Protein AF-0000000083908085 (afdb_homodimer)

Radius of gyration: 42.28 Å; Cα contacts (8 Å, |Δi|>4): 1165; chains: 2; bounding box: 99×183×103 Å

Organism: NCBI:txid48701

InterPro domains:
  IPR003599 Immunoglobulin domain subtype [SM00409] (30-133)
  IPR003599 Immunoglobulin domain subtype [SM00409] (143-233)
  IPR007110 Immunoglobulin-like domain [PS50835] (6-133)
  IPR007110 Immunoglobulin-like domain [PS50835] (139-231)
  IPR013106 Immunoglobulin V-set domain [PF07686] (31-129)
  IPR013783 Immunoglobulin-like fold [G3DSA:2.60.40.10] (22-141)
  IPR013783 Immunoglobulin-like fold [G3DSA:2.60.40.10] (142-238)
  IPR036179 Immunoglobulin-like domain superfamily [SSF48726] (34-134)
  IPR036179 Immunoglobulin-like domain superfamily [SSF48726] (146-230)
  IPR051713 T-cell Activation and Immune Regulation Protein [PTHR25466] (7-282)

Foldseek 3Di:
DPDPPPPPPPPPPPPPPVVPPPQQKEKDFDQEDEDEAPAKDKGKIFIDGNDDDPDKFWAKKWKDFPVDPPDIWMDGNDPPDDTDADPQWHWDDDPRMIIIIGHGDFPVNFHKMKMWIQIPRGIYMDIHTYHYWYFKDAKAKDKDADDDDPQFGIKIKIKIWTTPDDWDKWKAFPVRDTCRVQKDDKDWDADPRGIIMIMIMHTDGPPHDTQKMKMWIAHPVRHTRHMDMDGNPPPPPPSPPPVPPPVPPPDDDPDPPVPPPVVVVVVVVVVVVVVVVPPVPDDPPPPVPPPDPPDPPPPDDPDDDD/DDDPPPPPPPPPPPPCVVVPPDQQKEKDFDQEDEEEAPAKGKGKIFIDGNDDDPDKDWAKKWKDFPVDPPDIWMDGNDPPDDTDADPQWHWDDDPRMIIIIGHGDFPVNFHKMKMWIQIPRGIYMDIHTYHYWYFKDAKAKDKDADDPDPQFGIKIKIKIWTTPDDWDKWKAFPVRDTCRVQKDDWDWDADPRGIIMIMIMHTDGPPHDTQKMKMWIAHPVRHTRHMDMDGNPDPPPPSPPPPPPPPPPDDDPDDPPPDPPVVVVVVVVVVVVVVVPPPPDDPDDPCPDPPDPPDDPPPDDDDDVD

Sequence (612 aa):
MASRAPLFLLVICFCCCSGHAKSFIKVVCDTTITGQVAHQSMLTCKVETTQEIPDLNIAVVVWKKPGDDQFLSALDRRPDKKNKFPPGYKVTLNDRTVSLVITDPKVKDEGVYSCLVMTDSGNAETTTYFKVTAKYEAPSVDSIDEKVVPNAHKSLICKATGGYPLGKLRWFDDKNTEWTKSAEPTIVNQTEDGLLEISSKLPLMKLSTSDEYICVVYNASDGKEGSAKIRTDDPDYDPSIQNPSKTSLSAIIAPVLVIGSLIVGLLLALLICRRRSQRTHDMVPNTDQVIDPPPPYCEEFKDNMAMASRAPLFLLVICFCCCSGHAKSFIKVVCDTTITGQVAHQSMLTCKVETTQEIPDLNIAVVVWKKPGDDQFLSALDRRPDKKNKFPPGYKVTLNDRTVSLVITDPKVKDEGVYSCLVMTDSGNAETTTYFKVTAKYEAPSVDSIDEKVVPNAHKSLICKATGGYPLGKLRWFDDKNTEWTKSAEPTIVNQTEDGLLEISSKLPLMKLSTSDEYICVVYNASDGKEGSAKIRTDDPDYDPSIQNPSKTSLSAIIAPVLVIGSLIVGLLLALLICRRRSQRTHDMVPNTDQVIDPPPPYCEEFKDNMA

Solvent-accessible surface area (backbone atoms only — not comparable to full-atom values): 35393 Å² total; per-residue (Å²): 136,85,81,81,75,80,81,79,80,77,77,78,78,75,73,73,72,68,67,80,67,80,48,45,38,40,47,48,38,56,38,65,45,79,34,38,51,85,35,65,32,70,53,57,31,38,57,41,57,61,51,92,57,92,79,70,49,77,39,33,38,39,39,36,32,75,94,38,90,82,47,56,34,30,36,39,67,46,88,95,48,69,62,40,56,47,92,59,36,43,60,47,76,56,93,52,35,39,29,42,36,31,57,63,42,44,56,83,68,41,42,46,35,34,42,37,39,34,37,83,63,37,54,28,65,38,27,24,31,38,43,54,33,30,71,45,45,63,34,46,63,46,79,42,80,35,83,56,56,83,68,24,58,34,23,36,40,35,41,33,39,51,21,28,56,76,54,45,76,41,34,26,35,84,83,66,48,73,48,45,86,68,28,50,63,39,35,45,44,65,50,93,70,58,32,28,34,40,36,37,41,35,63,34,47,72,79,59,78,71,50,35,40,34,39,34,38,25,41,66,85,69,45,80,59,32,56,27,74,47,58,72,73,50,86,74,66,59,81,76,70,68,72,73,78,68,79,73,84,59,92,72,82,71,70,76,64,82,63,61,64,66,58,47,48,51,49,47,49,47,45,52,59,47,52,66,60,57,64,84,66,68,82,70,76,69,78,69,75,70,76,68,76,76,75,82,78,68,85,75,76,84,84,80,83,135,135,90,77,83,75,81,80,79,78,76,77,76,76,74,72,69,69,64,65,80,67,78,46,44,38,42,49,47,38,54,38,64,45,80,34,39,50,87,34,64,33,68,53,58,32,38,58,42,58,62,51,93,57,91,81,71,49,76,38,34,38,40,36,37,32,76,93,37,89,83,47,57,32,30,35,39,68,47,88,95,48,68,63,40,57,48,92,58,36,43,60,48,75,57,93,54,34,39,30,43,35,30,57,64,42,44,57,84,68,41,43,45,34,35,43,38,39,37,37,84,63,37,52,29,63,39,27,24,30,39,44,55,33,30,71,44,45,62,34,46,64,46,78,41,83,36,86,59,55,83,69,23,58,34,23,37,40,36,40,34,39,51,21,29,56,74,54,47,77,40,34,26,36,83,82,66,49,75,47,45,84,69,29,50,63,40,35,45,45,64,47,92,68,59,31,28,32,40,36,37,40,34,64,35,47,73,79,60,80,70,52,34,39,34,40,35,37,26,40,65,85,67,44,81,59,31,54,28,72,45,61,71,75,52,87,74,71,60,82,77,73,70,73,76,78,73,79,77,86,67,77,71,86,70,73,91,65,69,74,62,60,61,55,52,50,49,48,48,48,44,47,54,57,50,56,65,65,67,70,72,65,91,64,82,70,86,71,82,74,78,77,70,78,75,74,72,82,77,74,74,88,81,79,65,95,121

Secondary structure (DSSP, 8-state):
-----------------------SEEEEE-SEEEEETTS-EEEEEEEEESS--TT--EEEEEEEETTEEEEEEEEE-STT---B--TTEEEEEETTEEEEEESS--GGG-EEEEEEEEETTEEEEEEEEEEEEBPPPPPEEEEEE--SSTTEEEEEEEEEEEEBS--EEEEEETT--B-GGGSPPPEEEE-TTS-EEEEEEEEEETT---SEEEEEEE-TTS-EEEEEEEESS-TT--TT----------S----GGGGSHHHHHHHHHHHHHHHHHHSTT-------------------------/-----------------------SEEEEE-SEEEEETTS-EEEEEEEEESS--TT--EEEEEEEETTEEEEEEEEE-STT---B--TTEEEEEETTEEEEEESS--GGG-EEEEEEEEETTEEEEEEEEEEEEBPPPPPEEEEEE--SSTTEEEEEEEEEEEEBS--EEEEEETT--B-GGGSPPPEEEE-TTS-EEEEEEEEEETT---SEEEEEEE-TTS-EEEEEEEESS-TT--TT----------S----TTTTHHHHHHHHHHHHHHHHHHHSSS-------------------------

Structure (mmCIF, N/CA/C/O backbone):
data_AF-0000000083908085-model_v1
#
loop_
_entity.id
_entity.type
_entity.pdbx_description
1 polymer 'Ig-like domain-containing protein'
#
loop_
_atom_site.group_PDB
_atom_site.id
_atom_site.type_symbol
_atom_site.label_atom_id
_atom_site.label_alt_id
_atom_site.label_comp_id
_atom_site.label_asym_id
_atom_site.label_entity_id
_atom_site.label_seq_id
_atom_site.pdbx_PDB_ins_code
_atom_site.Cartn_x
_atom_site.Cartn_y
_atom_site.Cartn_z
_atom_site.occupancy
_atom_site.B_iso_or_equiv
_atom_site.auth_seq_id
_atom_site.auth_comp_id
_atom_site.auth_asym_id
_atom_site.auth_atom_id
_atom_site.pdbx_PDB_model_num
ATOM 1 N N . MET A 1 1 ? -34.594 8.93 64.125 1 28.19 1 MET A N 1
ATOM 2 C CA . MET A 1 1 ? -35 9.078 62.75 1 28.19 1 MET A CA 1
ATOM 3 C C . MET A 1 1 ? -34.281 10.227 62.094 1 28.19 1 MET A C 1
ATOM 5 O O . MET A 1 1 ? -34.719 11.375 62.125 1 28.19 1 MET A O 1
ATOM 9 N N . ALA A 1 2 ? -32.844 10.289 62.219 1 40.34 2 ALA A N 1
ATOM 10 C CA . ALA A 1 2 ? -31.906 11.289 61.719 1 40.34 2 ALA A CA 1
ATOM 11 C C . ALA A 1 2 ? -31.953 11.383 60.219 1 40.34 2 ALA A C 1
ATOM 13 O O . ALA A 1 2 ? -31.922 10.359 59.5 1 40.34 2 ALA A O 1
ATOM 14 N N . SER A 1 3 ? -32.594 12.508 59.656 1 34.41 3 SER A N 1
ATOM 15 C CA . SER A 1 3 ? -32.875 12.922 58.281 1 34.41 3 SER A CA 1
ATOM 16 C C . SER A 1 3 ? -31.594 13.141 57.5 1 34.41 3 SER A C 1
ATOM 18 O O . SER A 1 3 ? -30.75 13.953 57.906 1 34.41 3 SER A O 1
ATOM 20 N N . ARG A 1 4 ? -30.922 12.172 56.781 1 40.72 4 ARG A N 1
ATOM 21 C CA . ARG A 1 4 ? -29.797 12.203 55.844 1 40.72 4 ARG A CA 1
ATOM 22 C C . ARG A 1 4 ? -30.062 13.102 54.656 1 40.72 4 ARG A C 1
ATOM 24 O O . ARG A 1 4 ? -30.922 12.789 53.812 1 40.72 4 ARG A O 1
ATOM 31 N N . ALA A 1 5 ? -30.047 14.5 54.875 1 42.53 5 ALA A N 1
ATOM 32 C CA . ALA A 1 5 ? -30.219 15.422 53.75 1 42.53 5 ALA A CA 1
ATOM 33 C C . ALA A 1 5 ? -29.172 15.172 52.688 1 42.53 5 ALA A C 1
ATOM 35 O O . ALA A 1 5 ? -27.984 15.062 52.969 1 42.53 5 ALA A O 1
ATOM 36 N N . PRO A 1 6 ? -29.5 14.633 51.469 1 46.91 6 PRO A N 1
ATOM 37 C CA . PRO A 1 6 ? -28.547 14.469 50.375 1 46.91 6 PRO A CA 1
ATOM 38 C C . PRO A 1 6 ? -28.031 15.797 49.844 1 46.91 6 PRO A C 1
ATOM 40 O O . PRO A 1 6 ? -28.812 16.703 49.562 1 46.91 6 PRO A O 1
ATOM 43 N N . LEU A 1 7 ? -26.812 16.328 50.219 1 44.34 7 LEU A N 1
ATOM 44 C CA . LEU A 1 7 ? -26.094 17.438 49.625 1 44.34 7 LEU A CA 1
ATOM 45 C C . LEU A 1 7 ? -26.047 17.312 48.094 1 44.34 7 LEU A C 1
ATOM 47 O O . LEU A 1 7 ? -25.484 16.344 47.562 1 44.34 7 LEU A O 1
ATOM 51 N N . PHE A 1 8 ? -26.953 17.922 47.375 1 42.25 8 PHE A N 1
ATOM 52 C CA . PHE A 1 8 ? -26.938 18.078 45.938 1 42.25 8 PHE A CA 1
ATOM 53 C C . PHE A 1 8 ? -25.75 18.922 45.5 1 42.25 8 PHE A C 1
ATOM 55 O O . PHE A 1 8 ? -25.672 20.125 45.812 1 42.25 8 PHE A O 1
ATOM 62 N N . LEU A 1 9 ? -24.5 18.344 45.281 1 41.53 9 LEU A N 1
ATOM 63 C CA . LEU A 1 9 ? -23.359 18.953 44.625 1 41.53 9 LEU A CA 1
ATOM 64 C C . LEU A 1 9 ? -23.75 19.5 43.25 1 41.53 9 LEU A C 1
ATOM 66 O O . LEU A 1 9 ? -24.109 18.734 42.344 1 41.53 9 LEU A O 1
ATOM 70 N N . LEU A 1 10 ? -24.156 20.703 43.188 1 39.75 10 LEU A N 1
ATOM 71 C CA . LEU A 1 10 ? -24.328 21.438 41.938 1 39.75 10 LEU A CA 1
ATOM 72 C C . LEU A 1 10 ? -23 21.547 41.188 1 39.75 10 LEU A C 1
ATOM 74 O O . LEU A 1 10 ? -22.094 22.266 41.625 1 39.75 10 LEU A O 1
ATOM 78 N N . VAL A 1 11 ? -22.594 20.547 40.375 1 43.28 11 VAL A N 1
ATOM 79 C CA . VAL A 1 11 ? -21.516 20.625 39.375 1 43.28 11 VAL A CA 1
ATOM 80 C C . VAL A 1 11 ? -21.797 21.766 38.406 1 43.28 11 VAL A C 1
ATOM 82 O O . VAL A 1 11 ? -22.703 21.672 37.594 1 43.28 11 VAL A O 1
ATOM 85 N N . ILE A 1 12 ? -21.484 22.969 38.75 1 40.81 12 ILE A N 1
ATOM 86 C CA . ILE A 1 12 ? -21.422 24.094 37.812 1 40.81 12 ILE A CA 1
ATOM 87 C C . ILE A 1 12 ? -20.453 23.766 36.688 1 40.81 12 ILE A C 1
ATOM 89 O O . ILE A 1 12 ? -19.25 23.656 36.906 1 40.81 12 ILE A O 1
ATOM 93 N N . CYS A 1 13 ? -20.891 23.078 35.594 1 37.06 13 CYS A N 1
ATOM 94 C CA . CYS A 1 13 ? -20.234 22.938 34.312 1 37.06 13 CYS A CA 1
ATOM 95 C C . CYS A 1 13 ? -19.922 24.297 33.688 1 37.06 13 CYS A C 1
ATOM 97 O O . CYS A 1 13 ? -20.812 24.984 33.219 1 37.06 13 CYS A O 1
ATOM 99 N N . PHE A 1 14 ? -18.891 25 34.188 1 35.75 14 PHE A N 1
ATOM 100 C CA . PHE A 1 14 ? -18.297 26.125 33.469 1 35.75 14 PHE A CA 1
ATOM 101 C C . PHE A 1 14 ? -18.094 25.766 31.984 1 35.75 14 PHE A C 1
ATOM 103 O O . PHE A 1 14 ? -17.203 24.984 31.656 1 35.75 14 PHE A O 1
ATOM 110 N N . CYS A 1 15 ? -19.094 25.797 31.203 1 34.56 15 CYS A N 1
ATOM 111 C CA . CYS A 1 15 ? -18.953 25.844 29.75 1 34.56 15 CYS A CA 1
ATOM 112 C C . CYS A 1 15 ? -17.969 26.922 29.312 1 34.56 15 CYS A C 1
ATOM 114 O O . CYS A 1 15 ? -18.266 28.109 29.391 1 34.56 15 CYS A O 1
ATOM 116 N N . CYS A 1 16 ? -16.688 26.766 29.672 1 34.25 16 CYS A N 1
ATOM 117 C CA . CYS A 1 16 ? -15.672 27.562 28.984 1 34.25 16 CYS A CA 1
ATOM 118 C C . CYS A 1 16 ? -16 27.719 27.516 1 34.25 16 CYS A C 1
ATOM 120 O O . CYS A 1 16 ? -15.922 26.766 26.75 1 34.25 16 CYS A O 1
ATOM 122 N N . CYS A 1 17 ? -17 28.406 27.219 1 36.88 17 CYS A N 1
ATOM 123 C CA . CYS A 1 17 ? -17.125 28.906 25.844 1 36.88 17 CYS A CA 1
ATOM 124 C C . CYS A 1 17 ? -15.789 29.438 25.328 1 36.88 17 CYS A C 1
ATOM 126 O O . CYS A 1 17 ? -15.406 30.562 25.641 1 36.88 17 CYS A O 1
ATOM 128 N N . SER A 1 18 ? -14.711 28.625 25.438 1 37.38 18 SER A N 1
ATOM 129 C CA . SER A 1 18 ? -13.562 29.078 24.672 1 37.38 18 SER A CA 1
ATOM 130 C C . SER A 1 18 ? -13.977 29.578 23.281 1 37.38 18 SER A C 1
ATOM 132 O O . SER A 1 18 ? -14.508 28.812 22.484 1 37.38 18 SER A O 1
ATOM 134 N N . GLY A 1 19 ? -14.539 30.656 23.172 1 38.94 19 GLY A N 1
ATOM 135 C CA . GLY A 1 19 ? -14.578 31.312 21.875 1 38.94 19 GLY A CA 1
ATOM 136 C C . GLY A 1 19 ? -13.43 30.922 20.969 1 38.94 19 GLY A C 1
ATOM 137 O O . GLY A 1 19 ? -12.297 30.766 21.422 1 38.94 19 GLY A O 1
ATOM 138 N N . HIS A 1 20 ? -13.602 29.953 20.062 1 44.03 20 HIS A N 1
ATOM 139 C CA . HIS A 1 20 ? -12.625 29.688 19.016 1 44.03 20 HIS A CA 1
ATOM 140 C C . HIS A 1 20 ? -11.906 30.969 18.594 1 44.03 20 HIS A C 1
ATOM 142 O O . HIS A 1 20 ? -12.445 31.766 17.844 1 44.03 20 HIS A O 1
ATOM 148 N N . ALA A 1 21 ? -11.25 31.625 19.453 1 47.88 21 ALA A N 1
ATOM 149 C CA . ALA A 1 21 ? -10.391 32.719 19.031 1 47.88 21 ALA A CA 1
ATOM 150 C C . ALA A 1 21 ? -9.695 32.406 17.719 1 47.88 21 ALA A C 1
ATOM 152 O O . ALA A 1 21 ? -9.117 31.328 17.562 1 47.88 21 ALA A O 1
ATOM 153 N N . LYS A 1 22 ? -10.164 33.062 16.656 1 57.03 22 LYS A N 1
ATOM 154 C CA . LYS A 1 22 ? -9.602 33.031 15.305 1 57.03 22 LYS A CA 1
ATOM 155 C C . LYS A 1 22 ? -8.078 33 15.344 1 57.03 22 LYS A C 1
ATOM 157 O O . LYS A 1 22 ? -7.445 33.875 15.961 1 57.03 22 LYS A O 1
ATOM 162 N N . SER A 1 23 ? -7.453 31.875 15.227 1 65.62 23 SER A N 1
ATOM 163 C CA . SER A 1 23 ? -5.996 31.828 15.133 1 65.62 23 SER A CA 1
ATOM 164 C C . SER A 1 23 ? -5.5 32.594 13.914 1 65.62 23 SER A C 1
ATOM 166 O O . SER A 1 23 ? -6.094 32.531 12.836 1 65.62 23 SER A O 1
ATOM 168 N N . PHE A 1 24 ? -4.547 33.594 14.195 1 82.31 24 PHE A N 1
ATOM 169 C CA . PHE A 1 24 ? -3.922 34.438 13.164 1 82.31 24 PHE A CA 1
ATOM 170 C C . PHE A 1 24 ? -2.83 33.625 12.445 1 82.31 24 PHE A C 1
ATOM 172 O O . PHE A 1 24 ? -2.1 34.188 11.617 1 82.31 24 PHE A O 1
ATOM 179 N N . ILE A 1 25 ? -2.832 32.312 12.844 1 87.62 25 ILE A N 1
ATOM 180 C CA . ILE A 1 25 ? -1.738 31.516 12.289 1 87.62 25 ILE A CA 1
ATOM 181 C C . ILE A 1 25 ? -2.301 30.344 11.5 1 87.62 25 ILE A C 1
ATOM 183 O O . ILE A 1 25 ? -3.293 29.734 11.906 1 87.62 25 ILE A O 1
ATOM 187 N N . LYS A 1 26 ? -1.63 30.109 10.414 1 89.94 26 LYS A N 1
ATOM 188 C CA . LYS A 1 26 ? -1.902 28.938 9.594 1 89.94 26 LYS A CA 1
ATOM 189 C C . LYS A 1 26 ? -0.618 28.172 9.289 1 89.94 26 LYS A C 1
ATOM 191 O O . LYS A 1 26 ? 0.428 28.781 9.047 1 89.94 26 LYS A O 1
ATOM 196 N N . VAL A 1 27 ? -0.718 26.859 9.438 1 94.69 27 VAL A N 1
ATOM 197 C CA . VAL A 1 27 ? 0.397 26 9.039 1 94.69 27 VAL A CA 1
ATOM 198 C C . VAL A 1 27 ? 0.043 25.25 7.75 1 94.69 27 VAL A C 1
ATOM 200 O O . VAL A 1 27 ? -1.036 24.672 7.645 1 94.69 27 VAL A O 1
ATOM 203 N N . VAL A 1 28 ? 0.951 25.344 6.777 1 93.62 28 VAL A N 1
ATOM 204 C CA . VAL A 1 28 ? 0.681 24.75 5.469 1 93.62 28 VAL A CA 1
ATOM 205 C C . VAL A 1 28 ? 1.799 23.781 5.094 1 93.62 28 VAL A C 1
ATOM 207 O O . VAL A 1 28 ? 2.98 24.125 5.191 1 93.62 28 VAL A O 1
ATOM 210 N N . CYS A 1 29 ? 1.33 22.578 4.719 1 95.31 29 CYS A N 1
ATOM 211 C CA . CYS A 1 29 ? 2.225 21.547 4.207 1 95.31 29 CYS A CA 1
ATOM 212 C C . CYS A 1 29 ? 1.756 21.047 2.846 1 95.31 29 CYS A C 1
ATOM 214 O O . CYS A 1 29 ? 0.574 21.156 2.514 1 95.31 29 CYS A O 1
ATOM 216 N N . ASP A 1 30 ? 2.801 20.562 2.1 1 94.44 30 ASP A N 1
ATOM 217 C CA . ASP A 1 30 ? 2.359 19.797 0.931 1 94.44 30 ASP A CA 1
ATOM 218 C C . ASP A 1 30 ? 1.505 18.609 1.342 1 94.44 30 ASP A C 1
ATOM 220 O O . ASP A 1 30 ? 1.73 18.016 2.396 1 94.44 30 ASP A O 1
ATOM 224 N N . THR A 1 31 ? 0.51 18.344 0.468 1 94.81 31 THR A N 1
ATOM 225 C CA . THR A 1 31 ? -0.387 17.219 0.758 1 94.81 31 THR A CA 1
ATOM 226 C C . THR A 1 31 ? 0.397 15.93 0.924 1 94.81 31 THR A C 1
ATOM 228 O O . THR A 1 31 ? 0.1 15.125 1.812 1 94.81 31 THR A O 1
ATOM 231 N N . THR A 1 32 ? 1.3 15.727 0.019 1 96.38 32 THR A N 1
ATOM 232 C CA . THR A 1 32 ? 2.127 14.523 0.03 1 96.38 32 THR A CA 1
ATOM 233 C C . THR A 1 32 ? 3.607 14.891 -0.067 1 96.38 32 THR A C 1
ATOM 235 O O . THR A 1 32 ? 3.992 15.734 -0.875 1 96.38 32 THR A O 1
ATOM 238 N N . ILE A 1 33 ? 4.367 14.344 0.792 1 96.94 33 ILE A N 1
ATOM 239 C CA . ILE A 1 33 ? 5.82 14.438 0.746 1 96.94 33 ILE A CA 1
ATOM 240 C C . ILE A 1 33 ? 6.422 13.055 0.519 1 96.94 33 ILE A C 1
ATOM 242 O O . ILE A 1 33 ? 6.098 12.102 1.236 1 96.94 33 ILE A O 1
ATOM 246 N N . THR A 1 34 ? 7.309 12.898 -0.505 1 96.5 34 THR A N 1
ATOM 247 C CA . THR A 1 34 ? 7.879 11.602 -0.856 1 96.5 34 THR A CA 1
ATOM 248 C C . THR A 1 34 ? 9.32 11.492 -0.378 1 96.5 34 THR A C 1
ATOM 250 O O . THR A 1 34 ? 10.117 12.414 -0.58 1 96.5 34 THR A O 1
ATOM 253 N N . GLY A 1 35 ? 9.609 10.453 0.344 1 97.19 35 GLY A N 1
ATOM 254 C CA . GLY A 1 35 ? 10.961 10.117 0.748 1 97.19 35 GLY A CA 1
ATOM 255 C C . GLY A 1 35 ? 11.43 8.781 0.215 1 97.19 35 GLY A C 1
ATOM 256 O O . GLY A 1 35 ? 10.609 7.922 -0.128 1 97.19 35 GLY A O 1
ATOM 257 N N . GLN A 1 36 ? 12.758 8.664 0.123 1 96.38 36 GLN A N 1
ATOM 258 C CA . GLN A 1 36 ? 13.352 7.418 -0.353 1 96.38 36 GLN A CA 1
ATOM 259 C C . GLN A 1 36 ? 14.164 6.746 0.745 1 96.38 36 GLN A C 1
ATOM 261 O O . GLN A 1 36 ? 14.906 7.41 1.473 1 96.38 36 GLN A O 1
ATOM 266 N N . VAL A 1 37 ? 13.969 5.418 0.832 1 96.38 37 VAL A N 1
ATOM 267 C CA . VAL A 1 37 ? 14.773 4.648 1.779 1 96.38 37 VAL A CA 1
ATOM 268 C C . VAL A 1 37 ? 16.25 4.898 1.525 1 96.38 37 VAL A C 1
ATOM 270 O O . VAL A 1 37 ? 16.672 5.059 0.378 1 96.38 37 VAL A O 1
ATOM 273 N N . ALA A 1 38 ? 17.062 4.969 2.582 1 91.56 38 ALA A N 1
ATOM 274 C CA . ALA A 1 38 ? 18.5 5.156 2.594 1 91.56 38 ALA A CA 1
ATOM 275 C C . ALA A 1 38 ? 18.875 6.625 2.406 1 91.56 38 ALA A C 1
ATOM 277 O O . ALA A 1 38 ? 20.047 7 2.529 1 91.56 38 ALA A O 1
ATOM 278 N N . HIS A 1 39 ? 17.859 7.539 2.137 1 94.94 39 HIS A N 1
ATOM 279 C CA . HIS A 1 39 ? 18.094 8.977 2.023 1 94.94 39 HIS A CA 1
ATOM 280 C C . HIS A 1 39 ? 17.297 9.75 3.064 1 94.94 39 HIS A C 1
ATOM 282 O O . HIS A 1 39 ? 16.094 9.547 3.199 1 94.94 39 HIS A O 1
ATOM 288 N N . GLN A 1 40 ? 18.031 10.57 3.744 1 97.06 40 GLN A N 1
ATOM 289 C CA . GLN A 1 40 ? 17.359 11.422 4.719 1 97.06 40 GLN A CA 1
ATOM 290 C C . GLN A 1 40 ? 16.203 12.18 4.074 1 97.06 40 GLN A C 1
ATOM 292 O O . GLN A 1 40 ? 16.312 12.648 2.939 1 97.06 40 GLN A O 1
ATOM 297 N N . SER A 1 41 ? 15.109 12.266 4.824 1 97.75 41 SER A N 1
ATOM 298 C CA . SER A 1 41 ? 13.938 12.977 4.336 1 97.75 41 SER A CA 1
ATOM 299 C C . SER A 1 41 ? 13.508 14.062 5.316 1 97.75 41 SER A C 1
ATOM 301 O O . SER A 1 41 ? 13.812 13.992 6.508 1 97.75 41 SER A O 1
ATOM 303 N N . MET A 1 42 ? 12.812 15.078 4.746 1 98 42 MET A N 1
ATOM 304 C CA . MET A 1 42 ? 12.328 16.188 5.562 1 98 42 MET A CA 1
ATOM 305 C C . MET A 1 42 ? 10.875 16.516 5.227 1 98 42 MET A C 1
ATOM 307 O O . MET A 1 42 ? 10.539 16.766 4.07 1 98 42 MET A O 1
ATOM 311 N N . LEU A 1 43 ? 10.047 16.406 6.211 1 98.31 43 LEU A N 1
ATOM 312 C CA . LEU A 1 43 ? 8.688 16.906 6.09 1 98.31 43 LEU A CA 1
ATOM 313 C C . LEU A 1 43 ? 8.609 18.375 6.496 1 98.31 43 LEU A C 1
ATOM 315 O O . LEU A 1 43 ? 8.727 18.703 7.68 1 98.31 43 LEU A O 1
ATOM 319 N N . THR A 1 44 ? 8.305 19.234 5.543 1 97.81 44 THR A N 1
ATOM 320 C CA . THR A 1 44 ? 8.422 20.656 5.777 1 97.81 44 THR A CA 1
ATOM 321 C C . THR A 1 44 ? 7.059 21.344 5.66 1 97.81 44 THR A C 1
ATOM 323 O O . THR A 1 44 ? 6.293 21.062 4.738 1 97.81 44 THR A O 1
ATOM 326 N N . CYS A 1 45 ? 6.789 22.141 6.59 1 97.75 45 CYS A N 1
ATOM 327 C CA . CYS A 1 45 ? 5.605 22.984 6.613 1 97.75 45 CYS A CA 1
ATOM 328 C C . CYS A 1 45 ? 5.988 24.453 6.809 1 97.75 45 CYS A C 1
ATOM 330 O O . CYS A 1 45 ? 7.023 24.75 7.406 1 97.75 45 CYS A O 1
ATOM 332 N N . LYS A 1 46 ? 5.152 25.312 6.34 1 96.31 46 LYS A N 1
ATOM 333 C CA . LYS A 1 46 ? 5.348 26.75 6.5 1 96.31 46 LYS A CA 1
ATOM 334 C C . LYS A 1 46 ? 4.289 27.359 7.422 1 96.31 46 LYS A C 1
ATOM 336 O O . LYS A 1 46 ? 3.107 27.016 7.316 1 96.31 46 LYS A O 1
ATOM 341 N N . VAL A 1 47 ? 4.773 28.141 8.266 1 95.06 47 VAL A N 1
ATOM 342 C CA . VAL A 1 47 ? 3.869 28.891 9.141 1 95.06 47 VAL A CA 1
ATOM 343 C C . VAL A 1 47 ? 3.494 30.219 8.5 1 95.06 47 VAL A C 1
ATOM 345 O O . VAL A 1 47 ? 4.363 31.062 8.25 1 95.06 47 VAL A O 1
ATOM 348 N N . GLU A 1 48 ? 2.223 30.328 8.281 1 90.56 48 GLU A N 1
ATOM 349 C CA . GLU A 1 48 ? 1.702 31.547 7.672 1 90.56 48 GLU A CA 1
ATOM 350 C C . GLU A 1 48 ? 0.826 32.312 8.648 1 90.56 48 GLU A C 1
ATOM 352 O O . GLU A 1 48 ? 0.259 31.75 9.578 1 90.56 48 GLU A O 1
ATOM 357 N N . THR A 1 49 ? 0.827 33.594 8.422 1 88 49 THR A N 1
ATOM 358 C CA . THR A 1 49 ? 0.022 34.469 9.273 1 88 49 THR A CA 1
ATOM 359 C C . THR A 1 49 ? -1.02 35.219 8.453 1 88 49 THR A C 1
ATOM 361 O O . THR A 1 49 ? -0.773 35.562 7.301 1 88 49 THR A O 1
ATOM 364 N N . THR A 1 50 ? -2.158 35.344 8.977 1 78.38 50 THR A N 1
ATOM 365 C CA . THR A 1 50 ? -3.215 36.094 8.305 1 78.38 50 THR A CA 1
ATOM 366 C C . THR A 1 50 ? -2.932 37.594 8.352 1 78.38 50 THR A C 1
ATOM 368 O O . THR A 1 50 ? -3.396 38.344 7.496 1 78.38 50 THR A O 1
ATOM 371 N N . GLN A 1 51 ? -2.328 38.031 9.352 1 78.69 51 GLN A N 1
ATOM 372 C CA . GLN A 1 51 ? -1.888 39.438 9.5 1 78.69 51 GLN A CA 1
ATOM 373 C C . GLN A 1 51 ? -0.375 39.5 9.68 1 78.69 51 GLN A C 1
ATOM 375 O O . GLN A 1 51 ? 0.267 38.531 10.031 1 78.69 51 GLN A O 1
ATOM 380 N N . GLU A 1 52 ? 0.037 40.531 9.258 1 77.69 52 GLU A N 1
ATOM 381 C CA . GLU A 1 52 ? 1.479 40.719 9.406 1 77.69 52 GLU A CA 1
ATOM 382 C C . GLU A 1 52 ? 1.891 40.688 10.875 1 77.69 52 GLU A C 1
ATOM 384 O O . GLU A 1 52 ? 1.432 41.5 11.672 1 77.69 52 GLU A O 1
ATOM 389 N N . ILE A 1 53 ? 2.543 39.719 11.148 1 80.81 53 ILE A N 1
ATOM 390 C CA . ILE A 1 53 ? 3.145 39.562 12.469 1 80.81 53 ILE A CA 1
ATOM 391 C C . ILE A 1 53 ? 4.66 39.438 12.336 1 80.81 53 ILE A C 1
ATOM 393 O O . ILE A 1 53 ? 5.18 38.344 12.125 1 80.81 53 ILE A O 1
ATOM 397 N N . PRO A 1 54 ? 5.34 40.531 12.328 1 78.44 54 PRO A N 1
ATOM 398 C CA . PRO A 1 54 ? 6.777 40.5 12.055 1 78.44 54 PRO A CA 1
ATOM 399 C C . PRO A 1 54 ? 7.559 39.656 13.047 1 78.44 54 PRO A C 1
ATOM 401 O O . PRO A 1 54 ? 8.523 39 12.672 1 78.44 54 PRO A O 1
ATOM 404 N N . ASP A 1 55 ? 7.117 39.719 14.305 1 85 55 ASP A N 1
ATOM 405 C CA . ASP A 1 55 ? 7.906 39.031 15.32 1 85 55 ASP A CA 1
ATOM 406 C C . ASP A 1 55 ? 7.168 37.812 15.859 1 85 55 ASP A C 1
ATOM 408 O O . ASP A 1 55 ? 7 37.656 17.062 1 85 55 ASP A O 1
ATOM 412 N N . LEU A 1 56 ? 6.867 37.031 14.914 1 90 56 LEU A N 1
ATOM 413 C CA . LEU A 1 56 ? 6.176 35.812 15.344 1 90 56 LEU A CA 1
ATOM 414 C C . LEU A 1 56 ? 7.133 34.875 16.062 1 90 56 LEU A C 1
ATOM 416 O O . LEU A 1 56 ? 8.227 34.594 15.57 1 90 56 LEU A O 1
ATOM 420 N N . ASN A 1 57 ? 6.707 34.469 17.281 1 92.94 57 ASN A N 1
ATOM 421 C CA . ASN A 1 57 ? 7.512 33.531 18.047 1 92.94 57 ASN A CA 1
ATOM 422 C C . ASN A 1 57 ? 6.891 32.125 18.031 1 92.94 57 ASN A C 1
ATOM 424 O O . ASN A 1 57 ? 5.805 31.922 18.578 1 92.94 57 ASN A O 1
ATOM 428 N N . ILE A 1 58 ? 7.547 31.25 17.406 1 96.06 58 ILE A N 1
ATOM 429 C CA . ILE A 1 58 ? 7.133 29.844 17.422 1 96.06 58 ILE A CA 1
ATOM 430 C C . ILE A 1 58 ? 7.746 29.141 18.641 1 96.06 58 ILE A C 1
ATOM 432 O O . ILE A 1 58 ? 8.953 28.891 18.672 1 96.06 58 ILE A O 1
ATOM 436 N N . ALA A 1 59 ? 6.914 28.812 19.547 1 96.81 59 ALA A N 1
ATOM 437 C CA . ALA A 1 59 ? 7.395 28.312 20.844 1 96.81 59 ALA A CA 1
ATOM 438 C C . ALA A 1 59 ? 7.52 26.781 20.828 1 96.81 59 ALA A C 1
ATOM 440 O O . ALA A 1 59 ? 8.477 26.234 21.375 1 96.81 59 ALA A O 1
ATOM 441 N N . VAL A 1 60 ? 6.527 26.109 20.25 1 98 60 VAL A N 1
ATOM 442 C CA . VAL A 1 60 ? 6.5 24.656 20.281 1 98 60 VAL A CA 1
ATOM 443 C C . VAL A 1 60 ? 6.074 24.109 18.922 1 98 60 VAL A C 1
ATOM 445 O O . VAL A 1 60 ? 5.16 24.641 18.297 1 98 60 VAL A O 1
ATOM 448 N N . VAL A 1 61 ? 6.773 23.141 18.469 1 98.62 61 VAL A N 1
ATOM 449 C CA . VAL A 1 61 ? 6.398 22.375 17.281 1 98.62 61 VAL A CA 1
ATOM 450 C C . VAL A 1 61 ? 6.297 20.891 17.641 1 98.62 61 VAL A C 1
ATOM 452 O O . VAL A 1 61 ? 7.23 20.312 18.203 1 98.62 61 VAL A O 1
ATOM 455 N N . VAL A 1 62 ? 5.188 20.266 17.359 1 98.25 62 VAL A N 1
ATOM 456 C CA . VAL A 1 62 ? 4.973 18.859 17.688 1 98.25 62 VAL A CA 1
ATOM 457 C C . VAL A 1 62 ? 4.559 18.094 16.438 1 98.25 62 VAL A C 1
ATOM 459 O O . VAL A 1 62 ? 3.623 18.5 15.742 1 98.25 62 VAL A O 1
ATOM 462 N N . TRP A 1 63 ? 5.301 17.094 16.156 1 98.5 63 TRP A N 1
ATOM 463 C CA . TRP A 1 63 ? 4.918 16.141 15.109 1 98.5 63 TRP A CA 1
ATOM 464 C C . TRP A 1 63 ? 4.422 14.844 15.719 1 98.5 63 TRP A C 1
ATOM 466 O O . TRP A 1 63 ? 5.059 14.281 16.625 1 98.5 63 TRP A O 1
ATOM 476 N N . LYS A 1 64 ? 3.225 14.43 15.211 1 97.38 64 LYS A N 1
ATOM 477 C CA . LYS A 1 64 ? 2.639 13.164 15.625 1 97.38 64 LYS A CA 1
ATOM 478 C C . LYS A 1 64 ? 2.256 12.312 14.414 1 97.38 64 LYS A C 1
ATOM 480 O O . LYS A 1 64 ? 2.145 12.828 13.305 1 97.38 64 LYS A O 1
ATOM 485 N N . LYS A 1 65 ? 2.191 11.055 14.609 1 94.75 65 LYS A N 1
ATOM 486 C CA . LYS A 1 65 ? 1.724 10.102 13.602 1 94.75 65 LYS A CA 1
ATOM 487 C C . LYS A 1 65 ? 0.434 9.414 14.055 1 94.75 65 LYS A C 1
ATOM 489 O O . LYS A 1 65 ? 0.468 8.469 14.836 1 94.75 65 LYS A O 1
ATOM 494 N N . PRO A 1 66 ? -0.713 9.945 13.422 1 87.25 66 PRO A N 1
ATOM 495 C CA . PRO A 1 66 ? -1.979 9.305 13.797 1 87.25 66 PRO A CA 1
ATOM 496 C C . PRO A 1 66 ? -1.957 7.793 13.609 1 87.25 66 PRO A C 1
ATOM 498 O O . PRO A 1 66 ? -1.458 7.301 12.602 1 87.25 66 PRO A O 1
ATOM 501 N N . GLY A 1 67 ? -2.348 6.961 14.555 1 78.62 67 GLY A N 1
ATOM 502 C CA . GLY A 1 67 ? -2.307 5.508 14.531 1 78.62 67 GLY A CA 1
ATOM 503 C C . GLY A 1 67 ? -1.157 4.926 15.328 1 78.62 67 GLY A C 1
ATOM 504 O O . GLY A 1 67 ? -1.148 3.734 15.641 1 78.62 67 GLY A O 1
ATOM 505 N N . ASP A 1 68 ? -0.164 5.801 15.438 1 85.19 68 ASP A N 1
ATOM 506 C CA . ASP A 1 68 ? 0.968 5.426 16.281 1 85.19 68 ASP A CA 1
ATOM 507 C C . ASP A 1 68 ? 1.082 6.348 17.484 1 85.19 68 ASP A C 1
ATOM 509 O O . ASP A 1 68 ? 1.801 7.348 17.438 1 85.19 68 ASP A O 1
ATOM 513 N N . ASP A 1 69 ? 0.535 5.988 18.594 1 84.75 69 ASP A N 1
ATOM 514 C CA . ASP A 1 69 ? 0.448 6.84 19.766 1 84.75 69 ASP A CA 1
ATOM 515 C C . ASP A 1 69 ? 1.816 7.016 20.422 1 84.75 69 ASP A C 1
ATOM 517 O O . ASP A 1 69 ? 2.012 7.926 21.234 1 84.75 69 ASP A O 1
ATOM 521 N N . GLN A 1 70 ? 2.682 6.184 20 1 88.62 70 GLN A N 1
ATOM 522 C CA . GLN A 1 70 ? 3.99 6.242 20.641 1 88.62 70 GLN A CA 1
ATOM 523 C C . GLN A 1 70 ? 4.914 7.219 19.922 1 88.62 70 GLN A C 1
ATOM 525 O O . GLN A 1 70 ? 5.957 7.605 20.438 1 88.62 70 GLN A O 1
ATOM 530 N N . PHE A 1 71 ? 4.445 7.641 18.828 1 94.44 71 PHE A N 1
ATOM 531 C CA . PHE A 1 71 ? 5.328 8.531 18.078 1 94.44 71 PHE A CA 1
ATOM 532 C C . PHE A 1 71 ? 5.023 9.992 18.406 1 94.44 71 PHE A C 1
ATOM 534 O O . PHE A 1 71 ? 3.898 10.453 18.203 1 94.44 71 PHE A O 1
ATOM 541 N N . LEU A 1 72 ? 6.094 10.703 18.828 1 95.94 72 LEU A N 1
ATOM 542 C CA . LEU A 1 72 ? 6.047 12.141 19.094 1 95.94 72 LEU A CA 1
ATOM 543 C C . LEU A 1 72 ? 7.434 12.758 18.984 1 95.94 72 LEU A C 1
ATOM 545 O O . LEU A 1 72 ? 8.375 12.305 19.656 1 95.94 72 LEU A O 1
ATOM 549 N N . SER A 1 73 ? 7.559 13.664 18.141 1 98.38 73 SER A N 1
ATOM 550 C CA . SER A 1 73 ? 8.766 14.477 18.047 1 98.38 73 SER A CA 1
ATOM 551 C C . SER A 1 73 ? 8.453 15.961 18.234 1 98.38 73 SER A C 1
ATOM 553 O O . SER A 1 73 ? 7.645 16.531 17.484 1 98.38 73 SER A O 1
ATOM 555 N N . ALA A 1 74 ? 9.133 16.594 19.172 1 98.44 74 ALA A N 1
ATOM 556 C CA . ALA A 1 74 ? 8.703 17.938 19.562 1 98.44 74 ALA A CA 1
ATOM 557 C C . ALA A 1 74 ? 9.906 18.844 19.797 1 98.44 74 ALA A C 1
ATOM 559 O O . ALA A 1 74 ? 10.875 18.438 20.453 1 98.44 74 ALA A O 1
ATOM 560 N N . LEU A 1 75 ? 9.836 19.953 19.203 1 98.5 75 LEU A N 1
ATOM 561 C CA . LEU A 1 75 ? 10.711 21.062 19.516 1 98.5 75 LEU A CA 1
ATOM 562 C C . LEU A 1 75 ? 10.047 22.031 20.5 1 98.5 75 LEU A C 1
ATOM 564 O O . LEU A 1 75 ? 8.961 22.547 20.219 1 98.5 75 LEU A O 1
ATOM 568 N N . ASP A 1 76 ? 10.641 22.188 21.594 1 97.75 76 ASP A N 1
ATOM 569 C CA . ASP A 1 76 ? 10.125 23.062 22.641 1 97.75 76 ASP A CA 1
ATOM 570 C C . ASP A 1 76 ? 11.133 24.156 22.984 1 97.75 76 ASP A C 1
ATOM 572 O O . ASP A 1 76 ? 12.156 23.906 23.609 1 97.75 76 ASP A O 1
ATOM 576 N N . ARG A 1 77 ? 10.75 25.344 22.641 1 96.25 77 ARG A N 1
ATOM 577 C CA . ARG A 1 77 ? 11.664 26.469 22.812 1 96.25 77 ARG A CA 1
ATOM 578 C C . ARG A 1 77 ? 11.328 27.266 24.062 1 96.25 77 ARG A C 1
ATOM 580 O O . ARG A 1 77 ? 11.914 28.312 24.312 1 96.25 77 ARG A O 1
ATOM 587 N N . ARG A 1 78 ? 10.539 26.828 24.828 1 95.12 78 ARG A N 1
ATOM 588 C CA . ARG A 1 78 ? 10.211 27.484 26.078 1 95.12 78 ARG A CA 1
ATOM 589 C C . ARG A 1 78 ? 11.336 27.297 27.109 1 95.12 78 ARG A C 1
ATOM 591 O O . ARG A 1 78 ? 12.062 26.312 27.062 1 95.12 78 ARG A O 1
ATOM 598 N N . PRO A 1 79 ? 11.25 28.266 27.984 1 93.12 79 PRO A N 1
ATOM 599 C CA . PRO A 1 79 ? 12.305 28.172 28.984 1 93.12 79 PRO A CA 1
ATOM 600 C C . PRO A 1 79 ? 12.203 26.891 29.812 1 93.12 79 PRO A C 1
ATOM 602 O O . PRO A 1 79 ? 11.102 26.469 30.172 1 93.12 79 PRO A O 1
ATOM 605 N N . ASP A 1 80 ? 13.297 26.172 30.031 1 93 80 ASP A N 1
ATOM 606 C CA . ASP A 1 80 ? 13.469 25.016 30.891 1 93 80 ASP A CA 1
ATOM 607 C C . ASP A 1 80 ? 12.828 23.781 30.297 1 93 80 ASP A C 1
ATOM 609 O O . ASP A 1 80 ? 12.531 22.812 31.016 1 93 80 ASP A O 1
ATOM 613 N N . LYS A 1 81 ? 12.359 23.922 29.109 1 94.12 81 LYS A N 1
ATOM 614 C CA . LYS A 1 81 ? 11.82 22.734 28.453 1 94.12 81 LYS A CA 1
ATOM 615 C C . LYS A 1 81 ? 12.859 22.094 27.531 1 94.12 81 LYS A C 1
ATOM 617 O O . LYS A 1 81 ? 13.805 22.766 27.094 1 94.12 81 LYS A O 1
ATOM 622 N N . LYS A 1 82 ? 12.734 20.875 27.391 1 95.88 82 LYS A N 1
ATOM 623 C CA . LYS A 1 82 ? 13.656 20.125 26.531 1 95.88 82 LYS A CA 1
ATOM 624 C C . LYS A 1 82 ? 12.938 19.547 25.328 1 95.88 82 LYS A C 1
ATOM 626 O O . LYS A 1 82 ? 11.758 19.203 25.406 1 95.88 82 LYS A O 1
ATOM 631 N N . ASN A 1 83 ? 13.648 19.516 24.25 1 97.12 83 ASN A N 1
ATOM 632 C CA . ASN A 1 83 ? 13.133 18.859 23.047 1 97.12 83 ASN A CA 1
ATOM 633 C C . ASN A 1 83 ? 12.906 17.375 23.281 1 97.12 83 ASN A C 1
ATOM 635 O O . ASN A 1 83 ? 13.562 16.766 24.125 1 97.12 83 ASN A O 1
ATOM 639 N N . LYS A 1 84 ? 11.961 16.812 22.656 1 97.12 84 LYS A N 1
ATOM 640 C CA . LYS A 1 84 ? 11.711 15.375 22.625 1 97.12 84 LYS A CA 1
ATOM 641 C C . LYS A 1 84 ? 11.828 14.828 21.203 1 97.12 84 LYS A C 1
ATOM 643 O O . LYS A 1 84 ? 10.898 14.961 20.406 1 97.12 84 LYS A O 1
ATOM 648 N N . PHE A 1 85 ? 12.969 14.203 20.953 1 97.19 85 PHE A N 1
ATOM 649 C CA . PHE A 1 85 ? 13.234 13.617 19.641 1 97.19 85 PHE A CA 1
ATOM 650 C C . PHE A 1 85 ? 13.438 12.109 19.75 1 97.19 85 PHE A C 1
ATOM 652 O O . PHE A 1 85 ? 14.445 11.656 20.297 1 97.19 85 PHE A O 1
ATOM 659 N N . PRO A 1 86 ? 12.523 11.359 19.281 1 96.25 86 PRO A N 1
ATOM 660 C CA . PRO A 1 86 ? 12.852 9.93 19.172 1 96.25 86 PRO A CA 1
ATOM 661 C C . PRO A 1 86 ? 14.031 9.664 18.25 1 96.25 86 PRO A C 1
ATOM 663 O O . PRO A 1 86 ? 14.336 10.477 17.375 1 96.25 86 PRO A O 1
ATOM 666 N N . PRO A 1 87 ? 14.727 8.531 18.531 1 95.75 87 PRO A N 1
ATOM 667 C CA . PRO A 1 87 ? 15.867 8.211 17.672 1 95.75 87 PRO A CA 1
ATOM 668 C C . PRO A 1 87 ? 15.5 8.234 16.188 1 95.75 87 PRO A C 1
ATOM 670 O O . PRO A 1 87 ? 14.516 7.621 15.773 1 95.75 87 PRO A O 1
ATOM 673 N N . GLY A 1 88 ? 16.266 9.023 15.469 1 96.5 88 GLY A N 1
ATOM 674 C CA . GLY A 1 88 ? 16.094 9.062 14.023 1 96.5 88 GLY A CA 1
ATOM 675 C C . GLY A 1 88 ? 15.133 10.148 13.57 1 96.5 88 GLY A C 1
ATOM 676 O O . GLY A 1 88 ? 14.922 10.328 12.367 1 96.5 88 GLY A O 1
ATOM 677 N N . TYR A 1 89 ? 14.57 10.898 14.555 1 98 89 TYR A N 1
ATOM 678 C CA . TYR A 1 89 ? 13.602 11.938 14.234 1 98 89 TYR A CA 1
ATOM 679 C C . TYR A 1 89 ? 13.945 13.234 14.953 1 98 89 TYR A C 1
ATOM 681 O O . TYR A 1 89 ? 14.078 13.266 16.172 1 98 89 TYR A O 1
ATOM 689 N N . LYS A 1 90 ? 14.062 14.266 14.195 1 98.12 90 LYS A N 1
ATOM 690 C CA . LYS A 1 90 ? 14.406 15.57 14.758 1 98.12 90 LYS A CA 1
ATOM 691 C C . LYS A 1 90 ? 13.516 16.672 14.172 1 98.12 90 LYS A C 1
ATOM 693 O O . LYS A 1 90 ? 13.219 16.656 12.977 1 98.12 90 LYS A O 1
ATOM 698 N N . VAL A 1 91 ? 13.164 17.547 14.953 1 98.69 91 VAL A N 1
ATOM 699 C CA . VAL A 1 91 ? 12.391 18.703 14.508 1 98.69 91 VAL A CA 1
ATOM 700 C C . VAL A 1 91 ? 13.312 19.906 14.367 1 98.69 91 VAL A C 1
ATOM 702 O O . VAL A 1 91 ? 14.117 20.188 15.258 1 98.69 91 VAL A O 1
ATOM 705 N N . THR A 1 92 ? 13.188 20.578 13.266 1 98 92 THR A N 1
ATOM 706 C CA . THR A 1 92 ? 13.961 21.781 13.039 1 98 92 THR A CA 1
ATOM 707 C C . THR A 1 92 ? 13.055 22.969 12.719 1 98 92 THR A C 1
ATOM 709 O O . THR A 1 92 ? 11.93 22.781 12.242 1 98 92 THR A O 1
ATOM 712 N N . LEU A 1 93 ? 13.562 24.047 13.039 1 97.69 93 LEU A N 1
ATOM 713 C CA . LEU A 1 93 ? 12.883 25.312 12.789 1 97.69 93 LEU A CA 1
ATOM 714 C C . LEU A 1 93 ? 13.836 26.328 12.172 1 97.69 93 LEU A C 1
ATOM 716 O O . LEU A 1 93 ? 14.898 26.609 12.727 1 97.69 93 LEU A O 1
ATOM 720 N N . ASN A 1 94 ? 13.461 26.766 11.031 1 95.38 94 ASN A N 1
ATOM 721 C CA . ASN A 1 94 ? 14.164 27.844 10.352 1 95.38 94 ASN A CA 1
ATOM 722 C C . ASN A 1 94 ? 13.203 28.953 9.938 1 95.38 94 ASN A C 1
ATOM 724 O O . ASN A 1 94 ? 12.516 28.859 8.922 1 95.38 94 ASN A O 1
ATOM 728 N N . ASP A 1 95 ? 13.281 30.016 10.766 1 91.44 95 ASP A N 1
ATOM 729 C CA . ASP A 1 95 ? 12.352 31.125 10.578 1 91.44 95 ASP A CA 1
ATOM 730 C C . ASP A 1 95 ? 10.906 30.641 10.656 1 91.44 95 ASP A C 1
ATOM 732 O O . ASP A 1 95 ? 10.43 30.25 11.727 1 91.44 95 ASP A O 1
ATOM 736 N N . ARG A 1 96 ? 10.203 30.641 9.617 1 93.62 96 ARG A N 1
ATOM 737 C CA . ARG A 1 96 ? 8.789 30.266 9.656 1 93.62 96 ARG A CA 1
ATOM 738 C C . ARG A 1 96 ? 8.555 28.922 8.961 1 93.62 96 ARG A C 1
ATOM 740 O O . ARG A 1 96 ? 7.434 28.609 8.562 1 93.62 96 ARG A O 1
ATOM 747 N N . THR A 1 97 ? 9.688 28.188 8.906 1 96.81 97 THR A N 1
ATOM 748 C CA . THR A 1 97 ? 9.641 26.859 8.305 1 96.81 97 THR A CA 1
ATOM 749 C C . THR A 1 97 ? 9.938 25.781 9.344 1 96.81 97 THR A C 1
ATOM 751 O O . THR A 1 97 ? 10.984 25.812 9.992 1 96.81 97 THR A O 1
ATOM 754 N N . VAL A 1 98 ? 9.047 24.906 9.516 1 97.88 98 VAL A N 1
ATOM 755 C CA . VAL A 1 98 ? 9.219 23.812 10.469 1 97.88 98 VAL A CA 1
ATOM 756 C C . VAL A 1 98 ? 9.352 22.5 9.719 1 97.88 98 VAL A C 1
ATOM 758 O O . VAL A 1 98 ? 8.648 22.266 8.727 1 97.88 98 VAL A O 1
ATOM 761 N N . SER A 1 99 ? 10.289 21.641 10.219 1 98.44 99 SER A N 1
ATOM 762 C CA . SER A 1 99 ? 10.531 20.406 9.5 1 98.44 99 SER A CA 1
ATOM 763 C C . SER A 1 99 ? 10.742 19.234 10.469 1 98.44 99 SER A C 1
ATOM 765 O O . SER A 1 99 ? 11.344 19.406 11.531 1 98.44 99 SER A O 1
ATOM 767 N N . LEU A 1 100 ? 10.195 18.141 10.148 1 98.69 100 LEU A N 1
ATOM 768 C CA . LEU A 1 100 ? 10.578 16.859 10.742 1 98.69 100 LEU A CA 1
ATOM 769 C C . LEU A 1 100 ? 11.641 16.156 9.898 1 98.69 100 LEU A C 1
ATOM 771 O O . LEU A 1 100 ? 11.383 15.797 8.75 1 98.69 100 LEU A O 1
ATOM 775 N N . VAL A 1 101 ? 12.766 16.047 10.469 1 98.62 101 VAL A N 1
ATOM 776 C CA . VAL A 1 101 ? 13.859 15.359 9.789 1 98.62 101 VAL A CA 1
ATOM 777 C C . VAL A 1 101 ? 13.836 13.867 10.141 1 98.62 101 VAL A C 1
ATOM 779 O O . VAL A 1 101 ? 13.914 13.5 11.32 1 98.62 101 VAL A O 1
ATOM 782 N N . ILE A 1 102 ? 13.727 13.078 9.117 1 98.12 102 ILE A N 1
ATOM 783 C CA . ILE A 1 102 ? 13.828 11.625 9.25 1 98.12 102 ILE A CA 1
ATOM 784 C C . ILE A 1 102 ? 15.156 11.148 8.672 1 98.12 102 ILE A C 1
ATOM 786 O O . ILE A 1 102 ? 15.352 11.156 7.453 1 98.12 102 ILE A O 1
ATOM 790 N N . THR A 1 103 ? 16.031 10.68 9.523 1 97.38 103 THR A N 1
ATOM 791 C CA . THR A 1 103 ? 17.406 10.398 9.148 1 97.38 103 THR A CA 1
ATOM 792 C C . THR A 1 103 ? 17.484 9.148 8.273 1 97.38 103 THR A C 1
ATOM 794 O O . THR A 1 103 ? 18.25 9.102 7.316 1 97.38 103 THR A O 1
ATOM 797 N N . ASP A 1 104 ? 16.766 8.125 8.586 1 95.62 104 ASP A N 1
ATOM 798 C CA . ASP A 1 104 ? 16.797 6.852 7.875 1 95.62 104 ASP A CA 1
ATOM 799 C C . ASP A 1 104 ? 15.375 6.316 7.66 1 95.62 104 ASP A C 1
ATOM 801 O O . ASP A 1 104 ? 14.961 5.359 8.32 1 95.62 104 ASP A O 1
ATOM 805 N N . PRO A 1 105 ? 14.734 7.023 6.668 1 96.62 105 PRO A N 1
ATOM 806 C CA . PRO A 1 105 ? 13.352 6.613 6.414 1 96.62 105 PRO A CA 1
ATOM 807 C C . PRO A 1 105 ? 13.227 5.125 6.094 1 96.62 105 PRO A C 1
ATOM 809 O O . PRO A 1 105 ? 14.062 4.574 5.375 1 96.62 105 PRO A O 1
ATOM 812 N N . LYS A 1 106 ? 12.227 4.488 6.734 1 95.81 106 LYS A N 1
ATOM 813 C CA . LYS A 1 106 ? 11.852 3.096 6.512 1 95.81 106 LYS A CA 1
ATOM 814 C C . LYS A 1 106 ? 10.414 2.992 6 1 95.81 106 LYS A C 1
ATOM 816 O O . LYS A 1 106 ? 9.648 3.955 6.09 1 95.81 106 LYS A O 1
ATOM 821 N N . VAL A 1 107 ? 10.062 1.798 5.477 1 95.12 107 VAL A N 1
ATOM 822 C CA . VAL A 1 107 ? 8.719 1.562 4.977 1 95.12 107 VAL A CA 1
ATOM 823 C C . VAL A 1 107 ? 7.699 1.83 6.086 1 95.12 107 VAL A C 1
ATOM 825 O O . VAL A 1 107 ? 6.629 2.385 5.832 1 95.12 107 VAL A O 1
ATOM 828 N N . LYS A 1 108 ? 7.988 1.529 7.379 1 91.56 108 LYS A N 1
ATOM 829 C CA . LYS A 1 108 ? 7.086 1.701 8.516 1 91.56 108 LYS A CA 1
ATOM 830 C C . LYS A 1 108 ? 6.832 3.18 8.797 1 91.56 108 LYS A C 1
ATOM 832 O O . LYS A 1 108 ? 5.895 3.525 9.516 1 91.56 108 LYS A O 1
ATOM 837 N N . ASP A 1 109 ? 7.707 4.066 8.281 1 95.19 109 ASP A N 1
ATOM 838 C CA . ASP A 1 109 ? 7.559 5.5 8.516 1 95.19 109 ASP A CA 1
ATOM 839 C C . ASP A 1 109 ? 6.473 6.098 7.629 1 95.19 109 ASP A C 1
ATOM 841 O O . ASP A 1 109 ? 6.027 7.223 7.855 1 95.19 109 ASP A O 1
ATOM 845 N N . GLU A 1 110 ? 6.043 5.344 6.594 1 95.5 110 GLU A N 1
ATOM 846 C CA . GLU A 1 110 ? 5 5.832 5.695 1 95.5 110 GLU A CA 1
ATOM 847 C C . GLU A 1 110 ? 3.691 6.066 6.441 1 95.5 110 GLU A C 1
ATOM 849 O O . GLU A 1 110 ? 3.32 5.285 7.32 1 95.5 110 GLU A O 1
ATOM 854 N N . GLY A 1 111 ? 2.984 7.211 6.094 1 95 111 GLY A N 1
ATOM 855 C CA . GLY A 1 111 ? 1.686 7.461 6.695 1 95 111 GLY A CA 1
ATOM 856 C C . GLY A 1 111 ? 1.386 8.938 6.883 1 95 111 GLY A C 1
ATOM 857 O O . GLY A 1 111 ? 2.074 9.789 6.32 1 95 111 GLY A O 1
ATOM 858 N N . VAL A 1 112 ? 0.313 9.195 7.609 1 96.88 112 VAL A N 1
ATOM 859 C CA . VAL A 1 112 ? -0.128 10.562 7.895 1 96.88 112 VAL A CA 1
ATOM 860 C C . VAL A 1 112 ? 0.63 11.102 9.102 1 96.88 112 VAL A C 1
ATOM 862 O O . VAL A 1 112 ? 0.817 10.398 10.094 1 96.88 112 VAL A O 1
ATOM 865 N N . TYR A 1 113 ? 1.067 12.312 8.953 1 97.69 113 TYR A N 1
ATOM 866 C CA . TYR A 1 113 ? 1.697 13.023 10.055 1 97.69 113 TYR A CA 1
ATOM 867 C C . TYR A 1 113 ? 0.968 14.328 10.344 1 97.69 113 TYR A C 1
ATOM 869 O O . TYR A 1 113 ? 0.556 15.039 9.422 1 97.69 113 TYR A O 1
ATOM 877 N N . SER A 1 114 ? 0.842 14.656 11.578 1 97.19 114 SER A N 1
ATOM 878 C CA . SER A 1 114 ? 0.276 15.938 11.992 1 97.19 114 SER A CA 1
ATOM 879 C C . SER A 1 114 ? 1.354 16.875 12.531 1 97.19 114 SER A C 1
ATOM 881 O O . SER A 1 114 ? 2.264 16.438 13.234 1 97.19 114 SER A O 1
ATOM 883 N N . CYS A 1 115 ? 1.247 18.047 12.156 1 97.94 115 CYS A N 1
ATOM 884 C CA . CYS A 1 115 ? 2.143 19.109 12.617 1 97.94 115 CYS A CA 1
ATOM 885 C C . CYS A 1 115 ? 1.383 20.172 13.406 1 97.94 115 CYS A C 1
ATOM 887 O O . CYS A 1 115 ? 0.526 20.859 12.859 1 97.94 115 CYS A O 1
ATOM 889 N N . LEU A 1 116 ? 1.696 20.266 14.641 1 97.69 116 LEU A N 1
ATOM 890 C CA . LEU A 1 116 ? 1.123 21.266 15.531 1 97.69 116 LEU A CA 1
ATOM 891 C C . LEU A 1 116 ? 2.148 22.344 15.867 1 97.69 116 LEU A C 1
ATOM 893 O O . LEU A 1 116 ? 3.264 22.031 16.297 1 97.69 116 LEU A O 1
ATOM 897 N N . VAL A 1 117 ? 1.725 23.531 15.641 1 97.56 117 VAL A N 1
ATOM 898 C CA . VAL A 1 117 ? 2.574 24.688 15.945 1 97.56 117 VAL A CA 1
ATOM 899 C C . VAL A 1 117 ? 1.885 25.578 16.969 1 97.56 117 VAL A C 1
ATOM 901 O O . VAL A 1 117 ? 0.723 25.953 16.797 1 97.56 117 VAL A O 1
ATOM 904 N N . MET A 1 118 ? 2.607 25.844 17.984 1 97 118 MET A N 1
ATOM 905 C CA . MET A 1 118 ? 2.139 26.781 19 1 97 118 MET A CA 1
ATOM 906 C C . MET A 1 118 ? 2.961 28.062 19 1 97 118 MET A C 1
ATOM 908 O O . MET A 1 118 ? 4.188 28.016 19.109 1 97 118 MET A O 1
ATOM 912 N N . THR A 1 119 ? 2.273 29.125 18.844 1 94.62 119 THR A N 1
ATOM 913 C CA . THR A 1 119 ? 2.928 30.422 18.812 1 94.62 119 THR A CA 1
ATOM 914 C C . THR A 1 119 ? 2.322 31.359 19.859 1 94.62 119 THR A C 1
ATOM 916 O O . THR A 1 119 ? 1.385 30.984 20.562 1 94.62 119 THR A O 1
ATOM 919 N N . ASP A 1 120 ? 2.961 32.594 19.906 1 91.44 120 ASP A N 1
ATOM 920 C CA . ASP A 1 120 ? 2.43 33.625 20.797 1 91.44 120 ASP A CA 1
ATOM 921 C C . ASP A 1 120 ? 1.17 34.281 20.203 1 91.44 120 ASP A C 1
ATOM 923 O O . ASP A 1 120 ? 0.482 35.031 20.891 1 91.44 120 ASP A O 1
ATOM 927 N N . SER A 1 121 ? 0.818 33.906 19.031 1 89.56 121 SER A N 1
ATOM 928 C CA . SER A 1 121 ? -0.339 34.5 18.375 1 89.56 121 SER A CA 1
ATOM 929 C C . SER A 1 121 ? -1.399 33.438 18.062 1 89.56 121 SER A C 1
ATOM 931 O O . SER A 1 121 ? -2.281 33.656 17.234 1 89.56 121 SER A O 1
ATOM 933 N N . GLY A 1 122 ? -1.187 32.281 18.688 1 91.25 122 GLY A N 1
ATOM 934 C CA . GLY A 1 122 ? -2.16 31.219 18.484 1 91.25 122 GLY A CA 1
ATOM 935 C C . GLY A 1 122 ? -1.533 29.906 18.047 1 91.25 122 GLY A C 1
ATOM 936 O O . GLY A 1 122 ? -0.311 29.797 17.922 1 91.25 122 GLY A O 1
ATOM 937 N N . ASN A 1 123 ? -2.375 28.906 17.953 1 94.75 123 ASN A N 1
ATOM 938 C CA . ASN A 1 123 ? -1.953 27.578 17.547 1 94.75 123 ASN A CA 1
ATOM 939 C C . ASN A 1 123 ? -2.551 27.188 16.188 1 94.75 123 ASN A C 1
ATOM 941 O O . ASN A 1 123 ? -3.6 27.703 15.805 1 94.75 123 ASN A O 1
ATOM 945 N N . ALA A 1 124 ? -1.83 26.422 15.469 1 94.81 124 ALA A N 1
ATOM 946 C CA . ALA A 1 124 ? -2.324 25.891 14.203 1 94.81 124 ALA A CA 1
ATOM 947 C C . ALA A 1 124 ? -1.846 24.453 14 1 94.81 124 ALA A C 1
ATOM 949 O O . ALA A 1 124 ? -0.793 24.062 14.516 1 94.81 124 ALA A O 1
ATOM 950 N N . GLU A 1 125 ? -2.645 23.625 13.336 1 95.25 125 GLU A N 1
ATOM 951 C CA . GLU A 1 125 ? -2.311 22.219 13.055 1 95.25 125 GLU A CA 1
ATOM 952 C C . GLU A 1 125 ? -2.676 21.844 11.625 1 95.25 125 GLU A C 1
ATOM 954 O O . GLU A 1 125 ? -3.646 22.359 11.07 1 95.25 125 GLU A O 1
ATOM 959 N N . THR A 1 126 ? -1.869 21.109 11.039 1 95.75 126 THR A N 1
ATOM 960 C CA . THR A 1 126 ? -2.141 20.562 9.719 1 95.75 126 THR A CA 1
ATOM 961 C C . THR A 1 126 ? -1.592 19.141 9.594 1 95.75 126 THR A C 1
ATOM 963 O O . THR A 1 126 ? -1.011 18.609 10.547 1 95.75 126 THR A O 1
ATOM 966 N N . THR A 1 127 ? -1.927 18.453 8.523 1 96.62 127 THR A N 1
ATOM 967 C CA . THR A 1 127 ? -1.438 17.094 8.305 1 96.62 127 THR A CA 1
ATOM 968 C C . THR A 1 127 ? -0.811 16.953 6.922 1 96.62 127 THR A C 1
ATOM 970 O O . THR A 1 127 ? -1.044 17.797 6.047 1 96.62 127 THR A O 1
ATOM 973 N N . THR A 1 128 ? 0.04 16.062 6.801 1 96.38 128 THR A N 1
ATOM 974 C CA . THR A 1 128 ? 0.634 15.688 5.523 1 96.38 128 THR A CA 1
ATOM 975 C C . THR A 1 128 ? 0.803 14.172 5.418 1 96.38 128 THR A C 1
ATOM 977 O O . THR A 1 128 ? 0.807 13.477 6.434 1 96.38 128 THR A O 1
ATOM 980 N N . TYR A 1 129 ? 0.812 13.68 4.203 1 97.12 129 TYR A N 1
ATOM 981 C CA . TYR A 1 129 ? 1.066 12.266 3.947 1 97.12 129 TYR A CA 1
ATOM 982 C C . TYR A 1 129 ? 2.51 12.039 3.516 1 97.12 129 TYR A C 1
ATOM 984 O O . TYR A 1 129 ? 2.963 12.609 2.52 1 97.12 129 TYR A O 1
ATOM 992 N N . PHE A 1 130 ? 3.293 11.242 4.379 1 97.88 130 PHE A N 1
ATOM 993 C CA . PHE A 1 130 ? 4.66 10.867 4.043 1 97.88 130 PHE A CA 1
ATOM 994 C C . PHE A 1 130 ? 4.691 9.562 3.264 1 97.88 130 PHE A C 1
ATOM 996 O O . PHE A 1 130 ? 4.422 8.492 3.822 1 97.88 130 PHE A O 1
ATOM 1003 N N . LYS A 1 131 ? 4.973 9.664 1.917 1 97.44 131 LYS A N 1
ATOM 1004 C CA . LYS A 1 131 ? 5.098 8.5 1.04 1 97.44 131 LYS A CA 1
ATOM 1005 C C . LYS A 1 131 ? 6.543 8.008 0.982 1 97.44 131 LYS A C 1
ATOM 1007 O O . LYS A 1 131 ? 7.465 8.797 0.752 1 97.44 131 LYS A O 1
ATOM 1012 N N . VAL A 1 132 ? 6.723 6.723 1.197 1 97.56 132 VAL A N 1
ATOM 1013 C CA . VAL A 1 132 ? 8.062 6.152 1.177 1 97.56 132 VAL A CA 1
ATOM 1014 C C . VAL A 1 132 ? 8.25 5.312 -0.084 1 97.56 132 VAL A C 1
ATOM 1016 O O . VAL A 1 132 ? 7.344 4.574 -0.484 1 97.56 132 VAL A O 1
ATOM 1019 N N . THR A 1 133 ? 9.406 5.488 -0.72 1 97.94 133 THR A N 1
ATOM 1020 C CA . THR A 1 133 ? 9.789 4.656 -1.856 1 97.94 133 THR A CA 1
ATOM 1021 C C . THR A 1 133 ? 11.188 4.078 -1.655 1 97.94 133 THR A C 1
ATOM 1023 O O . THR A 1 133 ? 11.961 4.582 -0.838 1 97.94 133 THR A O 1
ATOM 1026 N N . ALA A 1 134 ? 11.469 2.955 -2.264 1 98.19 134 ALA A N 1
ATOM 1027 C CA . ALA A 1 134 ? 12.797 2.342 -2.322 1 98.19 134 ALA A CA 1
ATOM 1028 C C . ALA A 1 134 ? 13.078 1.791 -3.717 1 98.19 134 ALA A C 1
ATOM 1030 O O . ALA A 1 134 ? 12.242 1.099 -4.301 1 98.19 134 ALA A O 1
ATOM 1031 N N . LYS A 1 135 ? 14.242 2.143 -4.156 1 97.25 135 LYS A N 1
ATOM 1032 C CA . LYS A 1 135 ? 14.648 1.704 -5.488 1 97.25 135 LYS A CA 1
ATOM 1033 C C . LYS A 1 135 ? 15.094 0.243 -5.473 1 97.25 135 LYS A C 1
ATOM 1035 O O . LYS A 1 135 ? 15.805 -0.187 -4.562 1 97.25 135 LYS A O 1
ATOM 1040 N N . TYR A 1 136 ? 14.633 -0.546 -6.469 1 98.31 136 TYR A N 1
ATOM 1041 C CA . TYR A 1 136 ? 15.148 -1.904 -6.625 1 98.31 136 TYR A CA 1
ATOM 1042 C C . TYR A 1 136 ? 16.609 -1.893 -7.02 1 98.31 136 TYR A C 1
ATOM 1044 O O . TYR A 1 136 ? 17.047 -1.047 -7.805 1 98.31 136 TYR A O 1
ATOM 1052 N N . GLU A 1 137 ? 17.297 -2.834 -6.465 1 97.19 137 GLU A N 1
ATOM 1053 C CA . GLU A 1 137 ? 18.625 -3.111 -7.008 1 97.19 137 GLU A CA 1
ATOM 1054 C C . GLU A 1 137 ? 18.531 -3.742 -8.398 1 97.19 137 GLU A C 1
ATOM 1056 O O . GLU A 1 137 ? 17.5 -4.301 -8.758 1 97.19 137 GLU A O 1
ATOM 1061 N N . ALA A 1 138 ? 19.625 -3.594 -9.109 1 96.69 138 ALA A N 1
ATOM 1062 C CA . ALA A 1 138 ? 19.672 -4.277 -10.406 1 96.69 138 ALA A CA 1
ATOM 1063 C C . ALA A 1 138 ? 19.391 -5.77 -10.242 1 96.69 138 ALA A C 1
ATOM 1065 O O . ALA A 1 138 ? 19.953 -6.418 -9.352 1 96.69 138 ALA A O 1
ATOM 1066 N N . PRO A 1 139 ? 18.531 -6.215 -11.109 1 98.31 139 PRO A N 1
ATOM 1067 C CA . PRO A 1 139 ? 18.188 -7.629 -10.953 1 98.31 139 PRO A CA 1
ATOM 1068 C C . PRO A 1 139 ? 19.328 -8.562 -11.352 1 98.31 139 PRO A C 1
ATOM 1070 O O . PRO A 1 139 ? 20.297 -8.133 -11.977 1 98.31 139 PRO A O 1
ATOM 1073 N N . SER A 1 140 ? 19.188 -9.758 -10.883 1 97.75 140 SER A N 1
ATOM 1074 C CA . SER A 1 140 ? 20.047 -10.859 -11.32 1 97.75 140 SER A CA 1
ATOM 1075 C C . SER A 1 140 ? 19.25 -11.891 -12.109 1 97.75 140 SER A C 1
ATOM 1077 O O . SER A 1 140 ? 18.062 -12.086 -11.867 1 97.75 140 SER A O 1
ATOM 1079 N N . VAL A 1 141 ? 19.922 -12.5 -13.07 1 96.88 141 VAL A N 1
ATOM 1080 C CA . VAL A 1 141 ? 19.297 -13.555 -13.859 1 96.88 141 VAL A CA 1
ATOM 1081 C C . VAL A 1 141 ? 20.188 -14.797 -13.875 1 96.88 141 VAL A C 1
ATOM 1083 O O . VAL A 1 141 ? 21.391 -14.703 -14.102 1 96.88 141 VAL A O 1
ATOM 1086 N N . ASP A 1 142 ? 19.547 -15.875 -13.609 1 94.69 142 ASP A N 1
ATOM 1087 C CA . ASP A 1 142 ? 20.219 -17.172 -13.641 1 94.69 142 ASP A CA 1
ATOM 1088 C C . ASP A 1 142 ? 19.422 -18.172 -14.469 1 94.69 142 ASP A C 1
ATOM 1090 O O . ASP A 1 142 ? 18.234 -17.969 -14.742 1 94.69 142 ASP A O 1
ATOM 1094 N N . SER A 1 143 ? 20.125 -19.203 -14.891 1 91.81 143 SER A N 1
ATOM 1095 C CA . SER A 1 143 ? 19.484 -20.297 -15.617 1 91.81 143 SER A CA 1
ATOM 1096 C C . SER A 1 143 ? 19.516 -21.578 -14.805 1 91.81 143 SER A C 1
ATOM 1098 O O . SER A 1 143 ? 20.516 -21.891 -14.156 1 91.81 143 SER A O 1
ATOM 1100 N N . ILE A 1 144 ? 18.344 -22.188 -14.805 1 87 144 ILE A N 1
ATOM 1101 C CA . ILE A 1 144 ? 18.266 -23.484 -14.133 1 87 144 ILE A CA 1
ATOM 1102 C C . ILE A 1 144 ? 17.672 -24.516 -15.086 1 87 144 ILE A C 1
ATOM 1104 O O . ILE A 1 144 ? 17.016 -24.172 -16.062 1 87 144 ILE A O 1
ATOM 1108 N N . ASP A 1 145 ? 18.031 -25.781 -14.773 1 83.38 145 ASP A N 1
ATOM 1109 C CA . ASP A 1 145 ? 17.391 -26.844 -15.547 1 83.38 145 ASP A CA 1
ATOM 1110 C C . ASP A 1 145 ? 15.906 -26.953 -15.195 1 83.38 145 ASP A C 1
ATOM 1112 O O . ASP A 1 145 ? 15.523 -26.828 -14.031 1 83.38 145 ASP A O 1
ATOM 1116 N N . GLU A 1 146 ? 15.156 -26.938 -16.281 1 76.25 146 GLU A N 1
ATOM 1117 C CA . GLU A 1 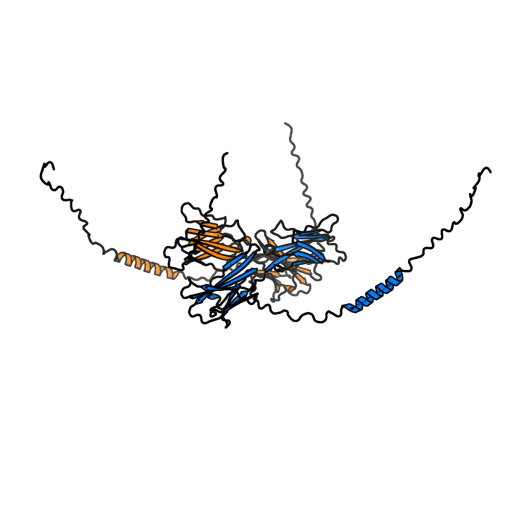146 ? 13.711 -27.016 -16.094 1 76.25 146 GLU A CA 1
ATOM 1118 C C . GLU A 1 146 ? 13.242 -28.469 -16.047 1 76.25 146 GLU A C 1
ATOM 1120 O O . GLU A 1 146 ? 13.477 -29.234 -16.984 1 76.25 146 GLU A O 1
ATOM 1125 N N . LYS A 1 147 ? 12.641 -28.906 -14.977 1 68 147 LYS A N 1
ATOM 1126 C CA . LYS A 1 147 ? 12.219 -30.297 -14.836 1 68 147 LYS A CA 1
ATOM 1127 C C . LYS A 1 147 ? 10.695 -30.406 -14.773 1 68 147 LYS A C 1
ATOM 1129 O O . LYS A 1 147 ? 10.148 -31.5 -14.883 1 68 147 LYS A O 1
ATOM 1134 N N . VAL A 1 148 ? 10 -29.359 -14.688 1 68.88 148 VAL A N 1
ATOM 1135 C CA . VAL A 1 148 ? 8.578 -29.422 -14.383 1 68.88 148 VAL A CA 1
ATOM 1136 C C . VAL A 1 148 ? 7.762 -29.062 -15.625 1 68.88 148 VAL A C 1
ATOM 1138 O O . VAL A 1 148 ? 6.812 -29.766 -15.977 1 68.88 148 VAL A O 1
ATOM 1141 N N . VAL A 1 149 ? 8.078 -28.016 -16.281 1 69.44 149 VAL A N 1
ATOM 1142 C CA . VAL A 1 149 ? 7.32 -27.531 -17.438 1 69.44 149 VAL A CA 1
ATOM 1143 C C . VAL A 1 149 ? 7.582 -28.422 -18.641 1 69.44 149 VAL A C 1
ATOM 1145 O O . VAL A 1 149 ? 8.727 -28.562 -19.078 1 69.44 149 VAL A O 1
ATOM 1148 N N . PRO A 1 150 ? 6.477 -28.969 -19.094 1 74.19 150 PRO A N 1
ATOM 1149 C CA . PRO A 1 150 ? 6.668 -29.844 -20.25 1 74.19 150 PRO A CA 1
ATOM 1150 C C . PRO A 1 150 ? 7.289 -29.109 -21.438 1 74.19 150 PRO A C 1
ATOM 1152 O O . PRO A 1 150 ? 6.961 -27.938 -21.688 1 74.19 150 PRO A O 1
ATOM 1155 N N . ASN A 1 151 ? 8.172 -29.688 -22.016 1 75.19 151 ASN A N 1
ATOM 1156 C CA . ASN A 1 151 ? 8.812 -29.234 -23.234 1 75.19 151 ASN A CA 1
ATOM 1157 C C . ASN A 1 151 ? 9.766 -28.078 -22.984 1 75.19 151 ASN A C 1
ATOM 1159 O O . ASN A 1 151 ? 10.242 -27.438 -23.938 1 75.19 151 ASN A O 1
ATOM 1163 N N . ALA A 1 152 ? 9.773 -27.781 -21.766 1 76.19 152 ALA A N 1
ATOM 1164 C CA . ALA A 1 152 ? 10.773 -26.781 -21.438 1 76.19 152 ALA A CA 1
ATOM 1165 C C . ALA A 1 152 ? 12.094 -27.438 -21.031 1 76.19 152 ALA A C 1
ATOM 1167 O O . ALA A 1 152 ? 12.102 -28.453 -20.344 1 76.19 152 ALA A O 1
ATOM 1168 N N . HIS A 1 153 ? 13.258 -26.906 -21.562 1 79.19 153 HIS A N 1
ATOM 1169 C CA . HIS A 1 153 ? 14.547 -27.5 -21.25 1 79.19 153 HIS A CA 1
ATOM 1170 C C . HIS A 1 153 ? 15.289 -26.688 -20.188 1 79.19 153 HIS A C 1
ATOM 1172 O O . HIS A 1 153 ? 16.047 -27.234 -19.391 1 79.19 153 HIS A O 1
ATOM 1178 N N . LYS A 1 154 ? 15.023 -25.359 -20.281 1 88 154 LYS A N 1
ATOM 1179 C CA . LYS A 1 154 ? 15.648 -24.453 -19.312 1 88 154 LYS A CA 1
ATOM 1180 C C . LYS A 1 154 ? 14.664 -23.406 -18.812 1 88 154 LYS A C 1
ATOM 1182 O O . LYS A 1 154 ? 13.68 -23.109 -19.484 1 88 154 LYS A O 1
ATOM 1187 N N . SER A 1 155 ? 14.953 -23 -17.578 1 92.44 155 SER A N 1
ATOM 1188 C CA . SER A 1 155 ? 14.195 -21.875 -17.047 1 92.44 155 SER A CA 1
ATOM 1189 C C . SER A 1 155 ? 15.125 -20.75 -16.594 1 92.44 155 SER A C 1
ATOM 1191 O O . SER A 1 155 ? 16.203 -21.016 -16.047 1 92.44 155 SER A O 1
ATOM 1193 N N . LEU A 1 156 ? 14.711 -19.578 -16.938 1 94.81 156 LEU A N 1
ATOM 1194 C CA . LEU A 1 156 ? 15.43 -18.406 -16.453 1 94.81 156 LEU A CA 1
ATOM 1195 C C . LEU A 1 156 ? 14.773 -17.844 -15.203 1 94.81 156 LEU A C 1
ATOM 1197 O O . LEU A 1 156 ? 13.547 -17.734 -15.133 1 94.81 156 LEU A O 1
ATOM 1201 N N . ILE A 1 157 ? 15.641 -17.547 -14.172 1 96.69 157 ILE A N 1
ATOM 1202 C CA . ILE A 1 157 ? 15.141 -16.969 -12.938 1 96.69 157 ILE A CA 1
ATOM 1203 C C . ILE A 1 157 ? 15.711 -15.562 -12.75 1 96.69 157 ILE A C 1
ATOM 1205 O O . ILE A 1 157 ? 16.922 -15.383 -12.719 1 96.69 157 ILE A O 1
ATOM 1209 N N . CYS A 1 158 ? 14.789 -14.625 -12.742 1 98.31 158 CYS A N 1
ATOM 1210 C CA . CYS A 1 158 ? 15.148 -13.227 -12.508 1 98.31 158 CYS A CA 1
ATOM 1211 C C . CYS A 1 158 ? 14.742 -12.781 -11.109 1 98.31 158 CYS A C 1
ATOM 1213 O O . CYS A 1 158 ? 13.602 -13 -10.688 1 98.31 158 CYS A O 1
ATOM 1215 N N . LYS A 1 159 ? 15.711 -12.172 -10.367 1 98.44 159 LYS A N 1
ATOM 1216 C CA . LYS A 1 159 ? 15.453 -11.734 -8.992 1 98.44 159 LYS A CA 1
ATOM 1217 C C . LYS A 1 159 ? 15.859 -10.273 -8.805 1 98.44 159 LYS A C 1
ATOM 1219 O O . LYS A 1 159 ? 16.953 -9.867 -9.195 1 98.44 159 LYS A O 1
ATOM 1224 N N . ALA A 1 160 ? 14.914 -9.492 -8.281 1 98.44 160 ALA A N 1
ATOM 1225 C CA . ALA A 1 160 ? 15.18 -8.109 -7.895 1 98.44 160 ALA A CA 1
ATOM 1226 C C . ALA A 1 160 ? 14.852 -7.875 -6.426 1 98.44 160 ALA A C 1
ATOM 1228 O O . ALA A 1 160 ? 13.836 -8.359 -5.926 1 98.44 160 ALA A O 1
ATOM 1229 N N . THR A 1 161 ? 15.727 -7.137 -5.68 1 97.94 161 THR A N 1
ATOM 1230 C CA . THR A 1 161 ? 15.547 -6.945 -4.246 1 97.94 161 THR A CA 1
ATOM 1231 C C . THR A 1 161 ? 15.594 -5.461 -3.891 1 97.94 161 THR A C 1
ATOM 1233 O O . THR A 1 161 ? 16.047 -4.641 -4.688 1 97.94 161 THR A O 1
ATOM 1236 N N . GLY A 1 162 ? 14.953 -5.148 -2.779 1 97.5 162 GLY A N 1
ATOM 1237 C CA . GLY A 1 162 ? 15.156 -3.848 -2.158 1 97.5 162 GLY A CA 1
ATOM 1238 C C . GLY A 1 162 ? 14.141 -2.814 -2.6 1 97.5 162 GLY A C 1
ATOM 1239 O O . GLY A 1 162 ? 14.305 -1.621 -2.336 1 97.5 162 GLY A O 1
ATOM 1240 N N . GLY A 1 163 ? 13.125 -3.193 -3.262 1 97.75 163 GLY A N 1
ATOM 1241 C CA . GLY A 1 163 ? 12.195 -2.213 -3.805 1 97.75 163 GLY A CA 1
ATOM 1242 C C . GLY A 1 163 ? 10.984 -1.985 -2.924 1 97.75 163 GLY A C 1
ATOM 1243 O O . GLY A 1 163 ? 10.68 -2.807 -2.057 1 97.75 163 GLY A O 1
ATOM 1244 N N . TYR A 1 164 ? 10.289 -0.916 -3.133 1 98.25 164 TYR A N 1
ATOM 1245 C CA . TYR A 1 164 ? 9.016 -0.537 -2.52 1 98.25 164 TYR A CA 1
ATOM 1246 C C . TYR A 1 164 ? 8.477 0.745 -3.139 1 98.25 164 TYR A C 1
ATOM 1248 O O . TYR A 1 164 ? 9.211 1.721 -3.307 1 98.25 164 TYR A O 1
ATOM 1256 N N . PRO A 1 165 ? 7.195 0.914 -3.307 1 97 165 PRO A N 1
ATOM 1257 C CA . PRO A 1 165 ? 6.18 -0.141 -3.268 1 97 165 PRO A CA 1
ATOM 1258 C C . PRO A 1 165 ? 6.414 -1.228 -4.312 1 97 165 PRO A C 1
ATOM 1260 O O . PRO A 1 165 ? 7.453 -1.234 -4.977 1 97 165 PRO A O 1
ATOM 1263 N N . LEU A 1 166 ? 5.523 -2.24 -4.363 1 97.5 166 LEU A N 1
ATOM 1264 C CA . LEU A 1 166 ? 5.684 -3.418 -5.211 1 97.5 166 LEU A CA 1
ATOM 1265 C C . LEU A 1 166 ? 5.832 -3.018 -6.676 1 97.5 166 LEU A C 1
ATOM 1267 O O . LEU A 1 166 ? 5.008 -2.271 -7.207 1 97.5 166 LEU A O 1
ATOM 1271 N N . GLY A 1 167 ? 6.891 -3.451 -7.258 1 97.56 167 GLY A N 1
ATOM 1272 C CA . GLY A 1 167 ? 7.137 -3.256 -8.68 1 97.56 167 GLY A CA 1
ATOM 1273 C C . GLY A 1 167 ? 6.812 -4.48 -9.516 1 97.56 167 GLY A C 1
ATOM 1274 O O . GLY A 1 167 ? 5.977 -5.297 -9.125 1 97.56 167 GLY A O 1
ATOM 1275 N N . LYS A 1 168 ? 7.504 -4.465 -10.719 1 97.69 168 LYS A N 1
ATOM 1276 C CA . LYS A 1 168 ? 7.238 -5.539 -11.672 1 97.69 168 LYS A CA 1
ATOM 1277 C C . LYS A 1 168 ? 8.523 -5.988 -12.367 1 97.69 168 LYS A C 1
ATOM 1279 O O . LYS A 1 168 ? 9.453 -5.199 -12.539 1 97.69 168 LYS A O 1
ATOM 1284 N N . LEU A 1 169 ? 8.461 -7.238 -12.711 1 98.44 169 LEU A N 1
ATOM 1285 C CA . LEU A 1 169 ? 9.5 -7.785 -13.578 1 98.44 169 LEU A CA 1
ATOM 1286 C C . LEU A 1 169 ? 8.945 -8.078 -14.969 1 98.44 169 LEU A C 1
ATOM 1288 O O . LEU A 1 169 ? 7.828 -8.578 -15.102 1 98.44 169 LEU A O 1
ATOM 1292 N N . ARG A 1 170 ? 9.734 -7.699 -15.93 1 98.44 170 ARG A N 1
ATOM 1293 C CA . ARG A 1 170 ? 9.359 -7.992 -17.312 1 98.44 170 ARG A CA 1
ATOM 1294 C C . ARG A 1 170 ? 10.508 -8.656 -18.062 1 98.44 170 ARG A C 1
ATOM 1296 O O . ARG A 1 170 ? 11.68 -8.391 -17.766 1 98.44 170 ARG A O 1
ATOM 1303 N N . TRP A 1 171 ? 10.156 -9.516 -19.016 1 97.75 171 TRP A N 1
ATOM 1304 C CA . TRP A 1 171 ? 11.125 -10.258 -19.812 1 97.75 171 TRP A CA 1
ATOM 1305 C C . TRP A 1 171 ? 11.094 -9.805 -21.266 1 97.75 171 TRP A C 1
ATOM 1307 O O . TRP A 1 171 ? 10.016 -9.672 -21.859 1 97.75 171 TRP A O 1
ATOM 1317 N N . PHE A 1 172 ? 12.258 -9.594 -21.766 1 97.25 172 PHE A N 1
ATOM 1318 C CA . PHE A 1 172 ? 12.406 -9.242 -23.172 1 97.25 172 PHE A CA 1
ATOM 1319 C C . PHE A 1 172 ? 13.5 -10.078 -23.812 1 97.25 172 PHE A C 1
ATOM 1321 O O . PHE A 1 172 ? 14.383 -10.594 -23.141 1 97.25 172 PHE A O 1
ATOM 1328 N N . ASP A 1 173 ? 13.344 -10.25 -25.125 1 94.06 173 ASP A N 1
ATOM 1329 C CA . ASP A 1 173 ? 14.453 -10.852 -25.859 1 94.06 173 ASP A CA 1
ATOM 1330 C C . ASP A 1 173 ? 15.281 -9.781 -26.578 1 94.06 173 ASP A C 1
ATOM 1332 O O . ASP A 1 173 ? 15.086 -8.586 -26.344 1 94.06 173 ASP A O 1
ATOM 1336 N N . ASP A 1 174 ? 16.266 -10.156 -27.344 1 89.69 174 ASP A N 1
ATOM 1337 C CA . ASP A 1 174 ? 17.203 -9.258 -28.016 1 89.69 174 ASP A CA 1
ATOM 1338 C C . ASP A 1 174 ? 16.469 -8.406 -29.062 1 89.69 174 ASP A C 1
ATOM 1340 O O . ASP A 1 174 ? 16.984 -7.375 -29.5 1 89.69 174 ASP A O 1
ATOM 1344 N N . LYS A 1 175 ? 15.32 -8.844 -29.484 1 91.62 175 LYS A N 1
ATOM 1345 C CA . LYS A 1 175 ? 14.531 -8.094 -30.469 1 91.62 175 LYS A CA 1
ATOM 1346 C C . LYS A 1 175 ? 13.469 -7.242 -29.781 1 91.62 175 LYS A C 1
ATOM 1348 O O . LYS A 1 175 ? 12.555 -6.738 -30.438 1 91.62 175 LYS A O 1
ATOM 1353 N N . ASN A 1 176 ? 13.461 -7.207 -28.484 1 92.25 176 ASN A N 1
ATOM 1354 C CA . ASN A 1 176 ? 12.57 -6.402 -27.656 1 92.25 176 ASN A CA 1
ATOM 1355 C C . ASN A 1 176 ? 11.156 -6.992 -27.625 1 92.25 176 ASN A C 1
ATOM 1357 O O . ASN A 1 176 ? 10.188 -6.277 -27.359 1 92.25 176 ASN A O 1
ATOM 1361 N N . THR A 1 177 ? 11.141 -8.227 -28.078 1 94.12 177 THR A N 1
ATOM 1362 C CA . THR A 1 177 ? 9.867 -8.922 -27.906 1 94.12 177 THR A CA 1
ATOM 1363 C C . THR A 1 177 ? 9.609 -9.227 -26.438 1 94.12 177 THR A C 1
ATOM 1365 O O . THR A 1 177 ? 10.492 -9.734 -25.75 1 94.12 177 THR A O 1
ATOM 1368 N N . GLU A 1 178 ? 8.406 -8.898 -25.922 1 95.94 178 GLU A N 1
ATOM 1369 C CA . GLU A 1 178 ? 8.086 -9.117 -24.516 1 95.94 178 GLU A CA 1
ATOM 1370 C C . GLU A 1 178 ? 7.586 -10.539 -24.281 1 95.94 178 GLU A C 1
ATOM 1372 O O . GLU A 1 178 ? 6.715 -11.031 -25 1 95.94 178 GLU A O 1
ATOM 1377 N N . TRP A 1 179 ? 8.148 -11.25 -23.297 1 94.88 179 TRP A N 1
ATOM 1378 C CA . TRP A 1 179 ? 7.805 -12.633 -22.969 1 94.88 179 TRP A CA 1
ATOM 1379 C C . TRP A 1 179 ? 7.242 -12.742 -21.547 1 94.88 179 TRP A C 1
ATOM 1381 O O . TRP A 1 179 ? 7.105 -13.844 -21.016 1 94.88 179 TRP A O 1
ATOM 1391 N N . THR A 1 180 ? 6.859 -11.648 -20.922 1 96.62 180 THR A N 1
ATOM 1392 C CA . THR A 1 180 ? 6.426 -11.594 -19.531 1 96.62 180 THR A CA 1
ATOM 1393 C C . THR A 1 180 ? 5.223 -12.508 -19.297 1 96.62 180 THR A C 1
ATOM 1395 O O . THR A 1 180 ? 5.121 -13.148 -18.25 1 96.62 180 THR A O 1
ATOM 1398 N N . LYS A 1 181 ? 4.352 -12.57 -20.219 1 94.75 181 LYS A N 1
ATOM 1399 C CA . LYS A 1 181 ? 3.139 -13.367 -20.078 1 94.75 181 LYS A CA 1
ATOM 1400 C C . LYS A 1 181 ? 3.465 -14.859 -20.047 1 94.75 181 LYS A C 1
ATOM 1402 O O . LYS A 1 181 ? 2.658 -15.664 -19.594 1 94.75 181 LYS A O 1
ATOM 1407 N N . SER A 1 182 ? 4.555 -15.281 -20.625 1 92.31 182 SER A N 1
ATOM 1408 C CA . SER A 1 182 ? 4.969 -16.672 -20.656 1 92.31 182 SER A CA 1
ATOM 1409 C C . SER A 1 182 ? 5.668 -17.078 -19.359 1 92.31 182 SER A C 1
ATOM 1411 O O . SER A 1 182 ? 5.965 -18.266 -19.156 1 92.31 182 SER A O 1
ATOM 1413 N N . ALA A 1 183 ? 5.949 -16.094 -18.5 1 94.44 183 ALA A N 1
ATOM 1414 C CA . ALA A 1 183 ? 6.59 -16.375 -17.219 1 94.44 183 ALA A CA 1
ATOM 1415 C C . ALA A 1 183 ? 5.57 -16.844 -16.188 1 94.44 183 ALA A C 1
ATOM 1417 O O . ALA A 1 183 ? 4.371 -16.594 -16.328 1 94.44 183 ALA A O 1
ATOM 1418 N N . GLU A 1 184 ? 6.027 -17.531 -15.211 1 91 184 GLU A N 1
ATOM 1419 C CA . GLU A 1 184 ? 5.191 -17.875 -14.062 1 91 184 GLU A CA 1
ATOM 1420 C C . GLU A 1 184 ? 4.855 -16.641 -13.234 1 91 184 GLU A C 1
ATOM 1422 O O . GLU A 1 184 ? 5.555 -15.625 -13.312 1 91 184 GLU A O 1
ATOM 1427 N N . PRO A 1 185 ? 3.83 -16.719 -12.461 1 92.69 185 PRO A N 1
ATOM 1428 C CA . PRO A 1 185 ? 3.514 -15.586 -11.594 1 92.69 185 PRO A CA 1
ATOM 1429 C C . PRO A 1 185 ? 4.684 -15.18 -10.703 1 92.69 185 PRO A C 1
ATOM 1431 O O . PRO A 1 185 ? 5.375 -16.047 -10.156 1 92.69 185 PRO A O 1
ATOM 1434 N N . THR A 1 186 ? 4.828 -13.93 -10.641 1 95.38 186 THR A N 1
ATOM 1435 C CA . THR A 1 186 ? 5.926 -13.383 -9.844 1 95.38 186 THR A CA 1
ATOM 1436 C C . THR A 1 186 ? 5.734 -13.703 -8.367 1 95.38 186 THR A C 1
ATOM 1438 O O . THR A 1 186 ? 4.621 -13.594 -7.844 1 95.38 186 THR A O 1
ATOM 1441 N N . ILE A 1 187 ? 6.824 -14.102 -7.785 1 95 187 ILE A N 1
ATOM 1442 C CA . ILE A 1 187 ? 6.848 -14.352 -6.348 1 95 187 ILE A CA 1
ATOM 1443 C C . ILE A 1 187 ? 7.336 -13.102 -5.617 1 95 187 ILE A C 1
ATOM 1445 O O . ILE A 1 187 ? 8.312 -12.477 -6.027 1 95 187 ILE A O 1
ATOM 1449 N N . VAL A 1 188 ? 6.59 -12.75 -4.551 1 96.19 188 VAL A N 1
ATOM 1450 C CA . VAL A 1 188 ? 6.922 -1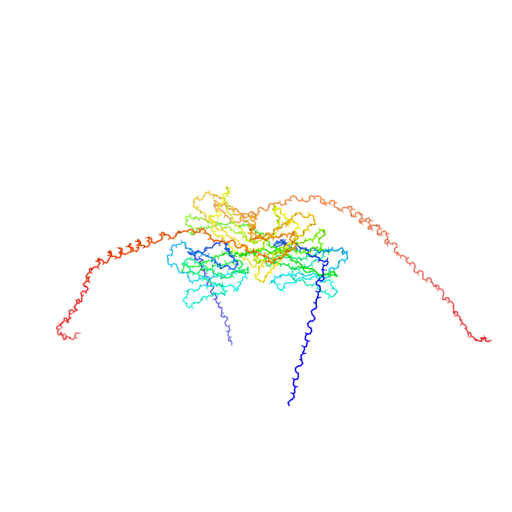1.555 -3.785 1 96.19 188 VAL A CA 1
ATOM 1451 C C . VAL A 1 188 ? 7.281 -11.938 -2.352 1 96.19 188 VAL A C 1
ATOM 1453 O O . VAL A 1 188 ? 6.539 -12.664 -1.691 1 96.19 188 VAL A O 1
ATOM 1456 N N . ASN A 1 189 ? 8.422 -11.516 -1.908 1 95.19 189 ASN A N 1
ATOM 1457 C CA . ASN A 1 189 ? 8.836 -11.664 -0.518 1 95.19 189 ASN A CA 1
ATOM 1458 C C . ASN A 1 189 ? 9.109 -10.312 0.134 1 95.19 189 ASN A C 1
ATOM 1460 O O . ASN A 1 189 ? 9.359 -9.328 -0.558 1 95.19 189 ASN A O 1
ATOM 1464 N N . GLN A 1 190 ? 8.969 -10.312 1.389 1 94.25 190 GLN A N 1
ATOM 1465 C CA . GLN A 1 190 ? 9.203 -9.078 2.131 1 94.25 190 GLN A CA 1
ATOM 1466 C C . GLN A 1 190 ? 10.273 -9.273 3.201 1 94.25 190 GLN A C 1
ATOM 1468 O O . GLN A 1 190 ? 10.211 -10.234 3.977 1 94.25 190 GLN A O 1
ATOM 1473 N N . THR A 1 191 ? 11.219 -8.391 3.209 1 91.75 191 THR A N 1
ATOM 1474 C CA . THR A 1 191 ? 12.273 -8.43 4.219 1 91.75 191 THR A CA 1
ATOM 1475 C C . THR A 1 191 ? 11.805 -7.773 5.512 1 91.75 191 THR A C 1
ATOM 1477 O O . THR A 1 191 ? 10.734 -7.164 5.559 1 91.75 191 THR A O 1
ATOM 1480 N N . GLU A 1 192 ? 12.578 -7.887 6.535 1 87.06 192 GLU A N 1
ATOM 1481 C CA . GLU A 1 192 ? 12.234 -7.375 7.859 1 87.06 192 GLU A CA 1
ATOM 1482 C C . GLU A 1 192 ? 12.047 -5.859 7.832 1 87.06 192 GLU A C 1
ATOM 1484 O O . GLU A 1 192 ? 11.227 -5.32 8.578 1 87.06 192 GLU A O 1
ATOM 1489 N N . ASP A 1 193 ? 12.789 -5.215 7.004 1 89 193 ASP A N 1
ATOM 1490 C CA . ASP A 1 193 ? 12.719 -3.76 6.934 1 89 193 ASP A CA 1
ATOM 1491 C C . ASP A 1 193 ? 11.547 -3.311 6.062 1 89 193 ASP A C 1
ATOM 1493 O O . ASP A 1 193 ? 11.352 -2.113 5.844 1 89 193 ASP A O 1
ATOM 1497 N N . GLY A 1 194 ? 10.828 -4.246 5.555 1 92.06 194 GLY A N 1
ATOM 1498 C CA . GLY A 1 194 ? 9.633 -3.926 4.793 1 92.06 194 GLY A CA 1
ATOM 1499 C C . GLY A 1 194 ? 9.875 -3.854 3.297 1 92.06 194 GLY A C 1
ATOM 1500 O O . GLY A 1 194 ? 8.945 -3.652 2.518 1 92.06 194 GLY A O 1
ATOM 1501 N N . LEU A 1 195 ? 11.07 -4.035 2.92 1 96.56 195 LEU A N 1
ATOM 1502 C CA . LEU A 1 195 ? 11.406 -3.99 1.501 1 96.56 195 LEU A CA 1
ATOM 1503 C C . LEU A 1 195 ? 11.023 -5.293 0.808 1 96.56 195 LEU A C 1
ATOM 1505 O O . LEU A 1 195 ? 10.805 -6.312 1.467 1 96.56 195 LEU A O 1
ATOM 1509 N N . LEU A 1 196 ? 10.969 -5.152 -0.479 1 97.69 196 LEU A N 1
ATOM 1510 C CA . LEU A 1 196 ? 10.398 -6.273 -1.219 1 97.69 196 LEU A CA 1
ATOM 1511 C C . LEU A 1 196 ? 11.445 -6.91 -2.127 1 97.69 196 LEU A C 1
ATOM 1513 O O . LEU A 1 196 ? 12.336 -6.227 -2.629 1 97.69 196 LEU A O 1
ATOM 1517 N N . GLU A 1 197 ? 11.352 -8.172 -2.232 1 97.44 197 GLU A N 1
ATOM 1518 C CA . GLU A 1 197 ? 12.07 -9 -3.197 1 97.44 197 GLU A CA 1
ATOM 1519 C C . GLU A 1 197 ? 11.109 -9.695 -4.156 1 97.44 197 GLU A C 1
ATOM 1521 O O . GLU A 1 197 ? 10.148 -10.336 -3.725 1 97.44 197 GLU A O 1
ATOM 1526 N N . ILE A 1 198 ? 11.383 -9.492 -5.418 1 98.06 198 ILE A N 1
ATOM 1527 C CA . ILE A 1 198 ? 10.5 -10.117 -6.402 1 98.06 198 ILE A CA 1
ATOM 1528 C C . ILE A 1 198 ? 11.312 -11.047 -7.301 1 98.06 198 ILE A C 1
ATOM 1530 O O . ILE A 1 198 ? 12.477 -10.773 -7.602 1 98.06 198 ILE A O 1
ATOM 1534 N N . SER A 1 199 ? 10.688 -12.148 -7.695 1 97.88 199 SER A N 1
ATOM 1535 C CA . SER A 1 199 ? 11.328 -13.141 -8.547 1 97.88 199 SER A CA 1
ATOM 1536 C C . SER A 1 199 ? 10.367 -13.664 -9.609 1 97.88 199 SER A C 1
ATOM 1538 O O . SER A 1 199 ? 9.188 -13.875 -9.344 1 97.88 199 SER A O 1
ATOM 1540 N N . SER A 1 200 ? 10.867 -13.789 -10.773 1 97 200 SER A N 1
ATOM 1541 C CA . SER A 1 200 ? 10.109 -14.281 -11.922 1 97 200 SER A CA 1
ATOM 1542 C C . SER A 1 200 ? 10.852 -15.398 -12.641 1 97 200 SER A C 1
ATOM 1544 O O . SER A 1 200 ? 12.07 -15.32 -12.82 1 97 200 SER A O 1
ATOM 1546 N N . LYS A 1 201 ? 10.109 -16.453 -12.977 1 95.25 201 LYS A N 1
ATOM 1547 C CA . LYS A 1 201 ? 10.664 -17.609 -13.688 1 95.25 201 LYS A CA 1
ATOM 1548 C C . LYS A 1 201 ? 10.109 -17.703 -15.102 1 95.25 201 LYS A C 1
ATOM 1550 O O . LYS A 1 201 ? 8.891 -17.766 -15.297 1 95.25 201 LYS A O 1
ATOM 1555 N N . LEU A 1 202 ? 10.961 -17.719 -16.062 1 94.75 202 LEU A N 1
ATOM 1556 C CA . LEU A 1 202 ? 10.586 -17.859 -17.453 1 94.75 202 LEU A CA 1
ATOM 1557 C C . LEU A 1 202 ? 11.062 -19.188 -18.031 1 94.75 202 LEU A C 1
ATOM 1559 O O . LEU A 1 202 ? 12.25 -19.359 -18.297 1 94.75 202 LEU A O 1
ATOM 1563 N N . PRO A 1 203 ? 10.133 -20.125 -18.203 1 92.56 203 PRO A N 1
ATOM 1564 C CA . PRO A 1 203 ? 10.516 -21.359 -18.875 1 92.56 203 PRO A CA 1
ATOM 1565 C C . PRO A 1 203 ? 10.828 -21.156 -20.359 1 92.56 203 PRO A C 1
ATOM 1567 O O . PRO A 1 203 ? 10.094 -20.453 -21.062 1 92.56 203 PRO A O 1
ATOM 1570 N N . LEU A 1 204 ? 11.891 -21.703 -20.75 1 90.12 204 LEU A N 1
ATOM 1571 C CA . LEU A 1 204 ? 12.273 -21.641 -22.156 1 90.12 204 LEU A CA 1
ATOM 1572 C C . LEU A 1 204 ? 11.875 -22.922 -22.875 1 90.12 204 LEU A C 1
ATOM 1574 O O . LEU A 1 204 ? 12.336 -24.016 -22.516 1 90.12 204 LEU A O 1
ATOM 1578 N N . MET A 1 205 ? 11.086 -22.672 -23.828 1 85.06 205 MET A N 1
ATOM 1579 C CA . MET A 1 205 ? 10.672 -23.828 -24.609 1 85.06 205 MET A CA 1
ATOM 1580 C C . MET A 1 205 ? 11.797 -24.266 -25.547 1 85.06 205 MET A C 1
ATOM 1582 O O . MET A 1 205 ? 12.641 -23.453 -25.938 1 85.06 205 MET A O 1
ATOM 1586 N N . LYS A 1 206 ? 11.766 -25.547 -25.938 1 77.56 206 LYS A N 1
ATOM 1587 C CA . LYS A 1 206 ? 12.805 -26.125 -26.797 1 77.56 206 LYS A CA 1
ATOM 1588 C C . LYS A 1 206 ? 12.906 -25.391 -28.125 1 77.56 206 LYS A C 1
ATOM 1590 O O . LYS A 1 206 ? 13.992 -25.281 -28.688 1 77.56 206 LYS A O 1
ATOM 1595 N N . LEU A 1 207 ? 11.891 -24.828 -28.516 1 70.56 207 LEU A N 1
ATOM 1596 C CA . LEU A 1 207 ? 11.93 -24.188 -29.812 1 70.56 207 LEU A CA 1
ATOM 1597 C C . LEU A 1 207 ? 12.203 -22.703 -29.688 1 70.56 207 LEU A C 1
ATOM 1599 O O . LEU A 1 207 ? 12.086 -21.953 -30.656 1 70.56 207 LEU A O 1
ATOM 1603 N N . SER A 1 208 ? 12.539 -22.344 -28.562 1 69.69 208 SER A N 1
ATOM 1604 C CA . SER A 1 208 ? 12.82 -20.922 -28.359 1 69.69 208 SER A CA 1
ATOM 1605 C C . SER A 1 208 ? 14.031 -20.484 -29.188 1 69.69 208 SER A C 1
ATOM 1607 O O . SER A 1 208 ? 15.031 -21.203 -29.25 1 69.69 208 SER A O 1
ATOM 1609 N N . THR A 1 209 ? 13.906 -19.516 -29.906 1 67.5 209 THR A N 1
ATOM 1610 C CA . THR A 1 209 ? 14.898 -19.094 -30.891 1 67.5 209 THR A CA 1
ATOM 1611 C C . THR A 1 209 ? 15.766 -17.969 -30.344 1 67.5 209 THR A C 1
ATOM 1613 O O . THR A 1 209 ? 16.781 -17.625 -30.953 1 67.5 209 THR A O 1
ATOM 1616 N N . SER A 1 210 ? 15.344 -17.422 -29.312 1 80.38 210 SER A N 1
ATOM 1617 C CA . SER A 1 210 ? 16.141 -16.281 -28.859 1 80.38 210 SER A CA 1
ATOM 1618 C C . SER A 1 210 ? 17.328 -16.734 -28.031 1 80.38 210 SER A C 1
ATOM 1620 O O . SER A 1 210 ? 17.203 -17.625 -27.188 1 80.38 210 SER A O 1
ATOM 1622 N N . ASP A 1 211 ? 18.562 -16.172 -28.297 1 84.5 211 ASP A N 1
ATOM 1623 C CA . ASP A 1 211 ? 19.766 -16.562 -27.578 1 84.5 211 ASP A CA 1
ATOM 1624 C C . ASP A 1 211 ? 20.031 -15.617 -26.406 1 84.5 211 ASP A C 1
ATOM 1626 O O . ASP A 1 211 ? 20.969 -15.828 -25.625 1 84.5 211 ASP A O 1
ATOM 1630 N N . GLU A 1 212 ? 19.234 -14.602 -26.391 1 92.31 212 GLU A N 1
ATOM 1631 C CA . GLU A 1 212 ? 19.453 -13.633 -25.312 1 92.31 212 GLU A CA 1
ATOM 1632 C C . GLU A 1 212 ? 18.125 -13.164 -24.734 1 92.31 212 GLU A C 1
ATOM 1634 O O . GLU A 1 212 ? 17.172 -12.906 -25.469 1 92.31 212 GLU A O 1
ATOM 1639 N N . TYR A 1 213 ? 18.156 -13.117 -23.422 1 95.19 213 TYR A N 1
ATOM 1640 C CA . TYR A 1 213 ? 16.984 -12.609 -22.719 1 95.19 213 TYR A CA 1
ATOM 1641 C C . TYR A 1 213 ? 17.375 -11.531 -21.719 1 95.19 213 TYR A C 1
ATOM 1643 O O . TYR A 1 213 ? 18.469 -11.562 -21.141 1 95.19 213 TYR A O 1
ATOM 1651 N N . ILE A 1 214 ? 16.484 -10.523 -21.625 1 97.31 214 ILE A N 1
ATOM 1652 C CA . ILE A 1 214 ? 16.703 -9.391 -20.734 1 97.31 214 ILE A CA 1
ATOM 1653 C C . ILE A 1 214 ? 15.555 -9.312 -19.719 1 97.31 214 ILE A C 1
ATOM 1655 O O . ILE A 1 214 ? 14.383 -9.336 -20.094 1 97.31 214 ILE A O 1
ATOM 1659 N N . CYS A 1 215 ? 15.906 -9.328 -18.484 1 98.31 215 CYS A N 1
ATOM 1660 C CA . CYS A 1 215 ? 14.953 -9.086 -17.406 1 98.31 215 CYS A CA 1
ATOM 1661 C C . CYS A 1 215 ? 15.039 -7.652 -16.906 1 98.31 215 CYS A C 1
ATOM 1663 O O . CYS A 1 215 ? 16.125 -7.172 -16.578 1 98.31 215 CYS A O 1
ATOM 1665 N N . VAL A 1 216 ? 13.922 -6.957 -16.891 1 98.56 216 VAL A N 1
ATOM 1666 C CA . VAL A 1 216 ? 13.875 -5.555 -16.5 1 98.56 216 VAL A CA 1
ATOM 1667 C C . VAL A 1 216 ? 12.992 -5.391 -15.266 1 98.56 216 VAL A C 1
ATOM 1669 O O . VAL A 1 216 ? 11.898 -5.949 -15.203 1 98.56 216 VAL A O 1
ATOM 1672 N N . VAL A 1 217 ? 13.477 -4.625 -14.266 1 98.75 217 VAL A N 1
ATOM 1673 C CA . VAL A 1 217 ? 12.68 -4.332 -13.078 1 98.75 217 VAL A CA 1
ATOM 1674 C C . VAL A 1 217 ? 12.133 -2.91 -13.156 1 98.75 217 VAL A C 1
ATOM 1676 O O . VAL A 1 217 ? 12.867 -1.972 -13.477 1 98.75 217 VAL A O 1
ATOM 1679 N N . TYR A 1 218 ? 10.773 -2.832 -13.016 1 98.44 218 TYR A N 1
ATOM 1680 C CA . TYR A 1 218 ? 10.055 -1.561 -12.984 1 98.44 218 TYR A CA 1
ATOM 1681 C C . TYR A 1 218 ? 9.531 -1.266 -11.586 1 98.44 218 TYR A C 1
ATOM 1683 O O . TYR A 1 218 ? 9.156 -2.184 -10.852 1 98.44 218 TYR A O 1
ATOM 1691 N N . ASN A 1 219 ? 9.539 -0.025 -11.219 1 97.38 219 ASN A N 1
ATOM 1692 C CA . ASN A 1 219 ? 8.906 0.358 -9.961 1 97.38 219 ASN A CA 1
ATOM 1693 C C . ASN A 1 219 ? 7.387 0.406 -10.094 1 97.38 219 ASN A C 1
ATOM 1695 O O . ASN A 1 219 ? 6.84 0.051 -11.133 1 97.38 219 ASN A O 1
ATOM 1699 N N . ALA A 1 220 ? 6.695 0.79 -9 1 94.81 220 ALA A N 1
ATOM 1700 C CA . ALA A 1 220 ? 5.234 0.789 -8.938 1 94.81 220 ALA A CA 1
ATOM 1701 C C . ALA A 1 220 ? 4.645 1.781 -9.938 1 94.81 220 ALA A C 1
ATOM 1703 O O . ALA A 1 220 ? 3.492 1.638 -10.359 1 94.81 220 ALA A O 1
ATOM 1704 N N . SER A 1 221 ? 5.398 2.799 -10.273 1 93.56 221 SER A N 1
ATOM 1705 C CA . SER A 1 221 ? 4.93 3.809 -11.219 1 93.56 221 SER A CA 1
ATOM 1706 C C . SER A 1 221 ? 5.359 3.479 -12.641 1 93.56 221 SER A C 1
ATOM 1708 O O . SER A 1 221 ? 5.371 4.352 -13.516 1 93.56 221 SER A O 1
ATOM 1710 N N . ASP A 1 222 ? 5.918 2.26 -12.883 1 95.69 222 ASP A N 1
ATOM 1711 C CA . ASP A 1 222 ? 6.297 1.734 -14.195 1 95.69 222 ASP A CA 1
ATOM 1712 C C . ASP A 1 222 ? 7.566 2.408 -14.711 1 95.69 222 ASP A C 1
ATOM 1714 O O . ASP A 1 222 ? 7.793 2.473 -15.914 1 95.69 222 ASP A O 1
ATOM 1718 N N . GLY A 1 223 ? 8.266 2.996 -13.734 1 97 223 GLY A N 1
ATOM 1719 C CA . GLY A 1 223 ? 9.594 3.475 -14.094 1 97 223 GLY A CA 1
ATOM 1720 C C . GLY A 1 223 ? 10.648 2.383 -14.086 1 97 223 GLY A C 1
ATOM 1721 O O . GLY A 1 223 ? 10.758 1.63 -13.117 1 97 223 GLY A O 1
ATOM 1722 N N . LYS A 1 224 ? 11.445 2.297 -15.156 1 97.94 224 LYS A N 1
ATOM 1723 C CA . LYS A 1 224 ? 12.516 1.308 -15.234 1 97.94 224 LYS A CA 1
ATOM 1724 C C . LYS A 1 224 ? 13.609 1.596 -14.211 1 97.94 224 LYS A C 1
ATOM 1726 O O . LYS A 1 224 ? 14.102 2.723 -14.125 1 97.94 224 LYS A O 1
ATOM 1731 N N . GLU A 1 225 ? 13.969 0.539 -13.492 1 97.75 225 GLU A N 1
ATOM 1732 C CA . GLU A 1 225 ? 14.961 0.76 -12.445 1 97.75 225 GLU A CA 1
ATOM 1733 C C . GLU A 1 225 ? 16.25 -0.018 -12.727 1 97.75 225 GLU A C 1
ATOM 1735 O O . GLU A 1 225 ? 17.297 0.286 -12.172 1 97.75 225 GLU A O 1
ATOM 1740 N N . GLY A 1 226 ? 16.188 -1.019 -13.461 1 97.94 226 GLY A N 1
ATOM 1741 C CA . GLY A 1 226 ? 17.359 -1.823 -13.781 1 97.94 226 GLY A CA 1
ATOM 1742 C C . GLY A 1 226 ? 17.047 -2.992 -14.695 1 97.94 226 GLY A C 1
ATOM 1743 O O . GLY A 1 226 ? 15.875 -3.26 -14.992 1 97.94 226 GLY A O 1
ATOM 1744 N N . SER A 1 227 ? 18.125 -3.623 -15.164 1 97.88 227 SER A N 1
ATOM 1745 C CA . SER A 1 227 ? 17.969 -4.777 -16.047 1 97.88 227 SER A CA 1
ATOM 1746 C C . SER A 1 227 ? 19.172 -5.711 -15.953 1 97.88 227 SER A C 1
ATOM 1748 O O . SER A 1 227 ? 20.219 -5.332 -15.422 1 97.88 227 SER A O 1
ATOM 1750 N N . ALA A 1 228 ? 18.922 -6.883 -16.297 1 97.56 228 ALA A N 1
ATOM 1751 C CA . ALA A 1 228 ? 19.969 -7.898 -16.406 1 97.56 228 ALA A CA 1
ATOM 1752 C C . ALA A 1 228 ? 19.797 -8.75 -17.656 1 97.56 228 ALA A C 1
ATOM 1754 O O . ALA A 1 228 ? 18.656 -9.062 -18.047 1 97.56 228 ALA A O 1
ATOM 1755 N N . LYS A 1 229 ? 20.875 -9.062 -18.234 1 95.94 229 LYS A N 1
ATOM 1756 C CA . LYS A 1 229 ? 20.859 -9.859 -19.469 1 95.94 229 LYS A CA 1
ATOM 1757 C C . LYS A 1 229 ? 21.484 -11.234 -19.234 1 95.94 229 LYS A C 1
ATOM 1759 O O . LYS A 1 229 ? 22.406 -11.375 -18.422 1 95.94 229 LYS A O 1
ATOM 1764 N N . ILE A 1 230 ? 20.938 -12.234 -19.984 1 94.06 230 ILE A N 1
ATOM 1765 C CA . ILE A 1 230 ? 21.516 -13.57 -19.938 1 94.06 230 ILE A CA 1
ATOM 1766 C C . ILE A 1 230 ? 21.531 -14.164 -21.344 1 94.06 230 ILE A C 1
ATOM 1768 O O . ILE A 1 230 ? 20.578 -13.977 -22.125 1 94.06 230 ILE A O 1
ATOM 1772 N N . ARG A 1 231 ? 22.594 -14.797 -21.672 1 90.38 231 ARG A N 1
ATOM 1773 C CA . ARG A 1 231 ? 22.688 -15.508 -22.938 1 90.38 231 ARG A CA 1
ATOM 1774 C C . ARG A 1 231 ? 22.484 -17 -22.75 1 90.38 231 ARG A C 1
ATOM 1776 O O . ARG A 1 231 ? 23.016 -17.594 -21.812 1 90.38 231 ARG A O 1
ATOM 1783 N N . THR A 1 232 ? 21.641 -17.562 -23.484 1 81.94 232 THR A N 1
ATOM 1784 C CA . THR A 1 232 ? 21.281 -18.969 -23.297 1 81.94 232 THR A CA 1
ATOM 1785 C C . THR A 1 232 ? 22.234 -19.875 -24.062 1 81.94 232 THR A C 1
ATOM 1787 O O . THR A 1 232 ? 22.297 -21.078 -23.797 1 81.94 232 THR A O 1
ATOM 1790 N N . ASP A 1 233 ? 22.875 -19.516 -25.156 1 69.88 233 ASP A N 1
ATOM 1791 C CA . ASP A 1 233 ? 23.797 -20.344 -25.922 1 69.88 233 ASP A CA 1
ATOM 1792 C C . ASP A 1 233 ? 25.141 -20.469 -25.203 1 69.88 233 ASP A C 1
ATOM 1794 O O . ASP A 1 233 ? 26 -21.234 -25.641 1 69.88 233 ASP A O 1
ATOM 1798 N N . ASP A 1 234 ? 25.406 -19.625 -24.219 1 55.91 234 ASP A N 1
ATOM 1799 C CA . ASP A 1 234 ? 26.75 -19.656 -23.656 1 55.91 234 ASP A CA 1
ATOM 1800 C C . ASP A 1 234 ? 26.984 -20.906 -22.828 1 55.91 234 ASP A C 1
ATOM 1802 O O . ASP A 1 234 ? 26.297 -21.125 -21.812 1 55.91 234 ASP A O 1
ATOM 1806 N N . PRO A 1 235 ? 27.625 -21.922 -23.406 1 53.56 235 PRO A N 1
ATOM 1807 C CA . PRO A 1 235 ? 27.984 -23.094 -22.594 1 53.56 235 PRO A CA 1
ATOM 1808 C C . PRO A 1 235 ? 28.484 -22.719 -21.203 1 53.56 235 PRO A C 1
ATOM 1810 O O . PRO A 1 235 ? 28.25 -23.453 -20.25 1 53.56 235 PRO A O 1
ATOM 1813 N N . ASP A 1 236 ? 29.578 -21.828 -21.172 1 46.69 236 ASP A N 1
ATOM 1814 C CA . ASP A 1 236 ? 30.328 -21.438 -19.984 1 46.69 236 ASP A CA 1
ATOM 1815 C C . ASP A 1 236 ? 29.594 -20.359 -19.188 1 46.69 236 ASP A C 1
ATOM 1817 O O . ASP A 1 236 ? 30.219 -19.578 -18.469 1 46.69 236 ASP A O 1
ATOM 1821 N N . TYR A 1 237 ? 28.406 -20.219 -19.438 1 46.53 237 TYR A N 1
ATOM 1822 C CA . TYR A 1 237 ? 27.812 -19.109 -18.703 1 46.53 237 TYR A CA 1
ATOM 1823 C C . TYR A 1 237 ? 28.125 -19.219 -17.219 1 46.53 237 TYR A C 1
ATOM 1825 O O . TYR A 1 237 ? 27.688 -20.172 -16.547 1 46.53 237 TYR A O 1
ATOM 1833 N N . ASP A 1 238 ? 29.391 -18.906 -16.891 1 39.22 238 ASP A N 1
ATOM 1834 C CA . ASP A 1 238 ? 29.719 -18.594 -15.5 1 39.22 238 ASP A CA 1
ATOM 1835 C C . ASP A 1 238 ? 28.891 -17.422 -15 1 39.22 238 ASP A C 1
ATOM 1837 O O . ASP A 1 238 ? 29 -16.312 -15.516 1 39.22 238 ASP A O 1
ATOM 1841 N N . PRO A 1 239 ? 27.797 -17.625 -14.391 1 39.53 239 PRO A N 1
ATOM 1842 C CA . PRO A 1 239 ? 26.922 -16.594 -13.828 1 39.53 239 PRO A CA 1
ATOM 1843 C C . PRO A 1 239 ? 27.703 -15.438 -13.195 1 39.53 239 PRO A C 1
ATOM 1845 O O . PRO A 1 239 ? 27.109 -14.461 -12.734 1 39.53 239 PRO A O 1
ATOM 1848 N N . SER A 1 240 ? 29 -15.633 -12.898 1 36.88 240 SER A N 1
ATOM 1849 C CA . SER A 1 240 ? 29.703 -14.68 -12.039 1 36.88 240 SER A CA 1
ATOM 1850 C C . SER A 1 240 ? 29.938 -13.359 -12.758 1 36.88 240 SER A C 1
ATOM 1852 O O . SER A 1 240 ? 30.469 -12.406 -12.172 1 36.88 240 SER A O 1
ATOM 1854 N N . ILE A 1 241 ? 29.938 -13.352 -14.078 1 36.12 241 ILE A N 1
ATOM 1855 C CA . ILE A 1 241 ? 30.5 -12.133 -14.656 1 36.12 241 ILE A CA 1
ATOM 1856 C C . ILE A 1 241 ? 29.438 -11.023 -14.641 1 36.12 241 ILE A C 1
ATOM 1858 O O . ILE A 1 241 ? 28.625 -10.93 -15.555 1 36.12 241 ILE A O 1
ATOM 1862 N N . GLN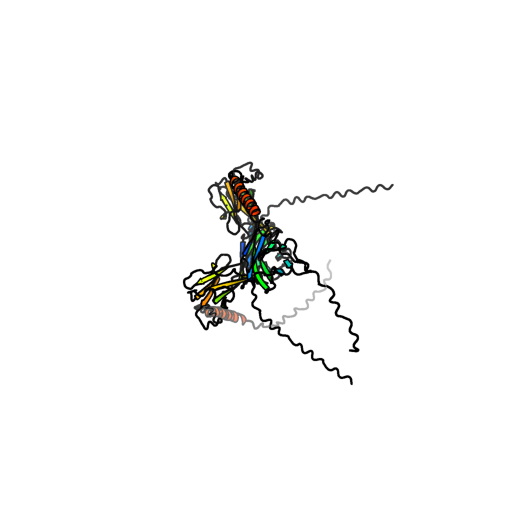 A 1 242 ? 28.719 -10.859 -13.68 1 36.88 242 GLN A N 1
ATOM 1863 C CA . GLN A 1 242 ? 27.906 -9.641 -13.578 1 36.88 242 GLN A CA 1
ATOM 1864 C C . GLN A 1 242 ? 28.766 -8.398 -13.828 1 36.88 242 GLN A C 1
ATOM 1866 O O . GLN A 1 242 ? 29.641 -8.078 -13.023 1 36.88 242 GLN A O 1
ATOM 1871 N N . ASN A 1 243 ? 29.219 -8.148 -15.133 1 32.34 243 ASN A N 1
ATOM 1872 C CA . ASN A 1 243 ? 29.891 -6.859 -15.328 1 32.34 243 ASN A CA 1
ATOM 1873 C C . ASN A 1 243 ? 29.016 -5.703 -14.852 1 32.34 243 ASN A C 1
ATOM 1875 O O . ASN A 1 243 ? 27.953 -5.445 -15.422 1 32.34 243 ASN A O 1
ATOM 1879 N N . PRO A 1 244 ? 29.031 -5.363 -13.672 1 33.62 244 PRO A N 1
ATOM 1880 C CA . PRO A 1 244 ? 28.438 -4.07 -13.336 1 33.62 244 PRO A CA 1
ATOM 1881 C C . PRO A 1 244 ? 28.938 -2.938 -14.227 1 33.62 244 PRO A C 1
ATOM 1883 O O . PRO A 1 244 ? 30.141 -2.639 -14.227 1 33.62 244 PRO A O 1
ATOM 1886 N N . SER A 1 245 ? 28.719 -2.928 -15.523 1 30.44 245 SER A N 1
ATOM 1887 C CA . SER A 1 245 ? 29.109 -1.718 -16.234 1 30.44 245 SER A CA 1
ATOM 1888 C C . SER A 1 245 ? 28.781 -0.468 -15.43 1 30.44 245 SER A C 1
ATOM 1890 O O . SER A 1 245 ? 27.625 -0.079 -15.312 1 30.44 245 SER A O 1
ATOM 1892 N N . LYS A 1 246 ? 29.391 -0.231 -14.344 1 31.86 246 LYS A N 1
ATOM 1893 C CA . LYS A 1 246 ? 29.453 1.103 -13.75 1 31.86 246 LYS A CA 1
ATOM 1894 C C . LYS A 1 246 ? 29.828 2.15 -14.797 1 31.86 246 LYS A C 1
ATOM 1896 O O . LYS A 1 246 ? 30.906 2.068 -15.398 1 31.86 246 LYS A O 1
ATOM 1901 N N . THR A 1 247 ? 29.031 2.65 -15.727 1 29.77 247 THR A N 1
ATOM 1902 C CA . THR A 1 247 ? 29.344 3.902 -16.406 1 29.77 247 THR A CA 1
ATOM 1903 C C . THR A 1 247 ? 30.281 4.766 -15.555 1 29.77 247 THR A C 1
ATOM 1905 O O . THR A 1 247 ? 29.953 5.09 -14.406 1 29.77 247 THR A O 1
ATOM 1908 N N . SER A 1 248 ? 31.531 4.824 -15.977 1 27.33 248 SER A N 1
ATOM 1909 C CA . SER A 1 248 ? 32.656 5.617 -15.477 1 27.33 248 SER A CA 1
ATOM 1910 C C . SER A 1 248 ? 32.281 7.086 -15.336 1 27.33 248 SER A C 1
ATOM 1912 O O . SER A 1 248 ? 31.859 7.719 -16.312 1 27.33 248 SER A O 1
ATOM 1914 N N . LEU A 1 249 ? 31.781 7.504 -14.281 1 27.39 249 LEU A N 1
ATOM 1915 C CA . LEU A 1 249 ? 31.812 8.914 -13.914 1 27.39 249 LEU A CA 1
ATOM 1916 C C . LEU A 1 249 ? 33.188 9.508 -14.141 1 27.39 249 LEU A C 1
ATOM 1918 O O . LEU A 1 249 ? 34.094 9.344 -13.305 1 27.39 249 LEU A O 1
ATOM 1922 N N . SER A 1 250 ? 33.812 9.164 -15.336 1 24.62 250 SER A N 1
ATOM 1923 C CA . SER A 1 250 ? 35.156 9.727 -15.477 1 24.62 250 SER A CA 1
ATOM 1924 C C . SER A 1 250 ? 35.188 11.172 -15.008 1 24.62 250 SER A C 1
ATOM 1926 O O . SER A 1 250 ? 36.094 11.555 -14.242 1 24.62 250 SER A O 1
ATOM 1928 N N . ALA A 1 251 ? 35.062 12.086 -16.188 1 27.59 251 ALA A N 1
ATOM 1929 C CA . ALA A 1 251 ? 35.906 13.273 -16.406 1 27.59 251 ALA A CA 1
ATOM 1930 C C . ALA A 1 251 ? 35.656 14.312 -15.312 1 27.59 251 ALA A C 1
ATOM 1932 O O . ALA A 1 251 ? 34.562 14.906 -15.25 1 27.59 251 ALA A O 1
ATOM 1933 N N . ILE A 1 252 ? 36.375 14.195 -14.281 1 24.23 252 ILE A N 1
ATOM 1934 C CA . ILE A 1 252 ? 36.5 14.992 -13.062 1 24.23 252 ILE A CA 1
ATOM 1935 C C . ILE A 1 252 ? 36.5 16.484 -13.422 1 24.23 252 ILE A C 1
ATOM 1937 O O . ILE A 1 252 ? 36.812 16.844 -14.562 1 24.23 252 ILE A O 1
ATOM 1941 N N . ILE A 1 253 ? 36.594 17.297 -12.414 1 27.39 253 ILE A N 1
ATOM 1942 C CA . ILE A 1 253 ? 36.688 18.562 -11.695 1 27.39 253 ILE A CA 1
ATOM 1943 C C . ILE A 1 253 ? 37.938 19.328 -12.148 1 27.39 253 ILE A C 1
ATOM 1945 O O . ILE A 1 253 ? 39.062 18.875 -11.93 1 27.39 253 ILE A O 1
ATOM 1949 N N . ALA A 1 254 ? 37.969 19.828 -13.516 1 27.52 254 ALA A N 1
ATOM 1950 C CA . ALA A 1 254 ? 39.125 20.672 -13.828 1 27.52 254 ALA A CA 1
ATOM 1951 C C . ALA A 1 254 ? 39.594 21.422 -12.586 1 27.52 254 ALA A C 1
ATOM 1953 O O . ALA A 1 254 ? 38.938 21.422 -11.555 1 27.52 254 ALA A O 1
ATOM 1954 N N . PRO A 1 255 ? 39.969 22.891 -12.797 1 31.86 255 PRO A N 1
ATOM 1955 C CA . PRO A 1 255 ? 40.969 23.75 -12.164 1 31.86 255 PRO A CA 1
ATOM 1956 C C . PRO A 1 255 ? 40.594 24.109 -10.727 1 31.86 255 PRO A C 1
ATOM 1958 O O . PRO A 1 255 ? 41.219 25 -10.125 1 31.86 255 PRO A O 1
ATOM 1961 N N . VAL A 1 256 ? 40.062 23.391 -9.992 1 31.62 256 VAL A N 1
ATOM 1962 C CA . VAL A 1 256 ? 39.719 24.141 -8.797 1 31.62 256 VAL A CA 1
ATOM 1963 C C . VAL A 1 256 ? 40.969 24.781 -8.211 1 31.62 256 VAL A C 1
ATOM 1965 O O . VAL A 1 256 ? 40.938 25.312 -7.098 1 31.62 256 VAL A O 1
ATOM 1968 N N . LEU A 1 257 ? 42.156 24.5 -8.953 1 30.41 257 LEU A N 1
ATOM 1969 C CA . LEU A 1 257 ? 43.312 24.719 -8.094 1 30.41 257 LEU A CA 1
ATOM 1970 C C . LEU A 1 257 ? 43.406 26.172 -7.656 1 30.41 257 LEU A C 1
ATOM 1972 O O . LEU A 1 257 ? 44.219 26.531 -6.785 1 30.41 257 LEU A O 1
ATOM 1976 N N . VAL A 1 258 ? 43 27.047 -8.562 1 34.41 258 VAL A N 1
ATOM 1977 C CA . VAL A 1 258 ? 43.656 28.328 -8.414 1 34.41 258 VAL A CA 1
ATOM 1978 C C . VAL A 1 258 ? 43.281 28.953 -7.074 1 34.41 258 VAL A C 1
ATOM 1980 O O . VAL A 1 258 ? 43.125 30.172 -6.969 1 34.41 258 VAL A O 1
ATOM 1983 N N . ILE A 1 259 ? 42.812 28.156 -6.281 1 31.47 259 ILE A N 1
ATOM 1984 C CA . ILE A 1 259 ? 42.25 28.812 -5.109 1 31.47 259 ILE A CA 1
ATOM 1985 C C . ILE A 1 259 ? 43.344 29.547 -4.344 1 31.47 259 ILE A C 1
ATOM 1987 O O . ILE A 1 259 ? 43.062 30.469 -3.576 1 31.47 259 ILE A O 1
ATOM 1991 N N . GLY A 1 260 ? 44.5 28.969 -4.27 1 30.94 260 GLY A N 1
ATOM 1992 C CA . GLY A 1 260 ? 45.281 28.781 -3.051 1 30.94 260 GLY A CA 1
ATOM 1993 C C . GLY A 1 260 ? 46.031 30.031 -2.641 1 30.94 260 GLY A C 1
ATOM 1994 O O . GLY A 1 260 ? 46.25 30.266 -1.45 1 30.94 260 GLY A O 1
ATOM 1995 N N . SER A 1 261 ? 46.781 30.562 -3.6 1 35.69 261 SER A N 1
ATOM 1996 C CA . SER A 1 261 ? 47.969 31.359 -3.33 1 35.69 261 SER A CA 1
ATOM 1997 C C . SER A 1 261 ? 47.625 32.688 -2.662 1 35.69 261 SER A C 1
ATOM 1999 O O . SER A 1 261 ? 48.344 33.156 -1.777 1 35.69 261 SER A O 1
ATOM 2001 N N . LEU A 1 262 ? 46.75 33.375 -3.354 1 38.47 262 LEU A N 1
ATOM 2002 C CA . LEU A 1 262 ? 46.656 34.812 -3.111 1 38.47 262 LEU A CA 1
ATOM 2003 C C . LEU A 1 262 ? 46.031 35.094 -1.757 1 38.47 262 LEU A C 1
ATOM 2005 O O . LEU A 1 262 ? 46.281 36.156 -1.164 1 38.47 262 LEU A O 1
ATOM 2009 N N . ILE A 1 263 ? 45.219 34.031 -1.347 1 37.41 263 ILE A N 1
ATOM 2010 C CA . ILE A 1 263 ? 44.656 34.375 -0.04 1 37.41 263 ILE A CA 1
ATOM 2011 C C . ILE A 1 263 ? 45.719 34.188 1.038 1 37.41 263 ILE A C 1
ATOM 2013 O O . ILE A 1 263 ? 45.625 34.75 2.127 1 37.41 263 ILE A O 1
ATOM 2017 N N . VAL A 1 264 ? 46.75 33.312 0.678 1 41.5 264 VAL A N 1
ATOM 2018 C CA . VAL A 1 264 ? 47.844 33.156 1.637 1 41.5 264 VAL A CA 1
ATOM 2019 C C . VAL A 1 264 ? 48.562 34.5 1.821 1 41.5 264 VAL A C 1
ATOM 2021 O O . VAL A 1 264 ? 49 34.812 2.924 1 41.5 264 VAL A O 1
ATOM 2024 N N . GLY A 1 265 ? 48.625 35.156 0.676 1 45.44 265 GLY A N 1
ATOM 2025 C CA . GLY A 1 265 ? 49.312 36.438 0.696 1 45.44 265 GLY A CA 1
ATOM 2026 C C . GLY A 1 265 ? 48.656 37.438 1.632 1 45.44 265 GLY A C 1
ATOM 2027 O O . GLY A 1 265 ? 49.375 38.188 2.312 1 45.44 265 GLY A O 1
ATOM 2028 N N . LEU A 1 266 ? 47.281 37.344 1.456 1 45.72 266 LEU A N 1
ATOM 2029 C CA . LEU A 1 266 ? 46.625 38.312 2.309 1 45.72 266 LEU A CA 1
ATOM 2030 C C . LEU A 1 266 ? 46.781 37.938 3.781 1 45.72 266 LEU A C 1
ATOM 2032 O O . LEU A 1 266 ? 46.969 38.812 4.629 1 45.72 266 LEU A O 1
ATOM 2036 N N . LEU A 1 267 ? 46.75 36.594 3.957 1 45.16 267 LEU A N 1
ATOM 2037 C CA . LEU A 1 267 ? 46.844 36.219 5.359 1 45.16 267 LEU A CA 1
ATOM 2038 C C . LEU A 1 267 ? 48.219 36.531 5.926 1 45.16 267 LEU A C 1
ATOM 2040 O O . LEU A 1 267 ? 48.344 37 7.055 1 45.16 267 LEU A O 1
ATOM 2044 N N . LEU A 1 268 ? 49.25 36.156 5.02 1 49.97 268 LEU A N 1
ATOM 2045 C CA . LEU A 1 268 ? 50.594 36.406 5.5 1 49.97 268 LEU A CA 1
ATOM 2046 C C . LEU A 1 268 ? 50.812 37.906 5.695 1 49.97 268 LEU A C 1
ATOM 2048 O O . LEU A 1 268 ? 51.438 38.344 6.668 1 49.97 268 LEU A O 1
ATOM 2052 N N . ALA A 1 269 ? 50.219 38.656 4.699 1 52.91 269 ALA A N 1
ATOM 2053 C CA . ALA A 1 269 ? 50.375 40.094 4.824 1 52.91 269 ALA A CA 1
ATOM 2054 C C . ALA A 1 269 ? 49.719 40.625 6.102 1 52.91 269 ALA A C 1
ATOM 2056 O O . ALA A 1 269 ? 50.25 41.5 6.758 1 52.91 269 ALA A O 1
ATOM 2057 N N . LEU A 1 270 ? 48.594 39.906 6.324 1 50.19 270 LEU A N 1
ATOM 2058 C CA . LEU A 1 270 ? 47.938 40.312 7.559 1 50.19 270 LEU A CA 1
ATOM 2059 C C . LEU A 1 270 ? 48.719 39.875 8.781 1 50.19 270 LEU A C 1
ATOM 2061 O O . LEU A 1 270 ? 48.781 40.594 9.781 1 50.19 270 LEU A O 1
ATOM 2065 N N . LEU A 1 271 ? 49.281 38.625 8.609 1 48.16 271 LEU A N 1
ATOM 2066 C CA . LEU A 1 271 ? 50.062 38.188 9.75 1 48.16 271 LEU A CA 1
ATOM 2067 C C . LEU A 1 271 ? 51.281 39.094 9.961 1 48.16 271 LEU A C 1
ATOM 2069 O O . LEU A 1 271 ? 51.625 39.406 11.102 1 48.16 271 LEU A O 1
ATOM 2073 N N . ILE A 1 272 ? 51.906 39.406 8.734 1 48.28 272 ILE A N 1
ATOM 2074 C CA . ILE A 1 272 ? 53.094 40.281 8.875 1 48.28 272 ILE A CA 1
ATOM 2075 C C . ILE A 1 272 ? 52.656 41.594 9.539 1 48.28 272 ILE A C 1
ATOM 2077 O O . ILE A 1 272 ? 53.375 42.125 10.414 1 48.28 272 ILE A O 1
ATOM 2081 N N . CYS A 1 273 ? 51.438 42.188 8.953 1 45.78 273 CYS A N 1
ATOM 2082 C CA . CYS A 1 273 ? 51.094 43.5 9.516 1 45.78 273 CYS A CA 1
ATOM 2083 C C . CYS A 1 273 ? 50.719 43.375 10.984 1 45.78 273 CYS A C 1
ATOM 2085 O O . CYS A 1 273 ? 50.75 44.375 11.719 1 45.78 273 CYS A O 1
ATOM 2087 N N . ARG A 1 274 ? 50.188 42.125 11.344 1 42.03 274 ARG A N 1
ATOM 2088 C CA . ARG A 1 274 ? 49.844 42.031 12.766 1 42.03 274 ARG A CA 1
ATOM 2089 C C . ARG A 1 274 ? 51.125 41.844 13.602 1 42.03 274 ARG A C 1
ATOM 2091 O O . ARG A 1 274 ? 51.156 42.188 14.781 1 42.03 274 ARG A O 1
ATOM 2098 N N . ARG A 1 275 ? 52 41 12.977 1 39.84 275 ARG A N 1
ATOM 2099 C CA . ARG A 1 275 ? 53.188 40.75 13.797 1 39.84 275 ARG A CA 1
ATOM 2100 C C . ARG A 1 275 ? 53.938 42.062 14.07 1 39.84 275 ARG A C 1
ATOM 2102 O O . ARG A 1 275 ? 54.688 42.156 15.039 1 39.84 275 ARG A O 1
ATOM 2109 N N . ARG A 1 276 ? 53.906 42.938 12.992 1 40.53 276 ARG A N 1
ATOM 2110 C CA . ARG A 1 276 ? 54.625 44.156 13.305 1 40.53 276 ARG A CA 1
ATOM 2111 C C . ARG A 1 276 ? 54.031 44.875 14.492 1 40.53 276 ARG A C 1
ATOM 2113 O O . ARG A 1 276 ? 54.594 45.844 15 1 40.53 276 ARG A O 1
ATOM 2120 N N . SER A 1 277 ? 52.625 44.594 14.641 1 36.47 277 SER A N 1
ATOM 2121 C CA . SER A 1 277 ? 52.094 45.344 15.766 1 36.47 277 SER A CA 1
ATOM 2122 C C . SER A 1 277 ? 52.594 44.781 17.094 1 36.47 277 SER A C 1
ATOM 2124 O O . SER A 1 277 ? 52.406 45.406 18.141 1 36.47 277 SER A O 1
ATOM 2126 N N . GLN A 1 278 ? 52.812 43.469 17.125 1 33.22 278 GLN A N 1
ATOM 2127 C CA . GLN A 1 278 ? 52.906 42.906 18.469 1 33.22 278 GLN A CA 1
ATOM 2128 C C . GLN A 1 278 ? 54.188 43.375 19.172 1 33.22 278 GLN A C 1
ATOM 2130 O O . GLN A 1 278 ? 54.312 43.188 20.391 1 33.22 278 GLN A O 1
ATOM 2135 N N . ARG A 1 279 ? 55.219 43.625 18.422 1 30.64 279 ARG A N 1
ATOM 2136 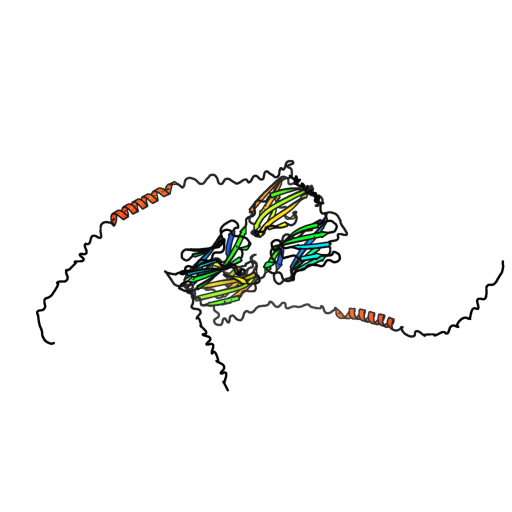C CA . ARG A 1 279 ? 56.469 43.531 19.141 1 30.64 279 ARG A CA 1
ATOM 2137 C C . ARG A 1 279 ? 56.625 44.656 20.141 1 30.64 279 ARG A C 1
ATOM 2139 O O . ARG A 1 279 ? 57.562 44.688 20.938 1 30.64 279 ARG A O 1
ATOM 2146 N N . THR A 1 280 ? 56 45.844 19.797 1 30.38 280 THR A N 1
ATOM 2147 C CA . THR A 1 280 ? 56.5 46.938 20.594 1 30.38 280 THR A CA 1
ATOM 2148 C C . THR A 1 280 ? 56 46.844 22.047 1 30.38 280 THR A C 1
ATOM 2150 O O . THR A 1 280 ? 54.969 47.375 22.375 1 30.38 280 THR A O 1
ATOM 2153 N N . HIS A 1 281 ? 55.938 45.562 22.578 1 27.84 281 HIS A N 1
ATOM 2154 C CA . HIS A 1 281 ? 55.406 45.156 23.875 1 27.84 281 HIS A CA 1
ATOM 2155 C C . HIS A 1 281 ? 56.188 45.812 25.016 1 27.84 281 HIS A C 1
ATOM 2157 O O . HIS A 1 281 ? 55.812 45.656 26.172 1 27.84 281 HIS A O 1
ATOM 2163 N N . ASP A 1 282 ? 57.5 46.031 24.75 1 25.2 282 ASP A N 1
ATOM 2164 C CA . ASP A 1 282 ? 58.406 45.625 25.828 1 25.2 282 ASP A CA 1
ATOM 2165 C C . ASP A 1 282 ? 58.25 46.562 27.031 1 25.2 282 ASP A C 1
ATOM 2167 O O . ASP A 1 282 ? 58.094 46.125 28.172 1 25.2 282 ASP A O 1
ATOM 2171 N N . MET A 1 283 ? 59.094 47.531 27.156 1 25.33 283 MET A N 1
ATOM 2172 C CA . MET A 1 283 ? 60 47.969 28.203 1 25.33 283 MET A CA 1
ATOM 2173 C C . MET A 1 283 ? 59.312 48.906 29.188 1 25.33 283 MET A C 1
ATOM 2175 O O . MET A 1 283 ? 59.031 50.062 28.859 1 25.33 283 MET A O 1
ATOM 2179 N N . VAL A 1 284 ? 58.406 48.219 29.969 1 27.94 284 VAL A N 1
ATOM 2180 C CA . VAL A 1 284 ? 57.656 49.062 30.906 1 27.94 284 VAL A CA 1
ATOM 2181 C C . VAL A 1 284 ? 58.625 49.719 31.906 1 27.94 284 VAL A C 1
ATOM 2183 O O . VAL A 1 284 ? 59.312 49 32.656 1 27.94 284 VAL A O 1
ATOM 2186 N N . PRO A 1 285 ? 59.438 50.719 31.516 1 25.05 285 PRO A N 1
ATOM 2187 C CA . PRO A 1 285 ? 60.344 51.125 32.594 1 25.05 285 PRO A CA 1
ATOM 2188 C C . PRO A 1 285 ? 59.594 51.344 33.906 1 25.05 285 PRO A C 1
ATOM 2190 O O . PRO A 1 285 ? 58.5 51.844 33.938 1 25.05 285 PRO A O 1
ATOM 2193 N N . ASN A 1 286 ? 59.656 50.344 34.812 1 24.95 286 ASN A N 1
ATOM 2194 C CA . ASN A 1 286 ? 59.156 50.344 36.156 1 24.95 286 ASN A CA 1
ATOM 2195 C C . ASN A 1 286 ? 59.562 51.594 36.938 1 24.95 286 ASN A C 1
ATOM 2197 O O . ASN A 1 286 ? 59.375 51.688 38.156 1 24.95 286 ASN A O 1
ATOM 2201 N N . THR A 1 287 ? 59.75 52.75 36.188 1 23.53 287 THR A N 1
ATOM 2202 C CA . THR A 1 287 ? 60.375 53.75 37.031 1 23.53 287 THR A CA 1
ATOM 2203 C C . THR A 1 287 ? 59.594 53.906 38.344 1 23.53 287 THR A C 1
ATOM 2205 O O . THR A 1 287 ? 58.406 54.188 38.344 1 23.53 287 THR A O 1
ATOM 2208 N N . ASP A 1 288 ? 60.125 53.188 39.406 1 24.34 288 ASP A N 1
ATOM 2209 C CA . ASP A 1 288 ? 59.906 53.094 40.844 1 24.34 288 ASP A CA 1
ATOM 2210 C C . ASP A 1 288 ? 59.688 54.469 41.469 1 24.34 288 ASP A C 1
ATOM 2212 O O . ASP A 1 288 ? 59.625 54.594 42.688 1 24.34 288 ASP A O 1
ATOM 2216 N N . GLN A 1 289 ? 59.5 55.562 40.594 1 21.69 289 GLN A N 1
ATOM 2217 C CA . GLN A 1 289 ? 59.906 56.75 41.344 1 21.69 289 GLN A CA 1
ATOM 2218 C C . GLN A 1 289 ? 59.156 56.812 42.688 1 21.69 289 GLN A C 1
ATOM 2220 O O . GLN A 1 289 ? 57.969 56.5 42.75 1 21.69 289 GLN A O 1
ATOM 2225 N N . VAL A 1 290 ? 59.938 56.875 43.75 1 26.11 290 VAL A N 1
ATOM 2226 C CA . VAL A 1 290 ? 60.031 57 45.188 1 26.11 290 VAL A CA 1
ATOM 2227 C C . VAL A 1 290 ? 59.125 58.125 45.656 1 26.11 290 VAL A C 1
ATOM 2229 O O . VAL A 1 290 ? 58.938 58.312 46.875 1 26.11 290 VAL A O 1
ATOM 2232 N N . ILE A 1 291 ? 58.156 58.531 44.688 1 24.17 291 ILE A N 1
ATOM 2233 C CA . ILE A 1 291 ? 57.875 59.875 45.125 1 24.17 291 ILE A CA 1
ATOM 2234 C C . ILE A 1 291 ? 57.469 59.875 46.625 1 24.17 291 ILE A C 1
ATOM 2236 O O . ILE A 1 291 ? 56.719 58.969 47.062 1 24.17 291 ILE A O 1
ATOM 2240 N N . ASP A 1 292 ? 58.156 60.75 47.344 1 23.38 292 ASP A N 1
ATOM 2241 C CA . ASP A 1 292 ? 58.375 61.219 48.688 1 23.38 292 ASP A CA 1
ATOM 2242 C C . ASP A 1 292 ? 57.062 61.281 49.5 1 23.38 292 ASP A C 1
ATOM 2244 O O . ASP A 1 292 ? 56 61.531 48.938 1 23.38 292 ASP A O 1
ATOM 2248 N N . PRO A 1 293 ? 57.125 60.469 50.594 1 29.64 293 PRO A N 1
ATOM 2249 C CA . PRO A 1 293 ? 56.125 60.25 51.656 1 29.64 293 PRO A CA 1
ATOM 2250 C C . PRO A 1 293 ? 55.406 61.531 52.062 1 29.64 293 PRO A C 1
ATOM 2252 O O . PRO A 1 293 ? 56 62.344 52.781 1 29.64 293 PRO A O 1
ATOM 2255 N N . PRO A 1 294 ? 54.812 62.375 51.062 1 27.34 294 PRO A N 1
ATOM 2256 C CA . PRO A 1 294 ? 54.812 63.719 51.656 1 27.34 294 PRO A CA 1
ATOM 2257 C C . PRO A 1 294 ? 54.438 63.719 53.125 1 27.34 294 PRO A C 1
ATOM 2259 O O . PRO A 1 294 ? 53.781 62.781 53.594 1 27.34 294 PRO A O 1
ATOM 2262 N N . PRO A 1 295 ? 55.031 64.688 53.938 1 27.47 295 PRO A N 1
ATOM 2263 C CA . PRO A 1 295 ? 55.219 64.875 55.375 1 27.47 295 PRO A CA 1
ATOM 2264 C C . PRO A 1 295 ? 53.938 64.688 56.188 1 27.47 295 PRO A C 1
ATOM 2266 O O . PRO A 1 295 ? 52.844 64.688 55.625 1 27.47 295 PRO A O 1
ATOM 2269 N N . PRO A 1 296 ? 54.062 64.438 57.5 1 25.94 296 PRO A N 1
ATOM 2270 C CA . PRO A 1 296 ? 53.312 64.062 58.719 1 25.94 296 PRO A CA 1
ATOM 2271 C C . PRO A 1 296 ? 52.094 64.938 58.938 1 25.94 296 PRO A C 1
ATOM 2273 O O . PRO A 1 296 ? 51.438 64.812 59.969 1 25.94 296 PRO A O 1
ATOM 2276 N N . TYR A 1 297 ? 51.375 65.5 57.844 1 20.86 297 TYR A N 1
ATOM 2277 C CA . TYR A 1 297 ? 50.812 66.75 58.25 1 20.86 297 TYR A CA 1
ATOM 2278 C C . TYR A 1 297 ? 50.062 66.625 59.594 1 20.86 297 TYR A C 1
ATOM 2280 O O . TYR A 1 297 ? 49.281 65.688 59.75 1 20.86 297 TYR A O 1
ATOM 2288 N N . CYS A 1 298 ? 50.594 67.188 60.719 1 20.78 298 CYS A N 1
ATOM 2289 C CA . CYS A 1 298 ? 50.344 67.438 62.125 1 20.78 298 CYS A CA 1
ATOM 2290 C C . CYS A 1 298 ? 48.906 67.875 62.375 1 20.78 298 CYS A C 1
ATOM 2292 O O . CYS A 1 298 ? 48.531 68.312 63.469 1 20.78 298 CYS A O 1
ATOM 2294 N N . GLU A 1 299 ? 47.906 67.625 61.5 1 19.62 299 GLU A N 1
ATOM 2295 C CA . GLU A 1 299 ? 46.844 68.562 61.844 1 19.62 299 GLU A CA 1
ATOM 2296 C C . GLU A 1 299 ? 46.5 68.5 63.344 1 19.62 299 GLU A C 1
ATOM 2298 O O . GLU A 1 299 ? 46.219 67.375 63.844 1 19.62 299 GLU A O 1
ATOM 2303 N N . GLU A 1 300 ? 46.875 69.438 64.188 1 21.42 300 GLU A N 1
ATOM 2304 C CA . GLU A 1 300 ? 46.688 70 65.5 1 21.42 300 GLU A CA 1
ATOM 2305 C C . GLU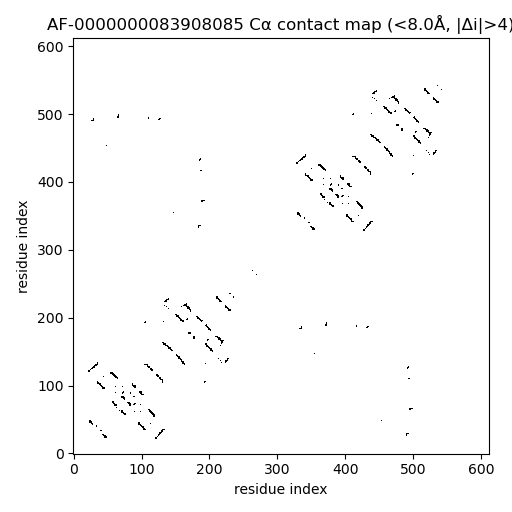 A 1 300 ? 45.281 69.812 66.062 1 21.42 300 GLU A C 1
ATOM 2307 O O . GLU A 1 300 ? 44.375 69.562 65.312 1 21.42 300 GLU A O 1
ATOM 2312 N N . PHE A 1 301 ? 44.969 70.5 67.375 1 22.81 301 PHE A N 1
ATOM 2313 C CA . PHE A 1 301 ? 44.156 70.375 68.562 1 22.81 301 PHE A CA 1
ATOM 2314 C C . PHE A 1 301 ? 42.719 70.875 68.312 1 22.81 301 PHE A C 1
ATOM 2316 O O . PHE A 1 301 ? 41.812 70.5 69.062 1 22.81 301 PHE A O 1
ATOM 2323 N N . LYS A 1 302 ? 41.906 71.188 67.188 1 21.19 302 LYS A N 1
ATOM 2324 C CA . LYS A 1 302 ? 41.375 72.5 67.438 1 21.19 302 LYS A CA 1
ATOM 2325 C C . LYS A 1 302 ? 40.688 72.562 68.812 1 21.19 302 LYS A C 1
ATOM 2327 O O . LYS A 1 302 ? 39.844 71.688 69.125 1 21.19 302 LYS A O 1
ATOM 2332 N N . ASP A 1 303 ? 41.25 73.312 69.75 1 22.89 303 ASP A N 1
ATOM 2333 C CA . ASP A 1 303 ? 40.875 74 71 1 22.89 303 ASP A CA 1
ATOM 2334 C C . ASP A 1 303 ? 39.375 74.25 71 1 22.89 303 ASP A C 1
ATOM 2336 O O . ASP A 1 303 ? 38.688 74.125 70 1 22.89 303 ASP A O 1
ATOM 2340 N N . ASN A 1 304 ? 39 75.5 71.25 1 18.48 304 ASN A N 1
ATOM 2341 C CA . ASN A 1 304 ? 38.75 76.75 71.938 1 18.48 304 ASN A CA 1
ATOM 2342 C C . ASN A 1 304 ? 37.625 77.562 71.312 1 18.48 304 ASN A C 1
ATOM 2344 O O . ASN A 1 304 ? 37.406 77.5 70.125 1 18.48 304 ASN A O 1
ATOM 2348 N N . MET A 1 305 ? 37.5 78.938 70.5 1 20.09 305 MET A N 1
ATOM 2349 C CA . MET A 1 305 ? 36.719 80.125 70.75 1 20.09 305 MET A CA 1
ATOM 2350 C C . MET A 1 305 ? 35.344 80.062 70.062 1 20.09 305 MET A C 1
ATOM 2352 O O . MET A 1 305 ? 35.281 79.938 68.875 1 20.09 305 MET A O 1
ATOM 2356 N N . ALA A 1 306 ? 34.156 80.062 70.938 1 16 306 ALA A N 1
ATOM 2357 C CA . ALA A 1 306 ? 33.281 81 71.625 1 16 306 ALA A CA 1
ATOM 2358 C C . ALA A 1 306 ? 33.844 82.438 71.625 1 16 306 ALA A C 1
ATOM 2360 O O . ALA A 1 306 ? 35.031 82.625 71.812 1 16 306 ALA A O 1
ATOM 2361 N N . MET B 1 1 ? 40.594 -43.469 44.812 1 28.52 1 MET B N 1
ATOM 2362 C CA . MET B 1 1 ? 41.375 -43.25 43.625 1 28.52 1 MET B CA 1
ATOM 2363 C C . MET B 1 1 ? 40.5 -43.156 42.375 1 28.52 1 MET B C 1
ATOM 2365 O O . MET B 1 1 ? 40.969 -43.406 41.281 1 28.52 1 MET B O 1
ATOM 2369 N N . ALA B 1 2 ? 39.094 -42.969 42.531 1 40.72 2 ALA B N 1
ATOM 2370 C CA . ALA B 1 2 ? 37.969 -43.156 41.594 1 40.72 2 ALA B CA 1
ATOM 2371 C C . ALA B 1 2 ? 38.094 -42.188 40.406 1 40.72 2 ALA B C 1
ATOM 2373 O O . ALA B 1 2 ? 38.094 -40.969 40.594 1 40.72 2 ALA B O 1
ATOM 2374 N N . SER B 1 3 ? 38.656 -42.688 39.25 1 34.59 3 SER B N 1
ATOM 2375 C CA . SER B 1 3 ? 39 -42.094 37.938 1 34.59 3 SER B CA 1
ATOM 2376 C C . SER B 1 3 ? 37.781 -41.656 37.188 1 34.59 3 SER B C 1
ATOM 2378 O O . SER B 1 3 ? 36.844 -42.438 37 1 34.59 3 SER B O 1
ATOM 2380 N N . ARG B 1 4 ? 37.281 -40.344 37.094 1 41.31 4 ARG B N 1
ATOM 2381 C CA . ARG B 1 4 ? 36.188 -39.719 36.406 1 41.31 4 ARG B CA 1
ATOM 2382 C C . ARG B 1 4 ? 36.375 -39.75 34.906 1 41.31 4 ARG B C 1
ATOM 2384 O O . ARG B 1 4 ? 37.219 -39.062 34.375 1 41.31 4 ARG B O 1
ATOM 2391 N N . ALA B 1 5 ? 36.219 -40.938 34.25 1 43.03 5 ALA B N 1
ATOM 2392 C CA . ALA B 1 5 ? 36.344 -41.062 32.781 1 43.03 5 ALA B CA 1
ATOM 2393 C C . ALA B 1 5 ? 35.375 -40.156 32.094 1 43.03 5 ALA B C 1
ATOM 2395 O O . ALA B 1 5 ? 34.188 -40.125 32.406 1 43.03 5 ALA B O 1
ATOM 2396 N N . PRO B 1 6 ? 35.812 -39.062 31.344 1 47.88 6 PRO B N 1
ATOM 2397 C CA . PRO B 1 6 ? 34.906 -38.188 30.594 1 47.88 6 PRO B CA 1
ATOM 2398 C C . PRO B 1 6 ? 34.25 -38.906 29.406 1 47.88 6 PRO B C 1
ATOM 2400 O O . PRO B 1 6 ? 34.906 -39.594 28.656 1 47.88 6 PRO B O 1
ATOM 2403 N N . LEU B 1 7 ? 32.906 -39.281 29.438 1 45.16 7 LEU B N 1
ATOM 2404 C CA . LEU B 1 7 ? 32.031 -39.812 28.391 1 45.16 7 LEU B CA 1
ATOM 2405 C C . LEU B 1 7 ? 32.062 -38.906 27.172 1 45.16 7 LEU B C 1
ATOM 2407 O O . LEU B 1 7 ? 31.609 -37.75 27.234 1 45.16 7 LEU B O 1
ATOM 2411 N N . PHE B 1 8 ? 32.938 -39.094 26.234 1 44.22 8 PHE B N 1
ATOM 2412 C CA . PHE B 1 8 ? 32.938 -38.438 24.938 1 44.22 8 PHE B CA 1
ATOM 2413 C C . PHE B 1 8 ? 31.672 -38.812 24.141 1 44.22 8 PHE B C 1
ATOM 2415 O O . PHE B 1 8 ? 31.516 -39.969 23.734 1 44.22 8 PHE B O 1
ATOM 2422 N N . LEU B 1 9 ? 30.5 -38.062 24.375 1 42.59 9 LEU B N 1
ATOM 2423 C CA . LEU B 1 9 ? 29.297 -38.125 23.578 1 42.59 9 LEU B CA 1
ATOM 2424 C C . LEU B 1 9 ? 29.594 -37.875 22.109 1 42.59 9 LEU B C 1
ATOM 2426 O O . LEU B 1 9 ? 30 -36.75 21.75 1 42.59 9 LEU B O 1
ATOM 2430 N N . LEU B 1 10 ? 29.953 -38.844 21.359 1 41.47 10 LEU B N 1
ATOM 2431 C CA . LEU B 1 10 ? 30.031 -38.781 19.891 1 41.47 10 LEU B CA 1
ATOM 2432 C C . LEU B 1 10 ? 28.688 -38.406 19.297 1 41.47 10 LEU B C 1
ATOM 2434 O O . LEU B 1 10 ? 27.734 -39.219 19.297 1 41.47 10 LEU B O 1
ATOM 2438 N N . VAL B 1 11 ? 28.375 -37.094 19.234 1 43.16 11 VAL B N 1
ATOM 2439 C CA . VAL B 1 11 ? 27.234 -36.562 18.5 1 43.16 11 VAL B CA 1
ATOM 2440 C C . VAL B 1 11 ? 27.359 -36.938 17.031 1 43.16 11 VAL B C 1
ATOM 2442 O O . VAL B 1 11 ? 28.25 -36.438 16.328 1 43.16 11 VAL B O 1
ATOM 2445 N N . ILE B 1 12 ? 26.969 -38.094 16.688 1 40.88 12 ILE B N 1
ATOM 2446 C CA . ILE B 1 12 ? 26.75 -38.5 15.297 1 40.88 12 ILE B CA 1
ATOM 2447 C C . ILE B 1 12 ? 25.781 -37.531 14.617 1 40.88 12 ILE B C 1
ATOM 2449 O O . ILE B 1 12 ? 24.594 -37.5 14.961 1 40.88 12 ILE B O 1
ATOM 2453 N N . CYS B 1 13 ? 26.266 -36.406 14.141 1 36.19 13 CYS B N 1
ATOM 2454 C CA . CYS B 1 13 ? 25.547 -35.5 13.25 1 36.19 13 CYS B CA 1
ATOM 2455 C C . CYS B 1 13 ? 25.047 -36.219 12.016 1 36.19 13 CYS B C 1
ATOM 2457 O O . CYS B 1 13 ? 25.844 -36.562 11.125 1 36.19 13 CYS B O 1
ATOM 2459 N N . PHE B 1 14 ? 23.984 -37.031 12.156 1 35.53 14 PHE B N 1
ATOM 2460 C CA . PHE B 1 14 ? 23.203 -37.531 11.016 1 35.53 14 PHE B CA 1
ATOM 2461 C C . PHE B 1 14 ? 22.922 -36.406 10.039 1 35.53 14 PHE B C 1
ATOM 2463 O O . PHE B 1 14 ? 22.094 -35.531 10.305 1 35.53 14 PHE B O 1
ATOM 2470 N N . CYS B 1 15 ? 23.938 -35.969 9.336 1 34.47 15 CYS B N 1
ATOM 2471 C CA . CYS B 1 15 ? 23.688 -35.156 8.156 1 34.47 15 CYS B CA 1
ATOM 2472 C C . CYS B 1 15 ? 22.578 -35.719 7.301 1 34.47 15 CYS B C 1
ATOM 2474 O O . CYS B 1 15 ? 22.766 -36.719 6.609 1 34.47 15 CYS B O 1
ATOM 2476 N N . CYS B 1 16 ? 21.406 -35.781 7.902 1 33.69 16 CYS B N 1
ATOM 2477 C CA . CYS B 1 16 ? 20.25 -36.031 7.035 1 33.69 16 CYS B CA 1
ATOM 2478 C C . CYS B 1 16 ? 20.391 -35.25 5.727 1 33.69 16 CYS B C 1
ATOM 2480 O O . CYS B 1 16 ? 20.266 -34.031 5.707 1 33.69 16 CYS B O 1
ATOM 2482 N N . CYS B 1 17 ? 21.391 -35.594 4.996 1 36.59 17 CYS B N 1
ATOM 2483 C CA . CYS B 1 17 ? 21.328 -35.188 3.602 1 36.59 17 CYS B CA 1
ATOM 2484 C C . CYS B 1 17 ? 19.906 -35.312 3.064 1 36.59 17 CYS B C 1
ATOM 2486 O O . CYS B 1 17 ? 19.484 -36.375 2.646 1 36.59 17 CYS B O 1
ATOM 2488 N N . SER B 1 18 ? 18.984 -34.844 3.832 1 37.09 18 SER B N 1
ATOM 2489 C CA . SER B 1 18 ? 17.688 -34.844 3.154 1 37.09 18 SER B CA 1
ATOM 2490 C C . SER B 1 18 ? 17.828 -34.312 1.723 1 37.09 18 SER B C 1
ATOM 2492 O O . SER B 1 18 ? 18.25 -33.188 1.496 1 37.09 18 SER B O 1
ATOM 2494 N N . GLY B 1 19 ? 18.328 -35.156 0.814 1 38.41 19 GLY B N 1
ATOM 2495 C CA . GLY B 1 19 ? 18.109 -34.875 -0.6 1 38.41 19 GLY B CA 1
ATOM 2496 C C . GLY B 1 19 ? 16.891 -34.031 -0.871 1 38.41 19 GLY B C 1
ATOM 2497 O O . GLY B 1 19 ? 15.844 -34.219 -0.235 1 38.41 19 GLY B O 1
ATOM 2498 N N . HIS B 1 20 ? 17.047 -32.781 -1.022 1 43.31 20 HIS B N 1
ATOM 2499 C CA . HIS B 1 20 ? 15.945 -31.938 -1.513 1 43.31 20 HIS B CA 1
ATOM 2500 C C . HIS B 1 20 ? 15.031 -32.75 -2.441 1 43.31 20 HIS B C 1
ATOM 2502 O O . HIS B 1 20 ? 15.359 -32.938 -3.611 1 43.31 20 HIS B O 1
ATOM 2508 N N . ALA B 1 21 ? 14.523 -33.844 -2.074 1 46.59 21 ALA B N 1
ATOM 2509 C CA . ALA B 1 21 ? 13.516 -34.531 -2.865 1 46.59 21 ALA B CA 1
ATOM 2510 C C . ALA B 1 21 ? 12.625 -33.562 -3.609 1 46.59 21 ALA B C 1
ATOM 2512 O O . ALA B 1 21 ? 12.102 -32.594 -3.016 1 46.59 21 ALA B O 1
ATOM 2513 N N . LYS B 1 22 ? 12.898 -33.469 -4.961 1 56.53 22 LYS B N 1
ATOM 2514 C CA . LYS B 1 22 ? 12.109 -32.75 -5.941 1 56.53 22 LYS B CA 1
ATOM 2515 C C . LYS B 1 22 ? 10.625 -32.812 -5.609 1 56.53 22 LYS B C 1
ATOM 2517 O O . LYS B 1 22 ? 10.055 -33.875 -5.477 1 56.53 22 LYS B O 1
ATOM 2522 N N . SER B 1 23 ? 10.102 -31.859 -4.965 1 65.19 23 SER B N 1
ATOM 2523 C CA . SER B 1 23 ? 8.664 -31.828 -4.75 1 65.19 23 SER B CA 1
ATOM 2524 C C . SER B 1 23 ? 7.902 -31.859 -6.074 1 65.19 23 SER B C 1
ATOM 2526 O O . SER B 1 23 ? 8.289 -31.172 -7.031 1 65.19 23 SER B O 1
ATOM 2528 N N . PHE B 1 24 ? 7 -32.906 -6.238 1 82.06 24 PHE B N 1
ATOM 2529 C CA . PHE B 1 24 ? 6.141 -33.062 -7.406 1 82.06 24 PHE B CA 1
ATOM 2530 C C . PHE B 1 24 ? 4.988 -32.094 -7.379 1 82.06 24 PHE B C 1
ATOM 2532 O O . PHE B 1 24 ? 4.086 -32.156 -8.219 1 82.06 24 PHE B O 1
ATOM 2539 N N . ILE B 1 25 ? 5.145 -31.156 -6.344 1 87.81 25 ILE B N 1
ATOM 2540 C CA . ILE B 1 25 ? 4.016 -30.266 -6.168 1 87.81 25 ILE B CA 1
ATOM 2541 C C . ILE B 1 25 ? 4.48 -28.812 -6.312 1 87.81 25 ILE B C 1
ATOM 2543 O O . ILE B 1 25 ? 5.57 -28.453 -5.848 1 87.81 25 ILE B O 1
ATOM 2547 N N . LYS B 1 26 ? 3.637 -28.094 -6.957 1 89.75 26 LYS B N 1
ATOM 2548 C CA . LYS B 1 26 ? 3.816 -26.656 -7.062 1 89.75 26 LYS B CA 1
ATOM 2549 C C . LYS B 1 26 ? 2.541 -25.906 -6.668 1 89.75 26 LYS B C 1
ATOM 2551 O O . LYS B 1 26 ? 1.437 -26.344 -6.996 1 89.75 26 LYS B O 1
ATOM 2556 N N . VAL B 1 27 ? 2.732 -24.828 -5.875 1 94.81 27 VAL B N 1
ATOM 2557 C CA . VAL B 1 27 ? 1.609 -23.953 -5.551 1 94.81 27 VAL B CA 1
ATOM 2558 C C . VAL B 1 27 ? 1.757 -22.625 -6.289 1 94.81 27 VAL B C 1
ATOM 2560 O O . VAL B 1 27 ? 2.826 -22.016 -6.266 1 94.81 27 VAL B O 1
ATOM 2563 N N . VAL B 1 28 ? 0.689 -22.25 -6.957 1 93.69 28 VAL B N 1
ATOM 2564 C CA . VAL B 1 28 ? 0.742 -21.047 -7.781 1 93.69 28 VAL B CA 1
ATOM 2565 C C . VAL B 1 28 ? -0.374 -20.094 -7.375 1 93.69 28 VAL B C 1
ATOM 2567 O O . VAL B 1 28 ? -1.535 -20.5 -7.262 1 93.69 28 VAL B O 1
ATOM 2570 N N . CYS B 1 29 ? 0.063 -18.844 -7.133 1 95.38 29 CYS B N 1
ATOM 2571 C CA . CYS B 1 29 ? -0.858 -17.734 -6.848 1 95.38 29 CYS B CA 1
ATOM 2572 C C . CYS B 1 29 ? -0.622 -16.562 -7.793 1 95.38 29 CYS B C 1
ATOM 2574 O O . CYS B 1 29 ? 0.471 -16.422 -8.344 1 95.38 29 CYS B O 1
ATOM 2576 N N . ASP B 1 30 ? -1.734 -15.805 -7.957 1 94.5 30 ASP B N 1
ATOM 2577 C CA . ASP B 1 30 ? -1.479 -14.523 -8.609 1 94.5 30 ASP B CA 1
ATOM 2578 C C . ASP B 1 30 ? -0.498 -13.68 -7.793 1 94.5 30 ASP B C 1
ATOM 2580 O O . ASP B 1 30 ? -0.486 -13.75 -6.562 1 94.5 30 ASP B O 1
ATOM 2584 N N . THR B 1 31 ? 0.299 -12.945 -8.555 1 94.94 31 THR B N 1
ATOM 2585 C CA . THR B 1 31 ? 1.292 -12.102 -7.895 1 94.94 31 THR B CA 1
ATOM 2586 C C . THR B 1 31 ? 0.622 -11.141 -6.926 1 94.94 31 THR B C 1
ATOM 2588 O O . THR B 1 31 ? 1.117 -10.914 -5.816 1 94.94 31 THR B O 1
ATOM 2591 N N . THR B 1 32 ? -0.393 -10.562 -7.402 1 96.56 32 THR B N 1
ATOM 2592 C CA . THR B 1 32 ? -1.138 -9.602 -6.602 1 96.56 32 THR B CA 1
ATOM 2593 C C . THR B 1 32 ? -2.625 -9.938 -6.59 1 96.56 32 THR B C 1
ATOM 2595 O O . THR B 1 32 ? -3.203 -10.25 -7.633 1 96.56 32 THR B O 1
ATOM 2598 N N . ILE B 1 33 ? -3.209 -9.922 -5.461 1 97 33 ILE B N 1
ATOM 2599 C CA . ILE B 1 33 ? -4.648 -10.062 -5.273 1 97 33 ILE B CA 1
ATOM 2600 C C . ILE B 1 33 ? -5.207 -8.797 -4.621 1 97 33 ILE B C 1
ATOM 2602 O O . ILE B 1 33 ? -4.699 -8.352 -3.588 1 97 33 ILE B O 1
ATOM 2606 N N . THR B 1 34 ? -6.234 -8.195 -5.211 1 96.62 34 THR B N 1
ATOM 2607 C CA . THR B 1 34 ? -6.785 -6.941 -4.707 1 96.62 34 THR B CA 1
ATOM 2608 C C . THR B 1 34 ? -8.109 -7.18 -3.99 1 96.62 34 THR B C 1
ATOM 2610 O O . THR B 1 34 ? -8.977 -7.887 -4.5 1 96.62 34 THR B O 1
ATOM 2613 N N . GLY B 1 35 ? -8.234 -6.695 -2.766 1 97.19 35 GLY B N 1
ATOM 2614 C CA . GLY B 1 35 ? -9.469 -6.691 -1.998 1 97.19 35 GLY B CA 1
ATOM 2615 C C . GLY B 1 35 ? -9.953 -5.297 -1.651 1 97.19 35 GLY B C 1
ATOM 2616 O O . GLY B 1 35 ? -9.172 -4.344 -1.651 1 97.19 35 GLY B O 1
ATOM 2617 N N . GLN B 1 36 ? -11.242 -5.203 -1.437 1 96.31 36 GLN B N 1
ATOM 2618 C CA . GLN B 1 36 ? -11.852 -3.932 -1.062 1 96.31 36 GLN B CA 1
ATOM 2619 C C . GLN B 1 36 ? -12.414 -3.988 0.356 1 96.31 36 GLN B C 1
ATOM 2621 O O . GLN B 1 36 ? -13.031 -4.98 0.745 1 96.31 36 GLN B O 1
ATOM 2626 N N . VAL B 1 37 ? -12.125 -2.914 1.091 1 96.38 37 VAL B N 1
ATOM 2627 C CA . VAL B 1 37 ? -12.695 -2.811 2.432 1 96.38 37 VAL B CA 1
ATOM 2628 C C . VAL B 1 37 ? -14.211 -2.967 2.363 1 96.38 37 VAL B C 1
ATOM 2630 O O . VAL B 1 37 ? -14.844 -2.518 1.408 1 96.38 37 VAL B O 1
ATOM 2633 N N . ALA B 1 38 ? -14.805 -3.639 3.373 1 91.56 38 ALA B N 1
ATOM 2634 C CA . ALA B 1 38 ? -16.234 -3.883 3.551 1 91.56 38 ALA B CA 1
ATOM 2635 C C . ALA B 1 38 ? -16.703 -5.047 2.682 1 91.56 38 ALA B C 1
ATOM 2637 O O . ALA B 1 38 ? -17.844 -5.492 2.795 1 91.56 38 ALA B O 1
ATOM 2638 N N . HIS B 1 39 ? -15.805 -5.594 1.778 1 94.88 39 HIS B N 1
ATOM 2639 C CA . HIS B 1 39 ? -16.125 -6.762 0.969 1 94.88 39 HIS B CA 1
ATOM 2640 C C . HIS B 1 39 ? -15.195 -7.926 1.274 1 94.88 39 HIS B C 1
ATOM 2642 O O . HIS B 1 39 ? -13.969 -7.762 1.272 1 94.88 39 HIS B O 1
ATOM 2648 N N . GLN B 1 40 ? -15.82 -9.031 1.552 1 97.06 40 GLN B N 1
ATOM 2649 C CA . GLN B 1 40 ? -15.023 -10.227 1.787 1 97.06 40 GLN B CA 1
ATOM 2650 C C . GLN B 1 40 ? -14.055 -10.477 0.633 1 97.06 40 GLN B C 1
ATOM 2652 O O . GLN B 1 40 ? -14.406 -10.281 -0.532 1 97.06 40 GLN B O 1
ATOM 2657 N N . SER B 1 41 ? -12.875 -10.898 0.981 1 97.75 41 SER B N 1
ATOM 2658 C CA . SER B 1 41 ? -11.852 -11.18 -0.018 1 97.75 41 SER B CA 1
ATOM 2659 C C . SER B 1 41 ? -11.305 -12.594 0.141 1 97.75 41 SER B C 1
ATOM 2661 O O . SER B 1 41 ? -11.383 -13.18 1.225 1 97.75 41 SER B O 1
ATOM 2663 N N . MET B 1 42 ? -10.758 -13.125 -0.95 1 97.94 42 MET B N 1
ATOM 2664 C CA . MET B 1 42 ? -10.18 -14.469 -0.958 1 97.94 42 MET B CA 1
ATOM 2665 C C . MET B 1 42 ? -8.836 -14.477 -1.678 1 97.94 42 MET B C 1
ATOM 2667 O O . MET B 1 42 ? -8.742 -14.047 -2.828 1 97.94 42 MET B O 1
ATOM 2671 N N . LEU B 1 43 ? -7.867 -14.852 -0.974 1 98.31 43 LEU B N 1
ATOM 2672 C CA . LEU B 1 43 ? -6.574 -15.141 -1.593 1 98.31 43 LEU B CA 1
ATOM 2673 C C . LEU B 1 43 ? -6.5 -16.594 -2.043 1 98.31 43 LEU B C 1
ATOM 2675 O O . LEU B 1 43 ? -6.41 -17.5 -1.212 1 98.31 43 LEU B O 1
ATOM 2679 N N . THR B 1 44 ? -6.449 -16.812 -3.375 1 97.81 44 THR B N 1
ATOM 2680 C CA . THR B 1 44 ? -6.59 -18.156 -3.914 1 97.81 44 THR B CA 1
ATOM 2681 C C . THR B 1 44 ? -5.312 -18.594 -4.625 1 97.81 44 THR B C 1
ATOM 2683 O O . THR B 1 44 ? -4.719 -17.812 -5.375 1 97.81 44 THR B O 1
ATOM 2686 N N . CYS B 1 45 ? -4.883 -19.766 -4.324 1 97.75 45 CYS B N 1
ATOM 2687 C CA . CYS B 1 45 ? -3.762 -20.438 -4.977 1 97.75 45 CYS B CA 1
ATOM 2688 C C . CYS B 1 45 ? -4.18 -21.797 -5.516 1 97.75 45 CYS B C 1
ATOM 2690 O O . CYS B 1 45 ? -5.102 -22.422 -4.984 1 97.75 45 CYS B O 1
ATOM 2692 N N . LYS B 1 46 ? -3.527 -22.219 -6.52 1 96.25 46 LYS B N 1
ATOM 2693 C CA . LYS B 1 46 ? -3.758 -23.531 -7.113 1 96.25 46 LYS B CA 1
ATOM 2694 C C . LYS B 1 46 ? -2.576 -24.469 -6.859 1 96.25 46 LYS B C 1
ATOM 2696 O O . LYS B 1 46 ? -1.42 -24.062 -6.992 1 96.25 46 LYS B O 1
ATOM 2701 N N . VAL B 1 47 ? -2.908 -25.641 -6.492 1 95.19 47 VAL B N 1
ATOM 2702 C CA . VAL B 1 47 ? -1.901 -26.688 -6.32 1 95.19 47 VAL B CA 1
ATOM 2703 C C . VAL B 1 47 ? -1.731 -27.453 -7.625 1 95.19 47 VAL B C 1
ATOM 2705 O O . VAL B 1 47 ? -2.674 -28.094 -8.109 1 95.19 47 VAL B O 1
ATOM 2708 N N . GLU B 1 48 ? -0.582 -27.359 -8.078 1 90.62 48 GLU B N 1
ATOM 2709 C CA . GLU B 1 48 ? -0.254 -28.047 -9.32 1 90.62 48 GLU B CA 1
ATOM 2710 C C . GLU B 1 48 ? 0.754 -29.156 -9.086 1 90.62 48 GLU B C 1
ATOM 2712 O O . GLU B 1 48 ? 1.513 -29.125 -8.117 1 90.62 48 GLU B O 1
ATOM 2717 N N . THR B 1 49 ? 0.633 -30.172 -10 1 87.75 49 THR B N 1
ATOM 2718 C CA . THR B 1 49 ? 1.541 -31.312 -9.898 1 87.75 49 THR B CA 1
ATOM 2719 C C . THR B 1 49 ? 2.354 -31.469 -11.18 1 87.75 49 THR B C 1
ATOM 2721 O O . THR B 1 49 ? 1.867 -31.172 -12.273 1 87.75 49 THR B O 1
ATOM 2724 N N . THR B 1 50 ? 3.596 -31.75 -11.023 1 78.25 50 THR B N 1
ATOM 2725 C CA . THR B 1 50 ? 4.457 -31.969 -12.18 1 78.25 50 THR B CA 1
ATOM 2726 C C . THR B 1 50 ? 4.098 -33.281 -12.875 1 78.25 50 THR B C 1
ATOM 2728 O O . THR B 1 50 ? 4.336 -33.438 -14.07 1 78.25 50 THR B O 1
ATOM 2731 N N . GLN B 1 51 ? 3.652 -34.25 -12.172 1 78.25 51 GLN B N 1
ATOM 2732 C CA . GLN B 1 51 ? 3.164 -35.531 -12.695 1 78.25 51 GLN B CA 1
ATOM 2733 C C . GLN B 1 51 ? 1.714 -35.75 -12.281 1 78.25 51 GLN B C 1
ATOM 2735 O O . GLN B 1 51 ? 1.217 -35.125 -11.344 1 78.25 51 GLN B O 1
ATOM 2740 N N . GLU B 1 52 ? 1.146 -36.406 -13.117 1 76.88 52 GLU B N 1
ATOM 2741 C CA . GLU B 1 52 ? -0.248 -36.688 -12.797 1 76.88 52 GLU B CA 1
ATOM 2742 C C . GLU B 1 52 ? -0.363 -37.469 -11.484 1 76.88 52 GLU B C 1
ATOM 2744 O O . GLU B 1 52 ? 0.19 -38.562 -11.359 1 76.88 52 GLU B O 1
ATOM 2749 N N . ILE B 1 53 ? -0.856 -36.812 -10.641 1 80.25 53 ILE B N 1
ATOM 2750 C CA . ILE B 1 53 ? -1.186 -37.438 -9.359 1 80.25 53 ILE B CA 1
ATOM 2751 C C . ILE B 1 53 ? -2.691 -37.344 -9.117 1 80.25 53 ILE B C 1
ATOM 2753 O O . ILE B 1 53 ? -3.184 -36.344 -8.617 1 80.25 53 ILE B O 1
ATOM 2757 N N . PRO B 1 54 ? -3.42 -38.312 -9.562 1 77.69 54 PRO B N 1
ATOM 2758 C CA . PRO B 1 54 ? -4.883 -38.25 -9.508 1 77.69 54 PRO B CA 1
ATOM 2759 C C . PRO B 1 54 ? -5.41 -38.094 -8.086 1 77.69 54 PRO B C 1
ATOM 2761 O O . PRO B 1 54 ? -6.402 -37.375 -7.859 1 77.69 54 PRO B O 1
ATOM 2764 N N . ASP B 1 55 ? -4.746 -38.781 -7.172 1 85.06 55 ASP B N 1
ATOM 2765 C CA . ASP B 1 55 ? -5.293 -38.75 -5.816 1 85.06 55 ASP B CA 1
ATOM 2766 C C . ASP B 1 55 ? -4.402 -37.969 -4.867 1 85.06 55 ASP B C 1
ATOM 2768 O O . ASP B 1 55 ? -4 -38.469 -3.816 1 85.06 55 ASP B O 1
ATOM 2772 N N . LEU B 1 56 ? -4.23 -36.781 -5.324 1 89.69 56 LEU B N 1
ATOM 2773 C CA . LEU B 1 56 ? -3.408 -35.938 -4.461 1 89.69 56 LEU B CA 1
ATOM 2774 C C . LEU B 1 56 ? -4.16 -35.562 -3.186 1 89.69 56 LEU B C 1
ATOM 2776 O O . LEU B 1 56 ? -5.309 -35.125 -3.244 1 89.69 56 LEU B O 1
ATOM 2780 N N . ASN B 1 57 ? -3.52 -35.875 -1.959 1 92.88 57 ASN B N 1
ATOM 2781 C CA . ASN B 1 57 ? -4.102 -35.5 -0.672 1 92.88 57 ASN B CA 1
ATOM 2782 C C . ASN B 1 57 ? -3.412 -34.281 -0.071 1 92.88 57 ASN B C 1
ATOM 2784 O O . ASN B 1 57 ? -2.23 -34.344 0.27 1 92.88 57 ASN B O 1
ATOM 2788 N N . ILE B 1 58 ? -4.098 -33.188 -0.083 1 95.81 58 ILE B N 1
ATOM 2789 C CA . ILE B 1 58 ? -3.613 -32 0.595 1 95.81 58 ILE B CA 1
ATOM 2790 C C . ILE B 1 58 ? -3.951 -32.062 2.082 1 95.81 58 ILE B C 1
ATOM 2792 O O . ILE B 1 58 ? -5.117 -31.953 2.469 1 95.81 58 ILE B O 1
ATOM 2796 N N . ALA B 1 59 ? -2.92 -32.219 2.959 1 96.81 59 ALA B N 1
ATOM 2797 C CA . ALA B 1 59 ? -3.119 -32.5 4.379 1 96.81 59 ALA B CA 1
ATOM 2798 C C . ALA B 1 59 ? -3.164 -31.219 5.191 1 96.81 59 ALA B C 1
ATOM 2800 O O . ALA B 1 59 ? -3.967 -31.094 6.121 1 96.81 59 ALA B O 1
ATOM 2801 N N . VAL B 1 60 ? -2.297 -30.297 4.805 1 98 60 VAL B N 1
ATOM 2802 C CA . VAL B 1 60 ? -2.182 -29.078 5.602 1 98 60 VAL B CA 1
ATOM 2803 C C . VAL B 1 60 ? -1.989 -27.875 4.684 1 98 60 VAL B C 1
ATOM 2805 O O . VAL B 1 60 ? -1.239 -27.953 3.705 1 98 60 VAL B O 1
ATOM 2808 N N . VAL B 1 61 ? -2.678 -26.828 5.016 1 98.62 61 VAL B N 1
ATOM 2809 C CA . VAL B 1 61 ? -2.494 -25.531 4.367 1 98.62 61 VAL B CA 1
ATOM 2810 C C . VAL B 1 61 ? -2.254 -24.453 5.422 1 98.62 61 VAL B C 1
ATOM 2812 O O . VAL B 1 61 ? -3.027 -24.328 6.375 1 98.62 61 VAL B O 1
ATOM 2815 N N . VAL B 1 62 ? -1.216 -23.75 5.273 1 98.25 62 VAL B N 1
ATOM 2816 C CA . VAL B 1 62 ? -0.866 -22.719 6.246 1 98.25 62 VAL B CA 1
ATOM 2817 C C . VAL B 1 62 ? -0.651 -21.391 5.535 1 98.25 62 VAL B C 1
ATOM 2819 O O . VAL B 1 62 ? 0.114 -21.297 4.57 1 98.25 62 VAL B O 1
ATOM 2822 N N . TRP B 1 63 ? -1.352 -20.422 6 1 98.5 63 TRP B N 1
ATOM 2823 C CA . TRP B 1 63 ? -1.123 -19.047 5.566 1 98.5 63 TRP B CA 1
ATOM 2824 C C . TRP B 1 63 ? -0.454 -18.234 6.672 1 98.5 63 TRP B C 1
ATOM 2826 O O . TRP B 1 63 ? -0.883 -18.266 7.828 1 98.5 63 TRP B O 1
ATOM 2836 N N . LYS B 1 64 ? 0.613 -17.547 6.238 1 97.44 64 LYS B N 1
ATOM 2837 C CA . LYS B 1 64 ? 1.338 -16.656 7.141 1 97.44 64 LYS B CA 1
ATOM 2838 C C . LYS B 1 64 ? 1.541 -15.273 6.516 1 97.44 64 LYS B C 1
ATOM 2840 O O . LYS B 1 64 ? 1.401 -15.117 5.301 1 97.44 64 LYS B O 1
ATOM 2845 N N . LYS B 1 65 ? 1.703 -14.312 7.32 1 94.75 65 LYS B N 1
ATOM 2846 C CA . LYS B 1 65 ? 2.033 -12.953 6.906 1 94.75 65 LYS B CA 1
ATOM 2847 C C . LYS B 1 65 ? 3.42 -12.547 7.398 1 94.75 65 LYS B C 1
ATOM 2849 O O . LYS B 1 65 ? 3.582 -12.164 8.562 1 94.75 65 LYS B O 1
ATOM 2854 N N . PRO B 1 66 ? 4.434 -12.602 6.379 1 87.19 66 PRO B N 1
ATOM 2855 C CA . PRO B 1 66 ? 5.781 -12.195 6.789 1 87.19 66 PRO B CA 1
ATOM 2856 C C . PRO B 1 66 ? 5.809 -10.82 7.449 1 87.19 66 PRO B C 1
ATOM 2858 O O . PRO B 1 66 ? 5.152 -9.891 6.973 1 87.19 66 PRO B O 1
ATOM 2861 N N . GLY B 1 67 ? 6.371 -10.57 8.594 1 78.38 67 GLY B N 1
ATOM 2862 C CA . GLY B 1 67 ? 6.41 -9.328 9.352 1 78.38 67 GLY B CA 1
ATOM 2863 C C . GLY B 1 67 ? 5.465 -9.32 10.539 1 78.38 67 GLY B C 1
ATOM 2864 O O . GLY B 1 67 ? 5.574 -8.469 11.422 1 78.38 67 GLY B O 1
ATOM 2865 N N . ASP B 1 68 ? 4.492 -10.203 10.336 1 85.12 68 ASP B N 1
ATOM 2866 C CA . ASP B 1 68 ? 3.561 -10.391 11.445 1 85.12 68 ASP B CA 1
ATOM 2867 C C . ASP B 1 68 ? 3.625 -11.82 11.977 1 85.12 68 ASP B C 1
ATOM 2869 O O . ASP B 1 68 ? 2.854 -12.68 11.555 1 85.12 68 ASP B O 1
ATOM 2873 N N . ASP B 1 69 ? 4.387 -12.016 13 1 84.5 69 ASP B N 1
ATOM 2874 C CA . ASP B 1 69 ? 4.648 -13.359 13.516 1 84.5 69 ASP B CA 1
ATOM 2875 C C . ASP B 1 69 ? 3.418 -13.93 14.211 1 84.5 69 ASP B C 1
ATOM 2877 O O . ASP B 1 69 ? 3.328 -15.141 14.43 1 84.5 69 ASP B O 1
ATOM 2881 N N . GLN B 1 70 ? 2.523 -13.078 14.469 1 88.62 70 GLN B N 1
ATOM 2882 C CA . GLN B 1 70 ? 1.354 -13.539 15.211 1 88.62 70 GLN B CA 1
ATOM 2883 C C . GLN B 1 70 ? 0.262 -14.031 14.266 1 88.62 70 GLN B C 1
ATOM 2885 O O . GLN B 1 70 ? -0.686 -14.688 14.695 1 88.62 70 GLN B O 1
ATOM 2890 N N . PHE B 1 71 ? 0.503 -13.773 13.031 1 94.5 71 PHE B N 1
ATOM 2891 C CA . PHE B 1 71 ? -0.548 -14.18 12.109 1 94.5 71 PHE B CA 1
ATOM 2892 C C . PHE B 1 71 ? -0.271 -15.57 11.555 1 94.5 71 PHE B C 1
ATOM 2894 O O . PHE B 1 71 ? 0.771 -15.805 10.938 1 94.5 71 PHE B O 1
ATOM 2901 N N . LEU B 1 72 ? -1.285 -16.484 11.727 1 95.94 72 LEU B N 1
ATOM 2902 C CA . LEU B 1 72 ? -1.261 -17.828 11.188 1 95.94 72 LEU B CA 1
ATOM 2903 C C . LEU B 1 72 ? -2.676 -18.391 11.039 1 95.94 72 LEU B C 1
ATOM 2905 O O . LEU B 1 72 ? -3.443 -18.406 12 1 95.94 72 LEU B O 1
ATOM 2909 N N . SER B 1 73 ? -3.023 -18.688 9.883 1 98.44 73 SER B N 1
ATOM 2910 C CA . SER B 1 73 ? -4.266 -19.406 9.594 1 98.44 73 SER B CA 1
ATOM 2911 C C . SER B 1 73 ? -3.998 -20.734 8.914 1 98.44 73 SER B C 1
ATOM 2913 O O . SER B 1 73 ? -3.365 -20.781 7.859 1 98.44 73 SER B O 1
ATOM 2915 N N . ALA B 1 74 ? -4.508 -21.781 9.484 1 98.44 74 ALA B N 1
ATOM 2916 C CA . ALA B 1 74 ? -4.094 -23.094 9.008 1 98.44 74 ALA B CA 1
ATOM 2917 C C . ALA B 1 74 ? -5.273 -24.062 8.961 1 98.44 74 ALA B C 1
ATOM 2919 O O . ALA B 1 74 ? -6.074 -24.125 9.898 1 98.44 74 ALA B O 1
ATOM 2920 N N . LEU B 1 75 ? -5.406 -24.719 7.844 1 98.5 75 LEU B N 1
ATOM 2921 C CA . LEU B 1 75 ? -6.266 -25.891 7.672 1 98.5 75 LEU B CA 1
ATOM 2922 C C . LEU B 1 75 ? -5.473 -27.172 7.859 1 98.5 75 LEU B C 1
ATOM 2924 O O . LEU B 1 75 ? -4.48 -27.406 7.164 1 98.5 75 LEU B O 1
ATOM 2928 N N . ASP B 1 76 ? -5.816 -27.891 8.828 1 97.88 76 ASP B N 1
ATOM 2929 C CA . ASP B 1 76 ? -5.164 -29.156 9.125 1 97.88 76 ASP B CA 1
ATOM 2930 C C . ASP B 1 76 ? -6.148 -30.328 9.016 1 97.88 76 ASP B C 1
ATOM 2932 O O . ASP B 1 76 ? -7.02 -30.484 9.875 1 97.88 76 ASP B O 1
ATOM 2936 N N . ARG B 1 77 ? -5.949 -31.141 7.973 1 96.25 77 ARG B N 1
ATOM 2937 C CA . ARG B 1 77 ? -6.871 -32.25 7.684 1 96.25 77 ARG B CA 1
ATOM 2938 C C . ARG B 1 77 ? -6.344 -33.562 8.242 1 96.25 77 ARG B C 1
ATOM 2940 O O . ARG B 1 77 ? -6.918 -34.625 8 1 96.25 77 ARG B O 1
ATOM 2947 N N . ARG B 1 78 ? -5.344 -33.562 9 1 95 78 ARG B N 1
ATOM 2948 C CA . ARG B 1 78 ? -4.828 -34.781 9.633 1 95 78 ARG B CA 1
ATOM 2949 C C . ARG B 1 78 ? -5.723 -35.219 10.789 1 95 78 ARG B C 1
ATOM 2951 O O . ARG B 1 78 ? -6.391 -34.375 11.414 1 95 78 ARG B O 1
ATOM 2958 N N . PRO B 1 79 ? -5.625 -36.469 10.969 1 93.12 79 PRO B N 1
ATOM 2959 C CA . PRO B 1 79 ? -6.453 -37 12.062 1 93.12 79 PRO B CA 1
ATOM 2960 C C . PRO B 1 79 ? -6.129 -36.344 13.406 1 93.12 79 PRO B C 1
ATOM 2962 O O . PRO B 1 79 ? -4.957 -36.094 13.703 1 93.12 79 PRO B O 1
ATOM 2965 N N . ASP B 1 80 ? -7.062 -35.875 14.172 1 93.19 80 ASP B N 1
ATOM 2966 C CA . ASP B 1 80 ? -7.004 -35.375 15.539 1 93.19 80 ASP B CA 1
ATOM 2967 C C . ASP B 1 80 ? -6.414 -33.969 15.578 1 93.19 80 ASP B C 1
ATOM 2969 O O . ASP B 1 80 ? -5.941 -33.5 16.625 1 93.19 80 ASP B O 1
ATOM 2973 N N . LYS B 1 81 ? -6.215 -33.469 14.43 1 94.12 81 LYS B N 1
ATOM 2974 C CA . LYS B 1 81 ? -5.75 -32.062 14.406 1 94.12 81 LYS B CA 1
ATOM 2975 C C . LYS B 1 81 ? -6.91 -31.109 14.18 1 94.12 81 LYS B C 1
ATOM 2977 O O . LYS B 1 81 ? -7.957 -31.5 13.656 1 94.12 81 LYS B O 1
ATOM 2982 N N . LYS B 1 82 ? -6.73 -29.969 14.703 1 96 82 LYS B N 1
ATOM 2983 C CA . LYS B 1 82 ? -7.754 -28.938 14.562 1 96 82 LYS B CA 1
ATOM 2984 C C . LYS B 1 82 ? -7.238 -27.766 13.727 1 96 82 LYS B C 1
ATOM 2986 O O . LYS B 1 82 ? -6.047 -27.453 13.758 1 96 82 LYS B O 1
ATOM 2991 N N . ASN B 1 83 ? -8.18 -27.188 12.984 1 97.12 83 ASN B N 1
ATOM 2992 C CA . ASN B 1 83 ? -7.859 -25.984 12.25 1 97.12 83 ASN B CA 1
ATOM 2993 C C . ASN B 1 83 ? -7.512 -24.828 13.188 1 97.12 83 ASN B C 1
ATOM 2995 O O . ASN B 1 83 ? -7.969 -24.797 14.328 1 97.12 83 ASN B O 1
ATOM 2999 N N . LYS B 1 84 ? -6.648 -23.984 12.789 1 97.12 84 LYS B N 1
ATOM 3000 C CA . LYS B 1 84 ? -6.336 -22.734 13.477 1 97.12 84 LYS B CA 1
ATOM 3001 C C . LYS B 1 84 ? -6.684 -21.531 12.609 1 97.12 84 LYS B C 1
ATOM 3003 O O . LYS B 1 84 ? -5.934 -21.172 11.695 1 97.12 84 LYS B O 1
ATOM 3008 N N . PHE B 1 85 ? -7.824 -20.922 12.953 1 97.12 85 PHE B N 1
ATOM 3009 C CA . PHE B 1 85 ? -8.289 -19.75 12.227 1 97.12 85 PHE B CA 1
ATOM 3010 C C . PHE B 1 85 ? -8.398 -18.531 13.148 1 97.12 85 PHE B C 1
ATOM 3012 O O . PHE B 1 85 ? -9.25 -18.5 14.031 1 97.12 85 PHE B O 1
ATOM 3019 N N . PRO B 1 86 ? -7.543 -17.609 12.984 1 96.25 86 PRO B N 1
ATOM 3020 C CA . PRO B 1 86 ? -7.805 -16.359 13.711 1 96.25 86 PRO B CA 1
ATOM 3021 C C . PRO B 1 86 ? -9.125 -15.711 13.297 1 96.25 86 PRO B C 1
ATOM 3023 O O . PRO B 1 86 ? -9.625 -15.953 12.195 1 96.25 86 PRO B O 1
ATOM 3026 N N . PRO B 1 87 ? -9.695 -14.922 14.266 1 95.69 87 PRO B N 1
ATOM 3027 C CA . PRO B 1 87 ? -10.961 -14.266 13.93 1 95.69 87 PRO B CA 1
ATOM 3028 C C . PRO B 1 87 ? -10.883 -13.484 12.617 1 95.69 87 PRO B C 1
ATOM 3030 O O . PRO B 1 87 ? -9.969 -12.688 12.422 1 95.69 87 PRO B O 1
ATOM 3033 N N . GLY B 1 88 ? -11.805 -13.836 11.734 1 96.5 88 GLY B N 1
ATOM 3034 C CA . GLY B 1 88 ? -11.914 -13.102 10.484 1 96.5 88 GLY B CA 1
ATOM 3035 C C . GLY B 1 88 ? -11.109 -13.719 9.359 1 96.5 88 GLY B C 1
ATOM 3036 O O . GLY B 1 88 ? -11.133 -13.227 8.227 1 96.5 88 GLY B O 1
ATOM 3037 N N . TYR B 1 89 ? -10.398 -14.828 9.695 1 98 89 TYR B N 1
ATOM 3038 C CA . TYR B 1 89 ? -9.555 -15.477 8.703 1 98 89 TYR B CA 1
ATOM 3039 C C . TYR B 1 89 ? -9.805 -16.984 8.672 1 98 89 TYR B C 1
ATOM 3041 O O . TYR B 1 89 ? -9.664 -17.656 9.688 1 98 89 TYR B O 1
ATOM 3049 N N . LYS B 1 90 ? -10.18 -17.484 7.504 1 98.06 90 LYS B N 1
ATOM 3050 C CA . LYS B 1 90 ? -10.469 -18.906 7.344 1 98.06 90 LYS B CA 1
ATOM 3051 C C . LYS B 1 90 ? -9.773 -19.484 6.113 1 98.06 90 LYS B C 1
ATOM 3053 O O . LYS B 1 90 ? -9.695 -18.828 5.074 1 98.06 90 LYS B O 1
ATOM 3058 N N . VAL B 1 91 ? -9.32 -20.594 6.258 1 98.69 91 VAL B N 1
ATOM 3059 C CA . VAL B 1 91 ? -8.711 -21.297 5.133 1 98.69 91 VAL B CA 1
ATOM 3060 C C . VAL B 1 91 ? -9.711 -22.297 4.551 1 98.69 91 VAL B C 1
ATOM 3062 O O . VAL B 1 91 ? -10.352 -23.047 5.293 1 98.69 91 VAL B O 1
ATOM 3065 N N . THR B 1 92 ? -9.836 -22.281 3.23 1 97.94 92 THR B N 1
ATOM 3066 C CA . THR B 1 92 ? -10.711 -23.234 2.545 1 97.94 92 THR B CA 1
ATOM 3067 C C . THR B 1 92 ? -9.93 -24.016 1.487 1 97.94 92 THR B C 1
ATOM 3069 O O . THR B 1 92 ? -8.914 -23.547 0.982 1 97.94 92 THR B O 1
ATOM 3072 N N . LEU B 1 93 ? -10.422 -25.141 1.282 1 97.69 93 LEU B N 1
ATOM 3073 C CA . LEU B 1 93 ? -9.875 -26.047 0.28 1 97.69 93 LEU B CA 1
ATOM 3074 C C . LEU B 1 93 ? -10.984 -26.641 -0.585 1 97.69 93 LEU B C 1
ATOM 3076 O O . LEU B 1 93 ? -11.93 -27.234 -0.067 1 97.69 93 LEU B O 1
ATOM 3080 N N . ASN B 1 94 ? -10.875 -26.391 -1.831 1 95.25 94 ASN B N 1
ATOM 3081 C CA . ASN B 1 94 ? -11.742 -26.984 -2.836 1 95.25 94 ASN B CA 1
ATOM 3082 C C . ASN B 1 94 ? -10.938 -27.656 -3.943 1 95.25 94 ASN B C 1
ATOM 3084 O O . ASN B 1 94 ? -10.461 -26.984 -4.863 1 95.25 94 ASN B O 1
ATOM 3088 N N . ASP B 1 95 ? -10.898 -28.984 -3.795 1 91.38 95 ASP B N 1
ATOM 3089 C CA . ASP B 1 95 ? -10.078 -29.766 -4.711 1 91.38 95 ASP B CA 1
ATOM 3090 C C . ASP B 1 95 ? -8.617 -29.312 -4.66 1 91.38 95 ASP B C 1
ATOM 3092 O O . ASP B 1 95 ? -7.938 -29.516 -3.652 1 91.38 95 ASP B O 1
ATOM 3096 N N . ARG B 1 96 ? -8.117 -28.734 -5.66 1 93.56 96 ARG B N 1
ATOM 3097 C CA . ARG B 1 96 ? -6.711 -28.359 -5.695 1 93.56 96 ARG B CA 1
ATOM 3098 C C . ARG B 1 96 ? -6.543 -26.844 -5.605 1 93.56 96 ARG B C 1
ATOM 3100 O O . ARG B 1 96 ? -5.5 -26.312 -5.977 1 93.56 96 ARG B O 1
ATOM 3107 N N . THR B 1 97 ? -7.664 -26.25 -5.047 1 96.62 97 THR B N 1
ATOM 3108 C CA . THR B 1 97 ? -7.652 -24.797 -4.852 1 96.62 97 THR B CA 1
ATOM 3109 C C . THR B 1 97 ? -7.699 -24.453 -3.365 1 96.62 97 THR B C 1
ATOM 3111 O O . THR B 1 97 ? -8.609 -24.875 -2.65 1 96.62 97 THR B O 1
ATOM 3114 N N . VAL B 1 98 ? -6.695 -23.75 -2.941 1 97.94 98 VAL B N 1
ATOM 3115 C CA . VAL B 1 98 ? -6.621 -23.344 -1.544 1 97.94 98 VAL B CA 1
ATOM 3116 C C . VAL B 1 98 ? -6.82 -21.828 -1.44 1 97.94 98 VAL B C 1
ATOM 3118 O O . VAL B 1 98 ? -6.301 -21.062 -2.264 1 97.94 98 VAL B O 1
ATOM 3121 N N . SER B 1 99 ? -7.633 -21.422 -0.387 1 98.44 99 SER B N 1
ATOM 3122 C CA . SER B 1 99 ? -7.934 -20 -0.278 1 98.44 99 SER B CA 1
ATOM 3123 C C . SER B 1 99 ? -7.895 -19.531 1.175 1 98.44 99 SER B C 1
ATOM 3125 O O . SER B 1 99 ? -8.297 -20.281 2.078 1 98.44 99 SER B O 1
ATOM 3127 N N . LEU B 1 100 ? -7.348 -18.391 1.372 1 98.69 100 LEU B N 1
ATOM 3128 C CA . LEU B 1 100 ? -7.547 -17.656 2.613 1 98.69 100 LEU B CA 1
ATOM 3129 C C . LEU B 1 100 ? -8.703 -16.672 2.482 1 98.69 100 LEU B C 1
ATOM 3131 O O . LEU B 1 100 ? -8.641 -15.734 1.677 1 98.69 100 LEU B O 1
ATOM 3135 N N . VAL B 1 101 ? -9.711 -16.938 3.262 1 98.62 101 VAL B N 1
ATOM 3136 C CA . VAL B 1 101 ? -10.875 -16.062 3.262 1 98.62 101 VAL B CA 1
ATOM 3137 C C . VAL B 1 101 ? -10.711 -14.984 4.332 1 98.62 101 VAL B C 1
ATOM 3139 O O . VAL B 1 101 ? -10.547 -15.297 5.516 1 98.62 101 VAL B O 1
ATOM 3142 N N . ILE B 1 102 ? -10.727 -13.766 3.873 1 98.06 102 ILE B N 1
ATOM 3143 C CA . ILE B 1 102 ? -10.719 -12.609 4.77 1 98.06 102 ILE B CA 1
ATOM 3144 C C . ILE B 1 102 ? -12.109 -11.969 4.797 1 98.06 102 ILE B C 1
ATOM 3146 O O . ILE B 1 102 ? -12.531 -11.344 3.82 1 98.06 102 ILE B O 1
ATOM 3150 N N . THR B 1 103 ? -12.812 -12.062 5.914 1 97.38 103 THR B N 1
ATOM 3151 C CA . THR B 1 103 ? -14.219 -11.695 6.012 1 97.38 103 THR B CA 1
ATOM 3152 C C . THR B 1 103 ? -14.391 -10.18 5.953 1 97.38 103 THR B C 1
ATOM 3154 O O . THR B 1 103 ? -15.328 -9.68 5.336 1 97.38 103 THR B O 1
ATOM 3157 N N . ASP B 1 104 ? -13.555 -9.445 6.637 1 95.5 104 ASP B N 1
ATOM 3158 C CA . ASP B 1 104 ? -13.648 -7.992 6.727 1 95.5 104 ASP B CA 1
ATOM 3159 C C . ASP B 1 104 ? -12.273 -7.348 6.562 1 95.5 104 ASP B C 1
ATOM 3161 O O . ASP B 1 104 ? -11.688 -6.863 7.535 1 95.5 104 ASP B O 1
ATOM 3165 N N . PRO B 1 105 ? -11.875 -7.387 5.234 1 96.5 105 PRO B N 1
ATOM 3166 C CA . PRO B 1 105 ? -10.539 -6.832 4.984 1 96.5 105 PRO B CA 1
ATOM 3167 C C . PRO B 1 105 ? -10.398 -5.395 5.477 1 96.5 105 PRO B C 1
ATOM 3169 O O . PRO B 1 105 ? -11.32 -4.59 5.328 1 96.5 105 PRO B O 1
ATOM 3172 N N . LYS B 1 106 ? -9.266 -5.113 6.18 1 95.75 106 LYS B N 1
ATOM 3173 C CA . LYS B 1 106 ? -8.859 -3.793 6.652 1 95.75 106 LYS B CA 1
ATOM 3174 C C . LYS B 1 106 ? -7.539 -3.361 6.02 1 95.75 106 LYS B C 1
ATOM 3176 O O . LYS B 1 106 ? -6.82 -4.184 5.445 1 95.75 106 LYS B O 1
ATOM 3181 N N . VAL B 1 107 ? -7.219 -2.098 6.141 1 95.12 107 VAL B N 1
ATOM 3182 C CA . VAL B 1 107 ? -5.973 -1.562 5.602 1 95.12 107 VAL B CA 1
ATOM 3183 C C . VAL B 1 107 ? -4.785 -2.324 6.188 1 95.12 107 VAL B C 1
ATOM 3185 O O . VAL B 1 107 ? -3.811 -2.604 5.488 1 95.12 107 VAL B O 1
ATOM 3188 N N . LYS B 1 108 ? -4.824 -2.73 7.477 1 91.62 108 LYS B N 1
ATOM 3189 C CA . LYS B 1 108 ? -3.736 -3.426 8.156 1 91.62 108 LYS B CA 1
ATOM 3190 C C . LYS B 1 108 ? -3.514 -4.812 7.566 1 91.62 108 LYS B C 1
ATOM 3192 O O . LYS B 1 108 ? -2.477 -5.438 7.801 1 91.62 108 LYS B O 1
ATOM 3197 N N . ASP B 1 109 ? -4.512 -5.367 6.84 1 95.19 109 ASP B N 1
ATOM 3198 C CA . ASP B 1 109 ? -4.402 -6.699 6.25 1 95.19 109 ASP B CA 1
ATOM 3199 C C . ASP B 1 109 ? -3.527 -6.676 4.996 1 95.19 109 ASP B C 1
ATOM 3201 O O . ASP B 1 109 ? -3.111 -7.727 4.504 1 95.19 109 ASP B O 1
ATOM 3205 N N . GLU B 1 110 ? -3.266 -5.438 4.438 1 95.44 110 GLU B N 1
ATOM 3206 C CA . GLU B 1 110 ? -2.441 -5.32 3.236 1 95.44 110 GLU B CA 1
ATOM 3207 C C . GLU B 1 110 ? -1.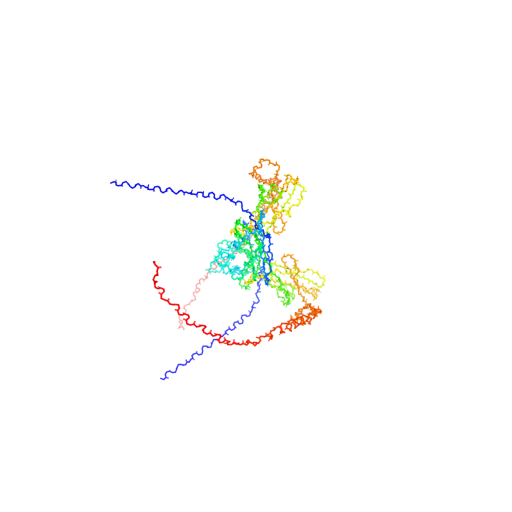027 -5.84 3.486 1 95.44 110 GLU B C 1
ATOM 3209 O O . GLU B 1 110 ? -0.457 -5.613 4.555 1 95.44 110 GLU B O 1
ATOM 3214 N N . GLY B 1 111 ? -0.469 -6.609 2.461 1 95.12 111 GLY B N 1
ATOM 3215 C CA . GLY B 1 111 ? 0.907 -7.062 2.582 1 95.12 111 GLY B CA 1
ATOM 3216 C C . GLY B 1 111 ? 1.159 -8.398 1.901 1 95.12 111 GLY B C 1
ATOM 3217 O O . GLY B 1 111 ? 0.328 -8.867 1.124 1 95.12 111 GLY B O 1
ATOM 3218 N N . VAL B 1 112 ? 2.336 -8.945 2.146 1 96.94 112 VAL B N 1
ATOM 3219 C CA . VAL B 1 112 ? 2.746 -10.227 1.584 1 96.94 112 VAL B CA 1
ATOM 3220 C C . VAL B 1 112 ? 2.201 -11.367 2.441 1 96.94 112 VAL B C 1
ATOM 3222 O O . VAL B 1 112 ? 2.244 -11.297 3.672 1 96.94 112 VAL B O 1
ATOM 3225 N N . TYR B 1 113 ? 1.702 -12.328 1.771 1 97.75 113 TYR B N 1
ATOM 3226 C CA . TYR B 1 113 ? 1.255 -13.555 2.42 1 97.75 113 TYR B CA 1
ATOM 3227 C C . TYR B 1 113 ? 1.955 -14.773 1.827 1 97.75 113 TYR B C 1
ATOM 3229 O O . TYR B 1 113 ? 2.15 -14.852 0.612 1 97.75 113 TYR B O 1
ATOM 3237 N N . SER B 1 114 ? 2.27 -15.688 2.66 1 97.19 114 SER B N 1
ATOM 3238 C CA . SER B 1 114 ? 2.83 -16.969 2.225 1 97.19 114 SER B CA 1
ATOM 3239 C C . SER B 1 114 ? 1.822 -18.094 2.383 1 97.19 114 SER B C 1
ATOM 3241 O O . SER B 1 114 ? 1.084 -18.141 3.369 1 97.19 114 SER B O 1
ATOM 3243 N N . CYS B 1 115 ? 1.791 -18.938 1.373 1 97.88 115 CYS B N 1
ATOM 3244 C CA . CYS B 1 115 ? 0.941 -20.125 1.364 1 97.88 115 CYS B CA 1
ATOM 3245 C C . CYS B 1 115 ? 1.779 -21.391 1.319 1 97.88 115 CYS B C 1
ATOM 3247 O O . CYS B 1 115 ? 2.473 -21.656 0.334 1 97.88 115 CYS B O 1
ATOM 3249 N N . LEU B 1 116 ? 1.711 -22.109 2.426 1 97.69 116 LEU B N 1
ATOM 3250 C CA . LEU B 1 116 ? 2.389 -23.391 2.521 1 97.69 116 LEU B CA 1
ATOM 3251 C C . LEU B 1 116 ? 1.392 -24.547 2.426 1 97.69 116 LEU B C 1
ATOM 3253 O O . LEU B 1 116 ? 0.396 -24.578 3.154 1 97.69 116 LEU B O 1
ATOM 3257 N N . VAL B 1 117 ? 1.687 -25.453 1.46 1 97.56 117 VAL B N 1
ATOM 3258 C CA . VAL B 1 117 ? 0.852 -26.625 1.274 1 97.56 117 VAL B CA 1
ATOM 3259 C C . VAL B 1 117 ? 1.677 -27.891 1.523 1 97.56 117 VAL B C 1
ATOM 3261 O O . VAL B 1 117 ? 2.764 -28.047 0.963 1 97.56 117 VAL B O 1
ATOM 3264 N N . MET B 1 118 ? 1.129 -28.672 2.363 1 97 118 MET B N 1
ATOM 3265 C CA . MET B 1 118 ? 1.733 -29.969 2.633 1 97 118 MET B CA 1
ATOM 3266 C C . MET B 1 118 ? 0.854 -31.094 2.107 1 97 118 MET B C 1
ATOM 3268 O O . MET B 1 118 ? -0.324 -31.188 2.461 1 97 118 MET B O 1
ATOM 3272 N N . THR B 1 119 ? 1.459 -31.891 1.305 1 94.62 119 THR B N 1
ATOM 3273 C CA . THR B 1 119 ? 0.746 -33.031 0.707 1 94.62 119 THR B CA 1
ATOM 3274 C C . THR B 1 119 ? 1.485 -34.312 0.965 1 94.62 119 THR B C 1
ATOM 3276 O O . THR B 1 119 ? 2.557 -34.344 1.576 1 94.62 119 THR B O 1
ATOM 3279 N N . ASP B 1 120 ? 0.798 -35.469 0.429 1 91.12 120 ASP B N 1
ATOM 3280 C CA . ASP B 1 120 ? 1.428 -36.781 0.52 1 91.12 120 ASP B CA 1
ATOM 3281 C C . ASP B 1 120 ? 2.523 -36.938 -0.532 1 91.12 120 ASP B C 1
ATOM 3283 O O . ASP B 1 120 ? 3.291 -37.906 -0.499 1 91.12 120 ASP B O 1
ATOM 3287 N N . SER B 1 121 ? 2.662 -35.969 -1.352 1 89.5 121 SER B N 1
ATOM 3288 C CA . SER B 1 121 ? 3.643 -36.062 -2.428 1 89.5 121 SER B CA 1
ATOM 3289 C C . SER B 1 121 ? 4.684 -34.969 -2.324 1 89.5 121 SER B C 1
ATOM 3291 O O . SER B 1 121 ? 5.383 -34.656 -3.295 1 89.5 121 SER B O 1
ATOM 3293 N N . GLY B 1 122 ? 4.637 -34.312 -1.142 1 91.31 122 GLY B N 1
ATOM 3294 C CA . GLY B 1 122 ? 5.609 -33.25 -0.93 1 91.31 122 GLY B CA 1
ATOM 3295 C C . GLY B 1 122 ? 4.984 -31.953 -0.491 1 91.31 122 GLY B C 1
ATOM 3296 O O . GLY B 1 122 ? 3.764 -31.875 -0.329 1 91.31 122 GLY B O 1
ATOM 3297 N N . ASN B 1 123 ? 5.859 -31.016 -0.215 1 94.56 123 ASN B N 1
ATOM 3298 C CA . ASN B 1 123 ? 5.441 -29.688 0.225 1 94.56 123 ASN B CA 1
ATOM 3299 C C . ASN B 1 123 ? 5.797 -28.609 -0.802 1 94.56 123 ASN B C 1
ATOM 3301 O O . ASN B 1 123 ? 6.723 -28.797 -1.595 1 94.56 123 ASN B O 1
ATOM 3305 N N . ALA B 1 124 ? 4.984 -27.609 -0.833 1 94.81 124 ALA B N 1
ATOM 3306 C CA . ALA B 1 124 ? 5.258 -26.453 -1.686 1 94.81 124 ALA B CA 1
ATOM 3307 C C . ALA B 1 124 ? 4.824 -25.156 -1.011 1 94.81 124 ALA B C 1
ATOM 3309 O O . ALA B 1 124 ? 3.902 -25.156 -0.191 1 94.81 124 ALA B O 1
ATOM 3310 N N . GLU B 1 125 ? 5.523 -24.062 -1.309 1 95.31 125 GLU B N 1
ATOM 3311 C CA . GLU B 1 125 ? 5.223 -22.75 -0.738 1 95.31 125 GLU B CA 1
ATOM 3312 C C . GLU B 1 125 ? 5.336 -21.656 -1.791 1 95.31 125 GLU B C 1
ATOM 3314 O O . GLU B 1 125 ? 6.16 -21.75 -2.703 1 95.31 125 GLU B O 1
ATOM 3319 N N . THR B 1 126 ? 4.492 -20.734 -1.716 1 95.81 126 THR B N 1
ATOM 3320 C CA . THR B 1 126 ? 4.539 -19.562 -2.572 1 95.81 126 THR B CA 1
ATOM 3321 C C . THR B 1 126 ? 4.055 -18.328 -1.817 1 95.81 126 THR B C 1
ATOM 3323 O O . THR B 1 126 ? 3.699 -18.406 -0.64 1 95.81 126 THR B O 1
ATOM 3326 N N . THR B 1 127 ? 4.215 -17.172 -2.41 1 96.69 127 THR B N 1
ATOM 3327 C CA . THR B 1 127 ? 3.775 -15.922 -1.784 1 96.69 127 THR B CA 1
ATOM 3328 C C . THR B 1 127 ? 2.912 -15.109 -2.744 1 96.69 127 THR B C 1
ATOM 3330 O O . THR B 1 127 ? 2.93 -15.344 -3.953 1 96.69 127 THR B O 1
ATOM 3333 N N . THR B 1 128 ? 2.082 -14.305 -2.207 1 96.5 128 THR B N 1
ATOM 3334 C CA . THR B 1 128 ? 1.277 -13.344 -2.961 1 96.5 128 THR B CA 1
ATOM 3335 C C . THR B 1 128 ? 1.173 -12.023 -2.213 1 96.5 128 THR B C 1
ATOM 3337 O O . THR B 1 128 ? 1.388 -11.969 -1 1 96.5 128 THR B O 1
ATOM 3340 N N . TYR B 1 129 ? 0.969 -10.992 -2.951 1 97.25 129 TYR B N 1
ATOM 3341 C CA . TYR B 1 129 ? 0.747 -9.672 -2.363 1 97.25 129 TYR B CA 1
ATOM 3342 C C . TYR B 1 129 ? -0.738 -9.328 -2.332 1 97.25 129 TYR B C 1
ATOM 3344 O O . TYR B 1 129 ? -1.397 -9.305 -3.375 1 97.25 129 TYR B O 1
ATOM 3352 N N . PHE B 1 130 ? -1.303 -9.133 -1.048 1 97.88 130 PHE B N 1
ATOM 3353 C CA . PHE B 1 130 ? -2.688 -8.711 -0.867 1 97.88 130 PHE B CA 1
ATOM 3354 C C . PHE B 1 130 ? -2.787 -7.191 -0.816 1 97.88 130 PHE B C 1
ATOM 3356 O O . PHE B 1 130 ? -2.355 -6.566 0.155 1 97.88 130 PHE B O 1
ATOM 3363 N N . LYS B 1 131 ? -3.33 -6.59 -1.942 1 97.44 131 LYS B N 1
ATOM 3364 C CA . LYS B 1 131 ? -3.557 -5.148 -2.025 1 97.44 131 LYS B CA 1
ATOM 3365 C C . LYS B 1 131 ? -4.961 -4.785 -1.549 1 97.44 131 LYS B C 1
ATOM 3367 O O . LYS B 1 131 ? -5.945 -5.383 -1.989 1 97.44 131 LYS B O 1
ATOM 3372 N N . VAL B 1 132 ? -5.027 -3.816 -0.624 1 97.56 132 VAL B N 1
ATOM 3373 C CA . VAL B 1 132 ? -6.32 -3.395 -0.091 1 97.56 132 VAL B CA 1
ATOM 3374 C C . VAL B 1 132 ? -6.691 -2.027 -0.659 1 97.56 132 VAL B C 1
ATOM 3376 O O . VAL B 1 132 ? -5.84 -1.143 -0.772 1 97.56 132 VAL B O 1
ATOM 3379 N N . THR B 1 133 ? -7.961 -1.896 -1.069 1 97.88 133 THR B N 1
ATOM 3380 C CA . THR B 1 133 ? -8.508 -0.614 -1.499 1 97.88 133 THR B CA 1
ATOM 3381 C C . THR B 1 133 ? -9.812 -0.31 -0.766 1 97.88 133 THR B C 1
ATOM 3383 O O . THR B 1 133 ? -10.445 -1.211 -0.207 1 97.88 133 THR B O 1
ATOM 3386 N N . ALA B 1 134 ? -10.133 0.944 -0.623 1 98.19 134 ALA B N 1
ATOM 3387 C CA . ALA B 1 134 ? -11.406 1.426 -0.101 1 98.19 134 ALA B CA 1
ATOM 3388 C C . ALA B 1 134 ? -11.922 2.609 -0.915 1 98.19 134 ALA B C 1
ATOM 3390 O O . ALA B 1 134 ? -11.172 3.549 -1.195 1 98.19 134 ALA B O 1
ATOM 3391 N N . LYS B 1 135 ? -13.172 2.488 -1.256 1 97.19 135 LYS B N 1
ATOM 3392 C CA . LYS B 1 135 ? -13.797 3.537 -2.053 1 97.19 135 LYS B CA 1
ATOM 3393 C C . LYS B 1 135 ? -14.148 4.746 -1.191 1 97.19 135 LYS B C 1
ATOM 3395 O O . LYS B 1 135 ? -14.664 4.594 -0.079 1 97.19 135 LYS B O 1
ATOM 3400 N N . TYR B 1 136 ? -13.836 5.93 -1.688 1 98.31 136 TYR B N 1
ATOM 3401 C CA . TYR B 1 136 ? -14.289 7.137 -1.008 1 98.31 136 TYR B CA 1
ATOM 3402 C C . TYR B 1 136 ? -15.805 7.258 -1.058 1 98.31 136 TYR B C 1
ATOM 3404 O O . TYR B 1 136 ? -16.422 6.934 -2.072 1 98.31 136 TYR B O 1
ATOM 3412 N N . GLU B 1 137 ? -16.344 7.754 0.047 1 97.19 137 GLU B N 1
ATOM 3413 C CA . GLU B 1 137 ? -17.734 8.203 -0.005 1 97.19 137 GLU B CA 1
ATOM 3414 C C . GLU B 1 137 ? -17.859 9.469 -0.841 1 97.19 137 GLU B C 1
ATOM 3416 O O . GLU B 1 137 ? -16.891 10.203 -1.038 1 97.19 137 GLU B O 1
ATOM 3421 N N . ALA B 1 138 ? -19.062 9.641 -1.34 1 96.56 138 ALA B N 1
ATOM 3422 C CA . ALA B 1 138 ? -19.312 10.898 -2.043 1 96.56 138 ALA B CA 1
ATOM 3423 C C . ALA B 1 138 ? -18.938 12.094 -1.175 1 96.56 138 ALA B C 1
ATOM 3425 O O . ALA B 1 138 ? -19.281 12.148 0.008 1 96.56 138 ALA B O 1
ATOM 3426 N N . PRO B 1 139 ? -18.234 12.977 -1.813 1 98.31 139 PRO B N 1
ATOM 3427 C CA . PRO B 1 139 ? -17.797 14.117 -0.999 1 98.31 139 PRO B CA 1
ATOM 3428 C C . PRO B 1 139 ? -18.938 15.055 -0.627 1 98.31 139 PRO B C 1
ATOM 3430 O O . PRO B 1 139 ? -20.016 14.969 -1.198 1 98.31 139 PRO B O 1
ATOM 3433 N N . SER B 1 140 ? -18.656 15.805 0.4 1 97.81 140 SER B N 1
ATOM 3434 C CA . SER B 1 140 ? -19.516 16.922 0.772 1 97.81 140 SER B CA 1
ATOM 3435 C C . SER B 1 140 ? -18.828 18.25 0.506 1 97.81 140 SER B C 1
ATOM 3437 O O . SER B 1 140 ? -17.594 18.359 0.577 1 97.81 140 SER B O 1
ATOM 3439 N N . VAL B 1 141 ? -19.641 19.25 0.133 1 96.81 141 VAL B N 1
ATOM 3440 C CA . VAL B 1 141 ? -19.109 20.594 -0.086 1 96.81 141 VAL B CA 1
ATOM 3441 C C . VAL B 1 141 ? -19.922 21.609 0.723 1 96.81 141 VAL B C 1
ATOM 3443 O O . VAL B 1 141 ? -21.141 21.594 0.699 1 96.81 141 VAL B O 1
ATOM 3446 N N . ASP B 1 142 ? -19.172 22.391 1.424 1 94.75 142 ASP B N 1
ATOM 3447 C CA . ASP B 1 142 ? -19.766 23.469 2.207 1 94.75 142 ASP B CA 1
ATOM 3448 C C . ASP B 1 142 ? -19.094 24.812 1.908 1 94.75 142 ASP B C 1
ATOM 3450 O O . ASP B 1 142 ? -18 24.844 1.358 1 94.75 142 ASP B O 1
ATOM 3454 N N . SER B 1 143 ? -19.812 25.859 2.191 1 91.81 143 SER B N 1
ATOM 3455 C CA . SER B 1 143 ? -19.266 27.219 2.047 1 91.81 143 SER B CA 1
ATOM 3456 C C . SER B 1 143 ? -19.078 27.875 3.404 1 91.81 143 SER B C 1
ATOM 3458 O O . SER B 1 143 ? -19.922 27.734 4.297 1 91.81 143 SER B O 1
ATOM 3460 N N . ILE B 1 144 ? -17.875 28.438 3.547 1 86.94 144 ILE B N 1
ATOM 3461 C CA . ILE B 1 144 ? -17.609 29.172 4.77 1 86.94 144 ILE B CA 1
ATOM 3462 C C . ILE B 1 144 ? -17.156 30.594 4.422 1 86.94 144 ILE B C 1
ATOM 3464 O O . ILE B 1 144 ? -16.719 30.844 3.297 1 86.94 144 ILE B O 1
ATOM 3468 N N . ASP B 1 145 ? -17.406 31.453 5.379 1 83.19 145 ASP B N 1
ATOM 3469 C CA . ASP B 1 145 ? -16.859 32.812 5.188 1 83.19 145 ASP B CA 1
ATOM 3470 C C . ASP B 1 145 ? -15.336 32.781 5.246 1 83.19 145 ASP B C 1
ATOM 3472 O O . ASP B 1 145 ? -14.75 32.094 6.07 1 83.19 145 ASP B O 1
ATOM 3476 N N . GLU B 1 146 ? -14.789 33.406 4.211 1 75.75 146 GLU B N 1
ATOM 3477 C CA . GLU B 1 146 ? -13.336 33.469 4.137 1 75.75 146 GLU B CA 1
ATOM 3478 C C . GLU B 1 146 ? -12.789 34.688 4.844 1 75.75 146 GLU B C 1
ATOM 3480 O O . GLU B 1 146 ? -13.156 35.812 4.5 1 75.75 146 GLU B O 1
ATOM 3485 N N . LYS B 1 147 ? -12 34.562 5.844 1 68.94 147 LYS B N 1
ATOM 3486 C CA . LYS B 1 147 ? -11.492 35.688 6.617 1 68.94 147 LYS B CA 1
ATOM 3487 C C . LYS B 1 147 ? -9.984 35.844 6.441 1 68.94 147 LYS B C 1
ATOM 3489 O O . LYS B 1 147 ? -9.414 36.844 6.84 1 68.94 147 LYS B O 1
ATOM 3494 N N . VAL B 1 148 ? -9.312 34.875 5.812 1 68.38 148 VAL B N 1
ATOM 3495 C CA . VAL B 1 148 ? -7.855 34.875 5.832 1 68.38 148 VAL B CA 1
ATOM 3496 C C . VAL B 1 148 ? -7.312 35.25 4.461 1 68.38 148 VAL B C 1
ATOM 3498 O O . VAL B 1 148 ? -6.414 36.094 4.367 1 68.38 148 VAL B O 1
ATOM 3501 N N . VAL B 1 149 ? -7.828 34.719 3.434 1 68.25 149 VAL B N 1
ATOM 3502 C CA . VAL B 1 149 ? -7.324 34.969 2.086 1 68.25 149 VAL B CA 1
ATOM 3503 C C . VAL B 1 149 ? -7.766 36.344 1.614 1 68.25 149 VAL B C 1
ATOM 3505 O O . VAL B 1 149 ? -8.961 36.625 1.544 1 68.25 149 VAL B O 1
ATOM 3508 N N . PRO B 1 150 ? -6.703 37.094 1.315 1 73.44 150 PRO B N 1
ATOM 3509 C CA . PRO B 1 150 ? -7.066 38.438 0.844 1 73.44 150 PRO B CA 1
ATOM 3510 C C . PRO B 1 150 ? -7.934 38.406 -0.413 1 73.44 150 PRO B C 1
ATOM 3512 O O . PRO B 1 150 ? -7.723 37.562 -1.292 1 73.44 150 PRO B O 1
ATOM 3515 N N . ASN B 1 151 ? -8.898 39.156 -0.452 1 75.44 151 ASN B N 1
ATOM 3516 C CA . ASN B 1 151 ? -9.781 39.375 -1.592 1 75.44 151 ASN B CA 1
ATOM 3517 C C . ASN B 1 151 ? -10.727 38.219 -1.815 1 75.44 151 ASN B C 1
ATOM 3519 O O . ASN B 1 151 ? -11.406 38.156 -2.842 1 75.44 151 ASN B O 1
ATOM 3523 N N . ALA B 1 152 ? -10.5 37.281 -0.914 1 74.81 152 ALA B N 1
ATOM 3524 C CA . ALA B 1 152 ? -11.484 36.219 -0.978 1 74.81 152 ALA B CA 1
ATOM 3525 C C . ALA B 1 152 ? -12.664 36.5 -0.056 1 74.81 152 ALA B C 1
ATOM 3527 O O . ALA B 1 152 ? -12.492 37 1.059 1 74.81 152 ALA B O 1
ATOM 3528 N N . HIS B 1 153 ? -13.93 36.281 -0.58 1 79.25 153 HIS B N 1
ATOM 3529 C CA . HIS B 1 153 ? -15.109 36.531 0.238 1 79.25 153 HIS B CA 1
ATOM 3530 C C . HIS B 1 153 ? -15.68 35.25 0.816 1 79.25 153 HIS B C 1
ATOM 3532 O O . HIS B 1 153 ? -16.266 35.25 1.907 1 79.25 153 HIS B O 1
ATOM 3538 N N . LYS B 1 154 ? -15.508 34.188 0.025 1 87.94 154 LYS B N 1
ATOM 3539 C CA . LYS B 1 154 ? -15.992 32.875 0.466 1 87.94 154 LYS B CA 1
ATOM 3540 C C . LYS B 1 154 ? -14.984 31.766 0.146 1 87.94 154 LYS B C 1
ATOM 3542 O O . LYS B 1 154 ? -14.148 31.922 -0.752 1 87.94 154 LYS B O 1
ATOM 3547 N N . SER B 1 155 ? -15.039 30.781 1.005 1 92.25 155 SER B N 1
ATOM 3548 C CA . SER B 1 155 ? -14.258 29.594 0.71 1 92.25 155 SER B CA 1
ATOM 3549 C C . SER B 1 155 ? -15.141 28.344 0.671 1 92.25 155 SER B C 1
ATOM 3551 O O . SER B 1 155 ? -16.078 28.219 1.458 1 92.25 155 SER B O 1
ATOM 3553 N N . LEU B 1 156 ? -14.867 27.531 -0.29 1 94.75 156 LEU B N 1
ATOM 3554 C CA . LEU B 1 156 ? -15.547 26.234 -0.379 1 94.75 156 LEU B CA 1
ATOM 3555 C C . LEU B 1 156 ? -14.695 25.141 0.236 1 94.75 156 LEU B C 1
ATOM 3557 O O . LEU B 1 156 ? -13.484 25.078 0.006 1 94.75 156 LEU B O 1
ATOM 3561 N N . ILE B 1 157 ? -15.344 24.328 1.092 1 96.62 157 ILE B N 1
ATOM 3562 C CA . ILE B 1 157 ? -14.648 23.219 1.717 1 96.62 157 ILE B CA 1
ATOM 3563 C C . ILE B 1 157 ? -15.25 21.891 1.235 1 96.62 157 ILE B C 1
ATOM 3565 O O . ILE B 1 157 ? -16.438 21.656 1.401 1 96.62 157 ILE B O 1
ATOM 3569 N N . CYS B 1 158 ? -14.422 21.141 0.576 1 98.31 158 CYS B N 1
ATOM 3570 C CA . CYS B 1 158 ? -14.797 19.812 0.095 1 98.31 158 CYS B CA 1
ATOM 3571 C C . CYS B 1 158 ? -14.164 18.719 0.946 1 98.31 158 CYS B C 1
ATOM 3573 O O . CYS B 1 158 ? -12.953 18.734 1.189 1 98.31 158 CYS B O 1
ATOM 3575 N N . LYS B 1 159 ? -14.992 17.766 1.42 1 98.44 159 LYS B N 1
ATOM 3576 C CA . LYS B 1 159 ? -14.508 16.688 2.275 1 98.44 159 LYS B CA 1
ATOM 3577 C C . LYS B 1 159 ? -14.938 15.328 1.742 1 98.44 159 LYS B C 1
ATOM 3579 O O . LYS B 1 159 ? -16.109 15.133 1.404 1 98.44 159 LYS B O 1
ATOM 3584 N N . ALA B 1 160 ? -13.953 14.461 1.605 1 98.44 160 ALA B N 1
ATOM 3585 C CA . ALA B 1 160 ? -14.219 13.07 1.241 1 98.44 160 ALA B CA 1
ATOM 3586 C C . ALA B 1 160 ? -13.625 12.109 2.273 1 98.44 160 ALA B C 1
ATOM 3588 O O . ALA B 1 160 ? -12.516 12.32 2.76 1 98.44 160 ALA B O 1
ATOM 3589 N N . THR B 1 161 ? -14.398 11.062 2.645 1 97.81 161 THR B N 1
ATOM 3590 C CA . THR B 1 161 ? -13.961 10.156 3.697 1 97.81 161 THR B CA 1
ATOM 3591 C C . THR B 1 161 ? -14.016 8.703 3.219 1 97.81 161 THR B C 1
ATOM 3593 O O . THR B 1 161 ? -14.656 8.406 2.209 1 97.81 161 THR B O 1
ATOM 3596 N N . GLY B 1 162 ? -13.211 7.863 3.889 1 97.44 162 GLY B N 1
ATOM 3597 C CA . GLY B 1 162 ? -13.367 6.426 3.746 1 97.44 162 GLY B CA 1
ATOM 3598 C C . GLY B 1 162 ? -12.5 5.84 2.645 1 97.44 162 GLY B C 1
ATOM 3599 O O . GLY B 1 162 ? -12.68 4.68 2.258 1 97.44 162 GLY B O 1
ATOM 3600 N N . GLY B 1 163 ? -11.602 6.605 2.088 1 97.69 163 GLY B N 1
ATOM 3601 C CA . GLY B 1 163 ? -10.844 6.121 0.944 1 97.69 163 GLY B CA 1
ATOM 3602 C C . GLY B 1 163 ? -9.5 5.531 1.324 1 97.69 163 GLY B C 1
ATOM 3603 O O . GLY B 1 163 ? -8.992 5.781 2.42 1 97.69 163 GLY B O 1
ATOM 3604 N N . TYR B 1 164 ? -8.922 4.711 0.482 1 98.19 164 TYR B N 1
ATOM 3605 C CA . TYR B 1 164 ? -7.59 4.129 0.556 1 98.19 164 TYR B CA 1
ATOM 3606 C C . TYR B 1 164 ? -7.242 3.395 -0.734 1 98.19 164 TYR B C 1
ATOM 3608 O O . TYR B 1 164 ? -8.055 2.625 -1.256 1 98.19 164 TYR B O 1
ATOM 3616 N N . PRO B 1 165 ? -6.016 3.465 -1.218 1 96.94 165 PRO B N 1
ATOM 3617 C CA . PRO B 1 165 ? -4.949 4.391 -0.819 1 96.94 165 PRO B CA 1
ATOM 3618 C C . PRO B 1 165 ? -5.316 5.852 -1.069 1 96.94 165 PRO B C 1
ATOM 3620 O O . PRO B 1 165 ? -6.457 6.152 -1.43 1 96.94 165 PRO B O 1
ATOM 3623 N N . LEU B 1 166 ? -4.398 6.777 -0.752 1 97.44 166 LEU B N 1
ATOM 3624 C CA . LEU B 1 166 ? -4.652 8.211 -0.805 1 97.44 166 LEU B CA 1
ATOM 3625 C C . LEU B 1 166 ? -5.094 8.633 -2.201 1 97.44 166 LEU B C 1
ATOM 3627 O O . LEU B 1 166 ? -4.426 8.32 -3.189 1 97.44 166 LEU B O 1
ATOM 3631 N N . GLY B 1 167 ? -6.219 9.258 -2.256 1 97.5 167 GLY B N 1
ATOM 3632 C CA . GLY B 1 167 ? -6.738 9.828 -3.49 1 97.5 167 GLY B CA 1
ATOM 3633 C C . GLY B 1 167 ? -6.516 11.32 -3.598 1 97.5 167 GLY B C 1
ATOM 3634 O O . GLY B 1 167 ? -5.59 11.859 -2.99 1 97.5 167 GLY B O 1
ATOM 3635 N N . LYS B 1 168 ? -7.406 11.898 -4.496 1 97.62 168 LYS B N 1
ATOM 3636 C CA . LYS B 1 168 ? -7.27 13.328 -4.762 1 97.62 168 LYS B CA 1
ATOM 3637 C C . LYS B 1 168 ? -8.633 14 -4.863 1 97.62 168 LYS B C 1
ATOM 3639 O O . LYS B 1 168 ? -9.617 13.375 -5.258 1 97.62 168 LYS B O 1
ATOM 3644 N N . LEU B 1 169 ? -8.602 15.242 -4.469 1 98.44 169 LEU B N 1
ATOM 3645 C CA . LEU B 1 169 ? -9.75 16.094 -4.711 1 98.44 169 LEU B CA 1
ATOM 3646 C C . LEU B 1 169 ? -9.453 17.109 -5.816 1 98.44 169 LEU B C 1
ATOM 3648 O O . LEU B 1 169 ? -8.359 17.672 -5.871 1 98.44 169 LEU B O 1
ATOM 3652 N N . ARG B 1 170 ? -10.438 17.25 -6.688 1 98.44 170 ARG B N 1
ATOM 3653 C CA . ARG B 1 170 ? -10.312 18.25 -7.746 1 98.44 170 ARG B CA 1
ATOM 3654 C C . ARG B 1 170 ? -11.547 19.156 -7.805 1 98.44 170 ARG B C 1
ATOM 3656 O O . ARG B 1 170 ? -12.648 18.703 -7.488 1 98.44 170 ARG B O 1
ATOM 3663 N N . TRP B 1 171 ? -11.328 20.375 -8.211 1 97.81 171 TRP B N 1
ATOM 3664 C CA . TRP B 1 171 ? -12.391 21.375 -8.297 1 97.81 171 TRP B CA 1
ATOM 3665 C C . TRP B 1 171 ? -12.656 21.766 -9.742 1 97.81 171 TRP B C 1
ATOM 3667 O O . TRP B 1 171 ? -11.727 22.031 -10.508 1 97.81 171 TRP B O 1
ATOM 3677 N N . PHE B 1 172 ? -13.898 21.812 -10.055 1 97.25 172 PHE B N 1
ATOM 3678 C CA . PHE B 1 172 ? -14.328 22.25 -11.383 1 97.25 172 PHE B CA 1
ATOM 3679 C C . PHE B 1 172 ? -15.484 23.234 -11.273 1 97.25 172 PHE B C 1
ATOM 3681 O O . PHE B 1 172 ? -16.203 23.266 -10.266 1 97.25 172 PHE B O 1
ATOM 3688 N N . ASP B 1 173 ? -15.586 24.031 -12.297 1 94 173 ASP B N 1
ATOM 3689 C CA . ASP B 1 173 ? -16.781 24.875 -12.383 1 94 173 ASP B CA 1
ATOM 3690 C C . ASP B 1 173 ? -17.781 24.297 -13.383 1 94 173 ASP B C 1
ATOM 3692 O O . ASP B 1 173 ? -17.609 23.188 -13.875 1 94 173 ASP B O 1
ATOM 3696 N N . ASP B 1 174 ? -18.875 25.047 -13.625 1 89.75 174 ASP B N 1
ATOM 3697 C CA . ASP B 1 174 ? -19.969 24.594 -14.492 1 89.75 174 ASP B CA 1
ATOM 3698 C C . ASP B 1 174 ? -19.484 24.469 -15.938 1 89.75 174 ASP B C 1
ATOM 3700 O O . ASP B 1 174 ? -20.125 23.797 -16.75 1 89.75 174 ASP B O 1
ATOM 3704 N N . LYS B 1 175 ? -18.422 25.094 -16.281 1 91.56 175 LYS B N 1
ATOM 3705 C CA . LYS B 1 175 ? -17.875 25.031 -17.641 1 91.56 175 LYS B CA 1
ATOM 3706 C C . LYS B 1 175 ? -16.75 24 -17.719 1 91.56 175 LYS B C 1
ATOM 3708 O O . LYS B 1 175 ? -16 23.969 -18.703 1 91.56 175 LYS B O 1
ATOM 3713 N N . ASN B 1 176 ? -16.5 23.312 -16.688 1 92.38 176 ASN B N 1
ATOM 3714 C CA . ASN B 1 176 ? -15.508 22.25 -16.594 1 92.38 176 ASN B CA 1
ATOM 3715 C C . ASN B 1 176 ? -14.086 22.797 -16.531 1 92.38 176 ASN B C 1
ATOM 3717 O O . ASN B 1 176 ? -13.125 22.109 -16.875 1 92.38 176 ASN B O 1
ATOM 3721 N N . THR B 1 177 ? -14.086 24.031 -16.234 1 94.19 177 THR B N 1
ATOM 3722 C CA . THR B 1 177 ? -12.773 24.609 -15.969 1 94.19 177 THR B CA 1
ATOM 3723 C C . THR B 1 177 ? -12.227 24.109 -14.641 1 94.19 177 THR B C 1
ATOM 3725 O O . THR B 1 177 ? -12.93 24.125 -13.625 1 94.19 177 THR B O 1
ATOM 3728 N N . GLU B 1 178 ? -10.961 23.641 -14.602 1 96.06 178 GLU B N 1
ATOM 3729 C CA . GLU B 1 178 ? -10.359 23.094 -13.383 1 96.06 178 GLU B CA 1
ATOM 3730 C C . GLU B 1 178 ? -9.75 24.203 -12.523 1 96.06 178 GLU B C 1
ATOM 3732 O O . GLU B 1 178 ? -9.008 25.047 -13.031 1 96.06 178 GLU B O 1
ATOM 3737 N N . TRP B 1 179 ? -10.078 24.219 -11.211 1 94.88 179 TRP B N 1
ATOM 3738 C CA . TRP B 1 179 ? -9.609 25.234 -10.281 1 94.88 179 TRP B CA 1
ATOM 3739 C C . TRP B 1 179 ? -8.781 24.609 -9.156 1 94.88 179 TRP B C 1
ATOM 3741 O O . TRP B 1 179 ? -8.484 25.266 -8.156 1 94.88 179 TRP B O 1
ATOM 3751 N N . THR B 1 180 ? -8.328 23.391 -9.281 1 96.69 180 THR B N 1
ATOM 3752 C CA . THR B 1 180 ? -7.645 22.641 -8.234 1 96.69 180 THR B CA 1
ATOM 3753 C C . THR B 1 180 ? -6.375 23.359 -7.789 1 96.69 180 THR B C 1
ATOM 3755 O O . THR B 1 180 ? -6.043 23.359 -6.602 1 96.69 180 THR B O 1
ATOM 3758 N N . LYS B 1 181 ? -5.711 23.922 -8.688 1 94.62 181 LYS B N 1
ATOM 3759 C CA . LYS B 1 181 ? -4.453 24.594 -8.367 1 94.62 181 LYS B CA 1
ATOM 3760 C C . LYS B 1 181 ? -4.688 25.828 -7.5 1 94.62 181 LYS B C 1
ATOM 3762 O O . LYS B 1 181 ? -3.766 26.312 -6.836 1 94.62 181 LYS B O 1
ATOM 3767 N N . SER B 1 182 ? -5.816 26.422 -7.52 1 92.31 182 SER B N 1
ATOM 3768 C CA . SER B 1 182 ? -6.16 27.609 -6.734 1 92.31 182 SER B CA 1
ATOM 3769 C C . SER B 1 182 ? -6.586 27.234 -5.32 1 92.31 182 SER B C 1
ATOM 3771 O O . SER B 1 182 ? -6.781 28.109 -4.469 1 92.31 182 SER B O 1
ATOM 3773 N N . ALA B 1 183 ? -6.719 25.906 -5.094 1 94.44 183 ALA B N 1
ATOM 3774 C CA . ALA B 1 183 ? -7.098 25.438 -3.762 1 94.44 183 ALA B CA 1
ATOM 3775 C C . ALA B 1 183 ? -5.879 25.344 -2.848 1 94.44 183 ALA B C 1
ATOM 3777 O O . ALA B 1 183 ? -4.742 25.266 -3.322 1 94.44 183 ALA B O 1
ATOM 3778 N N . GLU B 1 184 ? -6.18 25.391 -1.553 1 90.75 184 GLU B N 1
ATOM 3779 C CA . GLU B 1 184 ? -5.129 25.125 -0.575 1 90.75 184 GLU B CA 1
ATOM 3780 C C . GLU B 1 184 ? -4.707 23.656 -0.61 1 90.75 184 GLU B C 1
ATOM 3782 O O . GLU B 1 184 ? -5.453 22.812 -1.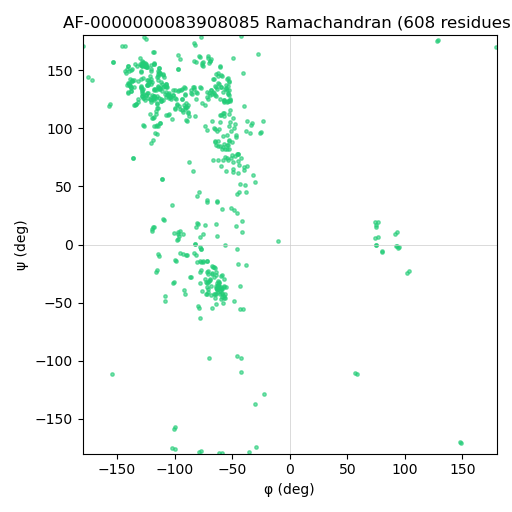086 1 90.75 184 GLU B O 1
ATOM 3787 N N . PRO B 1 185 ? -3.482 23.406 -0.118 1 92.44 185 PRO B N 1
ATOM 3788 C CA . PRO B 1 185 ? -3.066 22 -0.054 1 92.44 185 PRO B CA 1
ATOM 3789 C C . PRO B 1 185 ? -4.066 21.125 0.698 1 92.44 185 PRO B C 1
ATOM 3791 O O . PRO B 1 185 ? -4.602 21.547 1.729 1 92.44 185 PRO B O 1
ATOM 3794 N N . THR B 1 186 ? -4.293 20 0.105 1 95.38 186 THR B N 1
ATOM 3795 C CA . THR B 1 186 ? -5.25 19.062 0.676 1 95.38 186 THR B CA 1
ATOM 3796 C C . THR B 1 186 ? -4.77 18.562 2.035 1 95.38 186 THR B C 1
ATOM 3798 O O . THR B 1 186 ? -3.588 18.25 2.205 1 95.38 186 THR B O 1
ATOM 3801 N N . ILE B 1 187 ? -5.684 18.547 2.93 1 94.94 187 ILE B N 1
ATOM 3802 C CA . ILE B 1 187 ? -5.422 18 4.254 1 94.94 187 ILE B CA 1
ATOM 3803 C C . ILE B 1 187 ? -5.828 16.531 4.289 1 94.94 187 ILE B C 1
ATOM 3805 O O . ILE B 1 187 ? -6.902 16.156 3.805 1 94.94 187 ILE B O 1
ATOM 3809 N N . VAL B 1 188 ? -4.906 15.703 4.863 1 96.06 188 VAL B N 1
ATOM 3810 C CA . VAL B 1 188 ? -5.145 14.258 4.926 1 96.06 188 VAL B CA 1
ATOM 3811 C C . VAL B 1 188 ? -5.211 13.812 6.383 1 96.06 188 VAL B C 1
ATOM 3813 O O . VAL B 1 188 ? -4.316 14.117 7.172 1 96.06 188 VAL B O 1
ATOM 3816 N N . ASN B 1 189 ? -6.289 13.195 6.727 1 95.12 189 ASN B N 1
ATOM 3817 C CA . ASN B 1 189 ? -6.422 12.562 8.039 1 95.12 189 ASN B CA 1
ATOM 3818 C C . ASN B 1 189 ? -6.633 11.062 7.91 1 95.12 189 ASN B C 1
ATOM 3820 O O . ASN B 1 189 ? -7.078 10.578 6.871 1 95.12 189 ASN B O 1
ATOM 3824 N N . GLN B 1 190 ? -6.277 10.375 8.938 1 94.19 190 GLN B N 1
ATOM 3825 C CA . GLN B 1 190 ? -6.426 8.922 8.953 1 94.19 190 GLN B CA 1
ATOM 3826 C C . GLN B 1 190 ? -7.266 8.469 10.141 1 94.19 190 GLN B C 1
ATOM 3828 O O . GLN B 1 190 ? -7.02 8.883 11.273 1 94.19 190 GLN B O 1
ATOM 3833 N N . THR B 1 191 ? -8.188 7.699 9.875 1 91.69 191 THR B N 1
ATOM 3834 C CA . THR B 1 191 ? -9.031 7.148 10.93 1 91.69 191 THR B CA 1
ATOM 3835 C C . THR B 1 191 ? -8.367 5.93 11.57 1 91.69 191 THR B C 1
ATOM 3837 O O . THR B 1 191 ? -7.344 5.449 11.086 1 91.69 191 THR B O 1
ATOM 3840 N N . GLU B 1 192 ? -8.977 5.449 12.609 1 86.81 192 GLU B N 1
ATOM 3841 C CA . GLU B 1 192 ? -8.422 4.336 13.375 1 86.81 192 GLU B CA 1
ATOM 3842 C C . GLU B 1 192 ? -8.32 3.074 12.516 1 86.81 192 GLU B C 1
ATOM 3844 O O . GLU B 1 192 ? -7.41 2.268 12.695 1 86.81 192 GLU B O 1
ATOM 3849 N N . ASP B 1 193 ? -9.242 2.939 11.617 1 88.94 193 ASP B N 1
ATOM 3850 C CA . ASP B 1 193 ? -9.266 1.748 10.773 1 88.94 193 ASP B CA 1
ATOM 3851 C C . ASP B 1 193 ? -8.297 1.887 9.602 1 88.94 193 ASP B C 1
ATOM 3853 O O . ASP B 1 193 ? -8.211 0.999 8.75 1 88.94 193 ASP B O 1
ATOM 3857 N N . GLY B 1 194 ? -7.625 2.979 9.539 1 92.06 194 GLY B N 1
ATOM 3858 C CA . GLY B 1 194 ? -6.609 3.17 8.516 1 92.06 194 GLY B CA 1
ATOM 3859 C C . GLY B 1 194 ? -7.133 3.883 7.285 1 92.06 194 GLY B C 1
ATOM 3860 O O . GLY B 1 194 ? -6.371 4.172 6.359 1 92.06 194 GLY B O 1
ATOM 3861 N N . LEU B 1 195 ? -8.398 4.164 7.285 1 96.5 195 LEU B N 1
ATOM 3862 C CA . LEU B 1 195 ? -9 4.848 6.148 1 96.5 195 LEU B CA 1
ATOM 3863 C C . LEU B 1 195 ? -8.68 6.34 6.18 1 96.5 195 LEU B C 1
ATOM 3865 O O . LEU B 1 195 ? -8.297 6.871 7.223 1 96.5 195 LEU B O 1
ATOM 3869 N N . LEU B 1 196 ? -8.859 6.918 5.023 1 97.62 196 LEU B N 1
ATOM 3870 C CA . LEU B 1 196 ? -8.383 8.289 4.898 1 97.62 196 LEU B CA 1
ATOM 3871 C C . LEU B 1 196 ? -9.539 9.258 4.684 1 97.62 196 LEU B C 1
ATOM 3873 O O . LEU B 1 196 ? -10.547 8.891 4.074 1 97.62 196 LEU B O 1
ATOM 3877 N N . GLU B 1 197 ? -9.383 10.344 5.301 1 97.44 197 GLU B N 1
ATOM 3878 C CA . GLU B 1 197 ? -10.227 11.516 5.066 1 97.44 197 GLU B CA 1
ATOM 3879 C C . GLU B 1 197 ? -9.43 12.656 4.445 1 97.44 197 GLU B C 1
ATOM 3881 O O . GLU B 1 197 ? -8.375 13.039 4.965 1 97.44 197 GLU B O 1
ATOM 3886 N N . ILE B 1 198 ? -9.969 13.148 3.279 1 98.06 198 ILE B N 1
ATOM 3887 C CA . ILE B 1 198 ? -9.258 14.25 2.633 1 98.06 198 ILE B CA 1
ATOM 3888 C C . ILE B 1 198 ? -10.172 15.461 2.529 1 98.06 198 ILE B C 1
ATOM 3890 O O . ILE B 1 198 ? -11.383 15.328 2.35 1 98.06 198 ILE B O 1
ATOM 3894 N N . SER B 1 199 ? -9.555 16.625 2.727 1 97.88 199 SER B N 1
ATOM 3895 C CA . SER B 1 199 ? -10.297 17.891 2.664 1 97.88 199 SER B CA 1
ATOM 3896 C C . SER B 1 199 ? -9.531 18.938 1.871 1 97.88 199 SER B C 1
ATOM 3898 O O . SER B 1 199 ? -8.312 19.047 1.992 1 97.88 199 SER B O 1
ATOM 3900 N N . SER B 1 200 ? -10.242 19.625 1.02 1 96.88 200 SER B N 1
ATOM 3901 C CA . SER B 1 200 ? -9.688 20.688 0.188 1 96.88 200 SER B CA 1
ATOM 3902 C C . SER B 1 200 ? -10.492 21.984 0.324 1 96.88 200 SER B C 1
ATOM 3904 O O . SER B 1 200 ? -11.727 21.938 0.345 1 96.88 200 SER B O 1
ATOM 3906 N N . LYS B 1 201 ? -9.766 23.078 0.489 1 95.25 201 LYS B N 1
ATOM 3907 C CA . LYS B 1 201 ? -10.383 24.391 0.606 1 95.25 201 LYS B CA 1
ATOM 3908 C C . LYS B 1 201 ? -10.102 25.25 -0.623 1 95.25 201 LYS B C 1
ATOM 3910 O O . LYS B 1 201 ? -8.938 25.484 -0.972 1 95.25 201 LYS B O 1
ATOM 3915 N N . LEU B 1 202 ? -11.125 25.734 -1.247 1 94.81 202 LEU B N 1
ATOM 3916 C CA . LEU B 1 202 ? -11.016 26.609 -2.41 1 94.81 202 LEU B CA 1
ATOM 3917 C C . LEU B 1 202 ? -11.516 28.016 -2.088 1 94.81 202 LEU B C 1
ATOM 3919 O O . LEU B 1 202 ? -12.719 28.234 -1.975 1 94.81 202 LEU B O 1
ATOM 3923 N N . PRO B 1 203 ? -10.594 28.938 -1.918 1 92.44 203 PRO B N 1
ATOM 3924 C CA . PRO B 1 203 ? -11.023 30.312 -1.751 1 92.44 203 PRO B CA 1
ATOM 3925 C C . PRO B 1 203 ? -11.625 30.906 -3.027 1 92.44 203 PRO B C 1
ATOM 3927 O O . PRO B 1 203 ? -11.078 30.719 -4.117 1 92.44 203 PRO B O 1
ATOM 3930 N N . LEU B 1 204 ? -12.719 31.516 -2.865 1 90.12 204 LEU B N 1
ATOM 3931 C CA . LEU B 1 204 ? -13.367 32.188 -3.99 1 90.12 204 LEU B CA 1
ATOM 3932 C C . LEU B 1 204 ? -13.047 33.688 -3.992 1 90.12 204 LEU B C 1
ATOM 3934 O O . LEU B 1 204 ? -13.359 34.375 -3.033 1 90.12 204 LEU B O 1
ATOM 3938 N N . MET B 1 205 ? -12.461 34 -5.074 1 84.44 205 MET B N 1
ATOM 3939 C CA . MET B 1 205 ? -12.141 35.438 -5.191 1 84.44 205 MET B CA 1
ATOM 3940 C C . MET B 1 205 ? -13.383 36.25 -5.527 1 84.44 205 MET B C 1
ATOM 3942 O O . MET B 1 205 ? -14.336 35.719 -6.105 1 84.44 205 MET B O 1
ATOM 3946 N N . LYS B 1 206 ? -13.398 37.531 -5.176 1 77.38 206 LYS B N 1
ATOM 3947 C CA . LYS B 1 206 ? -14.531 38.438 -5.363 1 77.38 206 LYS B CA 1
ATOM 3948 C C . LYS B 1 206 ? -14.93 38.5 -6.836 1 77.38 206 LYS B C 1
ATOM 3950 O O . LYS B 1 206 ? -16.109 38.656 -7.156 1 77.38 206 LYS B O 1
ATOM 3955 N N . LEU B 1 207 ? -14.023 38.312 -7.695 1 71.56 207 LEU B N 1
ATOM 3956 C CA . LEU B 1 207 ? -14.344 38.438 -9.109 1 71.56 207 LEU B CA 1
ATOM 3957 C C . LEU B 1 207 ? -14.672 37.094 -9.734 1 71.56 207 LEU B C 1
ATOM 3959 O O . LEU B 1 207 ? -14.773 36.969 -10.961 1 71.56 207 LEU B O 1
ATOM 3963 N N . SER B 1 208 ? -14.836 36.188 -8.883 1 68.69 208 SER B N 1
ATOM 3964 C CA . SER B 1 208 ? -15.164 34.875 -9.414 1 68.69 208 SER B CA 1
ATOM 3965 C C . SER B 1 208 ? -16.516 34.875 -10.117 1 68.69 208 SER B C 1
ATOM 3967 O O . SER B 1 208 ? -17.484 35.469 -9.617 1 68.69 208 SER B O 1
ATOM 3969 N N . THR B 1 209 ? -16.578 34.406 -11.281 1 68.5 209 THR B N 1
ATOM 3970 C CA . THR B 1 209 ? -17.734 34.531 -12.148 1 68.5 209 THR B CA 1
ATOM 3971 C C . THR B 1 209 ? -18.562 33.25 -12.133 1 68.5 209 THR B C 1
ATOM 3973 O O . THR B 1 209 ? -19.703 33.219 -12.617 1 68.5 209 THR B O 1
ATOM 3976 N N . SER B 1 210 ? -17.969 32.219 -11.594 1 80.25 210 SER B N 1
ATOM 3977 C CA . SER B 1 210 ? -18.719 30.984 -11.68 1 80.25 210 SER B CA 1
ATOM 3978 C C . SER B 1 210 ? -19.703 30.859 -10.516 1 80.25 210 SER B C 1
ATOM 3980 O O . SER B 1 210 ? -19.375 31.188 -9.375 1 80.25 210 SER B O 1
ATOM 3982 N N . ASP B 1 211 ? -21 30.484 -10.82 1 85.06 211 ASP B N 1
ATOM 3983 C CA . ASP B 1 211 ? -22.031 30.359 -9.797 1 85.06 211 ASP B CA 1
ATOM 3984 C C . ASP B 1 211 ? -22.109 28.938 -9.273 1 85.06 211 ASP B C 1
ATOM 3986 O O . ASP B 1 211 ? -22.859 28.656 -8.328 1 85.06 211 ASP B O 1
ATOM 3990 N N . GLU B 1 212 ? -21.375 28.078 -9.938 1 92.31 212 GLU B N 1
ATOM 3991 C CA . GLU B 1 212 ? -21.422 26.688 -9.523 1 92.31 212 GLU B CA 1
ATOM 3992 C C . GLU B 1 212 ? -20.031 26.047 -9.531 1 92.31 212 GLU B C 1
ATOM 3994 O O . GLU B 1 212 ? -19.25 26.281 -10.453 1 92.31 212 GLU B O 1
ATOM 3999 N N . TYR B 1 213 ? -19.812 25.328 -8.461 1 95.06 213 TYR B N 1
ATOM 4000 C CA . TYR B 1 213 ? -18.562 24.594 -8.359 1 95.06 213 TYR B CA 1
ATOM 4001 C C . TYR B 1 213 ? -18.812 23.125 -8.039 1 95.06 213 TYR B C 1
ATOM 4003 O O . TYR B 1 213 ? -19.781 22.797 -7.352 1 95.06 213 TYR B O 1
ATOM 4011 N N . ILE B 1 214 ? -17.969 22.266 -8.648 1 97.31 214 ILE B N 1
ATOM 4012 C CA . ILE B 1 214 ? -18.062 20.828 -8.477 1 97.31 214 ILE B CA 1
ATOM 4013 C C . ILE B 1 214 ? -16.75 20.281 -7.887 1 97.31 214 ILE B C 1
ATOM 4015 O O . ILE B 1 214 ? -15.672 20.562 -8.406 1 97.31 214 ILE B O 1
ATOM 4019 N N . CYS B 1 215 ? -16.875 19.641 -6.781 1 98.31 215 CYS B N 1
ATOM 4020 C CA . CYS B 1 215 ? -15.742 18.922 -6.191 1 98.31 215 CYS B CA 1
ATOM 4021 C C . CYS B 1 215 ? -15.82 17.438 -6.516 1 98.31 215 CYS B C 1
ATOM 4023 O O . CYS B 1 215 ? -16.844 16.797 -6.297 1 98.31 215 CYS B O 1
ATOM 4025 N N . VAL B 1 216 ? -14.758 16.906 -7.098 1 98.56 216 VAL B N 1
ATOM 4026 C CA . VAL B 1 216 ? -14.711 15.5 -7.516 1 98.56 216 VAL B CA 1
ATOM 4027 C C . VAL B 1 216 ? -13.617 14.766 -6.746 1 98.56 216 VAL B C 1
ATOM 4029 O O . VAL B 1 216 ? -12.5 15.266 -6.602 1 98.56 216 VAL B O 1
ATOM 4032 N N . VAL B 1 217 ? -13.938 13.57 -6.234 1 98.69 217 VAL B N 1
ATOM 4033 C CA . VAL B 1 217 ? -12.945 12.742 -5.555 1 98.69 217 VAL B CA 1
ATOM 4034 C C . VAL B 1 217 ? -12.5 11.609 -6.477 1 98.69 217 VAL B C 1
ATOM 4036 O O . VAL B 1 217 ? -13.328 10.938 -7.094 1 98.69 217 VAL B O 1
ATOM 4039 N N . TYR B 1 218 ? -11.164 11.539 -6.625 1 98.44 218 TYR B N 1
ATOM 4040 C CA . TYR B 1 218 ? -10.523 10.484 -7.402 1 98.44 218 TYR B CA 1
ATOM 4041 C C . TYR B 1 218 ? -9.758 9.523 -6.496 1 98.44 218 TYR B C 1
ATOM 4043 O O . TYR B 1 218 ? -9.211 9.938 -5.473 1 98.44 218 TYR B O 1
ATOM 4051 N N . ASN B 1 219 ? -9.734 8.273 -6.871 1 97.38 219 ASN B N 1
ATOM 4052 C CA . ASN B 1 219 ? -8.898 7.32 -6.152 1 97.38 219 ASN B CA 1
ATOM 4053 C C . ASN B 1 219 ? -7.434 7.434 -6.574 1 97.38 219 ASN B C 1
ATOM 4055 O O . ASN B 1 219 ? -7.074 8.312 -7.355 1 97.38 219 ASN B O 1
ATOM 4059 N N . ALA B 1 220 ? -6.602 6.57 -5.988 1 94.69 220 ALA B N 1
ATOM 4060 C CA . ALA B 1 220 ? -5.16 6.621 -6.207 1 94.69 220 ALA B CA 1
ATOM 4061 C C . ALA B 1 220 ? -4.816 6.332 -7.668 1 94.69 220 ALA B C 1
ATOM 4063 O O . ALA B 1 220 ? -3.758 6.73 -8.156 1 94.69 220 ALA B O 1
ATOM 4064 N N . SER B 1 221 ? -5.648 5.66 -8.367 1 93.56 221 SER B N 1
ATOM 4065 C CA . SER B 1 221 ? -5.422 5.32 -9.773 1 93.56 221 SER B CA 1
ATOM 4066 C C . SER B 1 221 ? -6.102 6.324 -10.695 1 93.56 221 SER B C 1
ATOM 4068 O O . SER B 1 221 ? -6.32 6.035 -11.875 1 93.56 221 SER B O 1
ATOM 4070 N N . ASP B 1 222 ? -6.652 7.402 -10.141 1 95.62 222 ASP B N 1
ATOM 4071 C CA . ASP B 1 222 ? -7.242 8.516 -10.875 1 95.62 222 ASP B CA 1
ATOM 4072 C C . ASP B 1 222 ? -8.625 8.148 -11.414 1 95.62 222 ASP B C 1
ATOM 4074 O O . ASP B 1 222 ? -9.086 8.719 -12.406 1 95.62 222 ASP B O 1
ATOM 4078 N N . GLY B 1 223 ? -9.164 7.113 -10.805 1 97 223 GLY B N 1
ATOM 4079 C CA . GLY B 1 223 ? -10.562 6.816 -11.094 1 97 223 GLY B CA 1
ATOM 4080 C C . GLY B 1 223 ? -11.531 7.684 -10.32 1 97 223 GLY B C 1
ATOM 4081 O O . GLY B 1 223 ? -11.414 7.812 -9.102 1 97 223 GLY B O 1
ATOM 4082 N N . LYS B 1 224 ? -12.5 8.289 -11.008 1 97.94 224 LYS B N 1
ATOM 4083 C CA . LYS B 1 224 ? -13.516 9.109 -10.352 1 97.94 224 LYS B CA 1
ATOM 4084 C C . LYS B 1 224 ? -14.406 8.266 -9.445 1 97.94 224 LYS B C 1
ATOM 4086 O O . LYS B 1 224 ? -14.93 7.234 -9.875 1 97.94 224 LYS B O 1
ATOM 4091 N N . GLU B 1 225 ? -14.555 8.75 -8.203 1 97.75 225 GLU B N 1
ATOM 4092 C CA . GLU B 1 225 ? -15.344 7.957 -7.266 1 97.75 225 GLU B CA 1
ATOM 4093 C C . GLU B 1 225 ? -16.609 8.695 -6.848 1 97.75 225 GLU B C 1
ATOM 4095 O O . GLU B 1 225 ? -17.562 8.086 -6.34 1 97.75 225 GLU B O 1
ATOM 4100 N N . GLY B 1 226 ? -16.641 9.945 -6.957 1 97.94 226 GLY B N 1
ATOM 4101 C CA . GLY B 1 226 ? -17.797 10.734 -6.574 1 97.94 226 GLY B CA 1
ATOM 4102 C C . GLY B 1 226 ? -17.609 12.227 -6.777 1 97.94 226 GLY B C 1
ATOM 4103 O O . GLY B 1 226 ? -16.5 12.672 -7.098 1 97.94 226 GLY B O 1
ATOM 4104 N N . SER B 1 227 ? -18.734 12.922 -6.629 1 97.81 227 SER B N 1
ATOM 4105 C CA . SER B 1 227 ? -18.672 14.375 -6.777 1 97.81 227 SER B CA 1
ATOM 4106 C C . SER B 1 227 ? -19.797 15.055 -5.984 1 97.81 227 SER B C 1
ATOM 4108 O O . SER B 1 227 ? -20.75 14.398 -5.555 1 97.81 227 SER B O 1
ATOM 4110 N N . ALA B 1 228 ? -19.578 16.266 -5.676 1 97.62 228 ALA B N 1
ATOM 4111 C CA . ALA B 1 228 ? -20.562 17.109 -5.031 1 97.62 228 ALA B CA 1
ATOM 4112 C C . ALA B 1 228 ? -20.578 18.5 -5.652 1 97.62 228 ALA B C 1
ATOM 4114 O O . ALA B 1 228 ? -19.531 19.031 -6.023 1 97.62 228 ALA B O 1
ATOM 4115 N N . LYS B 1 229 ? -21.719 19.016 -5.793 1 95.88 229 LYS B N 1
ATOM 4116 C CA . LYS B 1 229 ? -21.891 20.328 -6.387 1 95.88 229 LYS B CA 1
ATOM 4117 C C . LYS B 1 229 ? -22.391 21.344 -5.355 1 95.88 229 LYS B C 1
ATOM 4119 O O . LYS B 1 229 ? -23.125 20.969 -4.43 1 95.88 229 LYS B O 1
ATOM 4124 N N . ILE B 1 230 ? -21.953 22.594 -5.535 1 94.06 230 ILE B N 1
ATOM 4125 C CA . ILE B 1 230 ? -22.438 23.688 -4.691 1 94.06 230 ILE B CA 1
ATOM 4126 C C . ILE B 1 230 ? -22.672 24.938 -5.543 1 94.06 230 ILE B C 1
ATOM 4128 O O . ILE B 1 230 ? -21.906 25.219 -6.457 1 94.06 230 ILE B O 1
ATOM 4132 N N . ARG B 1 231 ? -23.75 25.578 -5.277 1 90.38 231 ARG B N 1
ATOM 4133 C CA . ARG B 1 231 ? -24.047 26.844 -5.938 1 90.38 231 ARG B CA 1
ATOM 4134 C C . ARG B 1 231 ? -23.734 28.031 -5.027 1 90.38 231 ARG B C 1
ATOM 4136 O O . ARG B 1 231 ? -24.047 28 -3.838 1 90.38 231 ARG B O 1
ATOM 4143 N N . THR B 1 232 ? -23.016 28.953 -5.465 1 81.75 232 THR B N 1
ATOM 4144 C CA . THR B 1 232 ? -22.547 30.062 -4.645 1 81.75 232 THR B CA 1
ATOM 4145 C C . THR B 1 232 ? -23.594 31.188 -4.605 1 81.75 232 THR B C 1
ATOM 4147 O O . THR B 1 232 ? -23.531 32.062 -3.742 1 81.75 232 THR B O 1
ATOM 4150 N N . ASP B 1 233 ? -24.469 31.406 -5.605 1 70.31 233 ASP B N 1
ATOM 4151 C CA . ASP B 1 233 ? -25.484 32.469 -5.625 1 70.31 233 ASP B CA 1
ATOM 4152 C C . ASP B 1 233 ? -26.656 32.125 -4.699 1 70.31 233 ASP B C 1
ATOM 4154 O O . ASP B 1 233 ? -27.547 32.938 -4.488 1 70.31 233 ASP B O 1
ATOM 4158 N N . ASP B 1 234 ? -26.766 30.828 -4.242 1 56.34 234 ASP B N 1
ATOM 4159 C CA . ASP B 1 234 ? -27.984 30.484 -3.512 1 56.34 234 ASP B CA 1
ATOM 4160 C C . ASP B 1 234 ? -27.969 31.094 -2.113 1 56.34 234 ASP B C 1
ATOM 4162 O O . ASP B 1 234 ? -27.094 30.797 -1.302 1 56.34 234 ASP B O 1
ATOM 4166 N N . PRO B 1 235 ? -28.688 32.188 -1.915 1 53.72 235 PRO B N 1
ATOM 4167 C CA . PRO B 1 235 ? -28.812 32.75 -0.566 1 53.72 235 PRO B CA 1
ATOM 4168 C C . PRO B 1 235 ? -29.047 31.672 0.493 1 53.72 235 PRO B C 1
ATOM 4170 O O . PRO B 1 235 ? -28.609 31.812 1.634 1 53.72 235 PRO B O 1
ATOM 4173 N N . ASP B 1 236 ? -30.188 30.766 0.309 1 46.94 236 ASP B N 1
ATOM 4174 C CA . ASP B 1 236 ? -30.703 29.781 1.245 1 46.94 236 ASP B CA 1
ATOM 4175 C C . ASP B 1 236 ? -29.891 28.5 1.203 1 46.94 236 ASP B C 1
ATOM 4177 O O . ASP B 1 236 ? -30.406 27.422 1.505 1 46.94 236 ASP B O 1
ATOM 4181 N N . TYR B 1 237 ? -28.781 28.5 0.731 1 47 237 TYR B N 1
ATOM 4182 C CA . TYR B 1 237 ? -28.109 27.203 0.654 1 47 237 TYR B CA 1
ATOM 4183 C C . TYR B 1 237 ? -28.156 26.484 1.998 1 47 237 TYR B C 1
ATOM 4185 O O . TYR B 1 237 ? -27.578 26.953 2.977 1 47 237 TYR B O 1
ATOM 4193 N N . ASP B 1 238 ? -29.375 25.891 2.297 1 40.12 238 ASP B N 1
ATOM 4194 C CA . ASP B 1 238 ? -29.453 24.859 3.342 1 40.12 238 ASP B CA 1
ATOM 4195 C C . ASP B 1 238 ? -28.594 23.656 2.988 1 40.12 238 ASP B C 1
ATOM 4197 O O . ASP B 1 238 ? -28.828 23 1.968 1 40.12 238 ASP B O 1
ATOM 4201 N N . PRO B 1 239 ? -27.453 23.453 3.457 1 39.84 239 PRO B N 1
ATOM 4202 C CA . PRO B 1 239 ? -26.531 22.328 3.205 1 39.84 239 PRO B CA 1
ATOM 4203 C C . PRO B 1 239 ? -27.234 20.969 3.242 1 39.84 239 PRO B C 1
ATOM 4205 O O . PRO B 1 239 ? -26.609 19.953 2.996 1 39.84 239 PRO B O 1
ATOM 4208 N N . SER B 1 240 ? -28.453 20.828 3.799 1 37.53 240 SER B N 1
ATOM 4209 C CA . SER B 1 240 ? -29 19.516 4.105 1 37.53 240 SER B CA 1
ATOM 4210 C C . SER B 1 240 ? -29.406 18.766 2.832 1 37.53 240 SER B C 1
ATOM 4212 O O . SER B 1 240 ? -29.828 17.625 2.889 1 37.53 240 SER B O 1
ATOM 4214 N N . ILE B 1 241 ? -29.672 19.406 1.761 1 36.59 241 ILE B N 1
ATOM 4215 C CA . ILE B 1 241 ? -30.328 18.641 0.703 1 36.59 241 ILE B CA 1
ATOM 4216 C C . ILE B 1 241 ? -29.312 17.797 -0.037 1 36.59 241 ILE B C 1
ATOM 4218 O O . ILE B 1 241 ? -28.656 18.266 -0.969 1 36.59 241 ILE B O 1
ATOM 4222 N N . GLN B 1 242 ? -28.438 17.125 0.58 1 37.47 242 GLN B N 1
ATOM 4223 C CA . GLN B 1 242 ? -27.656 16.109 -0.135 1 37.47 242 GLN B CA 1
ATOM 4224 C C . GLN B 1 242 ? -28.578 15.117 -0.846 1 37.47 242 GLN B C 1
ATOM 4226 O O . GLN B 1 242 ? -29.281 14.344 -0.198 1 37.47 242 GLN B O 1
ATOM 4231 N N . ASN B 1 243 ? -29.281 15.477 -1.961 1 32.47 243 ASN B N 1
ATOM 4232 C CA . ASN B 1 243 ? -30 14.453 -2.703 1 32.47 243 ASN B CA 1
ATOM 4233 C C . ASN B 1 243 ? -29.078 13.305 -3.105 1 32.47 243 ASN B C 1
ATOM 4235 O O . ASN B 1 243 ? -28.141 13.492 -3.883 1 32.47 243 ASN B O 1
ATOM 4239 N N . PRO B 1 244 ? -28.969 12.25 -2.379 1 34.47 244 PRO B N 1
ATOM 4240 C CA . PRO B 1 244 ? -28.344 11.047 -2.938 1 34.47 244 PRO B CA 1
ATOM 4241 C C . PRO B 1 244 ? -29.016 10.586 -4.23 1 34.47 244 PRO B C 1
ATOM 4243 O O . PRO B 1 244 ? -30.203 10.242 -4.23 1 34.47 244 PRO B O 1
ATOM 4246 N N . SER B 1 245 ? -29.047 11.266 -5.293 1 30.47 245 SER B N 1
ATOM 4247 C CA . SER B 1 245 ? -29.594 10.664 -6.504 1 30.47 245 SER B CA 1
ATOM 4248 C C . SER B 1 245 ? -29.094 9.234 -6.695 1 30.47 245 SER B C 1
ATOM 4250 O O . SER B 1 245 ? -27.922 9.023 -7.02 1 30.47 245 SER B O 1
ATOM 4252 N N . LYS B 1 246 ? -29.453 8.242 -5.906 1 33 246 LYS B N 1
ATOM 4253 C CA . LYS B 1 246 ? -29.422 6.828 -6.273 1 33 246 LYS B CA 1
ATOM 4254 C C . LYS B 1 246 ? -30.031 6.602 -7.656 1 33 246 LYS B C 1
ATOM 4256 O O . LYS B 1 246 ? -31.219 6.848 -7.867 1 33 246 LYS B O 1
ATOM 4261 N N . THR B 1 247 ? -29.469 6.824 -8.805 1 30.58 247 THR B N 1
ATOM 4262 C CA . THR B 1 247 ? -29.906 6.301 -10.094 1 30.58 247 THR B CA 1
ATOM 4263 C C . THR B 1 247 ? -30.516 4.91 -9.938 1 30.58 247 THR B C 1
ATOM 4265 O O . THR B 1 247 ? -29.875 3.994 -9.43 1 30.58 247 THR B O 1
ATOM 4268 N N . SER B 1 248 ? -31.828 4.711 -9.961 1 28.45 248 SER B N 1
ATOM 4269 C CA . SER B 1 248 ? -32.75 3.578 -10.055 1 28.45 248 SER B CA 1
ATOM 4270 C C . SER B 1 248 ? -32.344 2.619 -11.164 1 28.45 248 SER B C 1
ATOM 4272 O O . SER B 1 248 ? -32.188 3.025 -12.32 1 28.45 248 SER B O 1
ATOM 4274 N N . LEU B 1 249 ? -31.562 1.601 -10.891 1 28.7 249 LEU B N 1
ATOM 4275 C CA . LEU B 1 249 ? -31.422 0.412 -11.727 1 28.7 249 LEU B CA 1
ATOM 4276 C C . LEU B 1 249 ? -32.781 -0.117 -12.172 1 28.7 249 LEU B C 1
ATOM 4278 O O . LEU B 1 249 ? -33.25 -1.14 -11.664 1 28.7 249 LEU B O 1
ATOM 4282 N N . SER B 1 250 ? -33.781 0.667 -12.273 1 25.73 250 SER B N 1
ATOM 4283 C CA . SER B 1 250 ? -35.062 0.054 -12.625 1 25.73 250 SER B CA 1
ATOM 4284 C C . SER B 1 250 ? -34.906 -0.925 -13.781 1 25.73 250 SER B C 1
ATOM 4286 O O . SER B 1 250 ? -35.406 -2.049 -13.727 1 25.73 250 SER B O 1
ATOM 4288 N N . ALA B 1 251 ? -35.188 -0.441 -15.047 1 27.64 251 ALA B N 1
ATOM 4289 C CA . ALA B 1 251 ? -36.219 -0.875 -16 1 27.64 251 ALA B CA 1
ATOM 4290 C C . ALA B 1 251 ? -35.781 -2.16 -16.703 1 27.64 251 ALA B C 1
ATOM 4292 O O . ALA B 1 251 ? -36.625 -3 -17.047 1 27.64 251 ALA B O 1
ATOM 4293 N N . ILE B 1 252 ? -34.75 -2.227 -17.469 1 24.69 252 ILE B N 1
ATOM 4294 C CA . ILE B 1 252 ? -34.875 -2.895 -18.75 1 24.69 252 ILE B CA 1
ATOM 4295 C C . ILE B 1 252 ? -34.844 -4.41 -18.562 1 24.69 252 ILE B C 1
ATOM 4297 O O . ILE B 1 252 ? -35.156 -5.168 -19.484 1 24.69 252 ILE B O 1
ATOM 4301 N N . ILE B 1 253 ? -34.281 -4.957 -17.5 1 27.78 253 ILE B N 1
ATOM 4302 C CA . ILE B 1 253 ? -33.969 -6.316 -17.906 1 27.78 253 ILE B CA 1
ATOM 4303 C C . ILE B 1 253 ? -35.219 -7.109 -18.188 1 27.78 253 ILE B C 1
ATOM 4305 O O . ILE B 1 253 ? -36.031 -7.324 -17.281 1 27.78 253 ILE B O 1
ATOM 4309 N N . ALA B 1 254 ? -35.812 -7.125 -19.406 1 28.64 254 ALA B N 1
ATOM 4310 C CA . ALA B 1 254 ? -36.844 -7.891 -20.094 1 28.64 254 ALA B CA 1
ATOM 4311 C C . ALA B 1 254 ? -36.812 -9.359 -19.672 1 28.64 254 ALA B C 1
ATOM 4313 O O . ALA B 1 254 ? -35.812 -9.844 -19.172 1 28.64 254 ALA B O 1
ATOM 4314 N N . PRO B 1 255 ? -37.719 -10.32 -20.25 1 31.38 255 PRO B N 1
ATOM 4315 C CA . PRO B 1 255 ? -38.375 -11.602 -20.016 1 31.38 255 PRO B CA 1
ATOM 4316 C C . PRO B 1 255 ? -37.406 -12.789 -20.141 1 31.38 255 PRO B C 1
ATOM 4318 O O . PRO B 1 255 ? -37.875 -13.945 -20.156 1 31.38 255 PRO B O 1
ATOM 4321 N N . VAL B 1 256 ? -36.125 -12.742 -20.125 1 32.81 256 VAL B N 1
ATOM 4322 C CA . VAL B 1 256 ? -35.5 -13.961 -20.641 1 32.81 256 VAL B CA 1
ATOM 4323 C C . VAL B 1 256 ? -35.938 -15.164 -19.812 1 32.81 256 VAL B C 1
ATOM 4325 O O . VAL B 1 256 ? -35.219 -15.648 -18.953 1 32.81 256 VAL B O 1
ATOM 4328 N N . LEU B 1 257 ? -37.219 -15.125 -19.219 1 31.14 257 LEU B N 1
ATOM 4329 C CA . LEU B 1 257 ? -37.781 -16.219 -18.438 1 31.14 257 LEU B CA 1
ATOM 4330 C C . LEU B 1 257 ? -37.812 -17.516 -19.234 1 31.14 257 LEU B C 1
ATOM 4332 O O . LEU B 1 257 ? -37.906 -18.609 -18.656 1 31.14 257 LEU B O 1
ATOM 4336 N N . VAL B 1 258 ? -38.188 -17.438 -20.484 1 34.41 258 VAL B N 1
ATOM 4337 C CA . VAL B 1 258 ? -38.969 -18.516 -21.078 1 34.41 258 VAL B CA 1
ATOM 4338 C C . VAL B 1 258 ? -38.125 -19.797 -21.109 1 34.41 258 VAL B C 1
ATOM 4340 O O . VAL B 1 258 ? -38.656 -20.891 -20.922 1 34.41 258 VAL B O 1
ATOM 4343 N N . ILE B 1 259 ? -36.938 -19.766 -21.609 1 34.5 259 ILE B N 1
ATOM 4344 C CA . ILE B 1 259 ? -36.5 -20.953 -22.359 1 34.5 259 ILE B CA 1
ATOM 4345 C C . ILE B 1 259 ? -36.094 -22.047 -21.391 1 34.5 259 ILE B C 1
ATOM 4347 O O . ILE B 1 259 ? -35.688 -23.141 -21.812 1 34.5 259 ILE B O 1
ATOM 4351 N N . GLY B 1 260 ? -36.125 -21.812 -20.094 1 32.09 260 GLY B N 1
ATOM 4352 C CA . GLY B 1 260 ? -35.5 -22.859 -19.297 1 32.09 260 GLY B CA 1
ATOM 4353 C C . GLY B 1 260 ? -36.312 -24.125 -19.25 1 32.09 260 GLY B C 1
ATOM 4354 O O . GLY B 1 260 ? -35.844 -25.172 -18.812 1 32.09 260 GLY B O 1
ATOM 4355 N N . SER B 1 261 ? -37.625 -23.938 -19.281 1 38.25 261 SER B N 1
ATOM 4356 C CA . SER B 1 261 ? -38.5 -25.062 -18.891 1 38.25 261 SER B CA 1
ATOM 4357 C C . SER B 1 261 ? -38.344 -26.219 -19.859 1 38.25 261 SER B C 1
ATOM 4359 O O . SER B 1 261 ? -38.75 -27.344 -19.562 1 38.25 261 SER B O 1
ATOM 4361 N N . LEU B 1 262 ? -38.188 -25.875 -21.125 1 41.09 262 LEU B N 1
ATOM 4362 C CA . LEU B 1 262 ? -38.25 -26.922 -22.156 1 41.09 262 LEU B CA 1
ATOM 4363 C C . LEU B 1 262 ? -37.125 -27.938 -21.953 1 41.09 262 LEU B C 1
ATOM 4365 O O . LEU B 1 262 ? -37.312 -29.125 -22.203 1 41.09 262 LEU B O 1
ATOM 4369 N N . ILE B 1 263 ? -35.969 -27.297 -21.469 1 39.75 263 ILE B N 1
ATOM 4370 C CA . ILE B 1 263 ? -34.844 -28.234 -21.484 1 39.75 263 ILE B CA 1
ATOM 4371 C C . ILE B 1 263 ? -35 -29.25 -20.359 1 39.75 263 ILE B C 1
ATOM 4373 O O . ILE B 1 263 ? -34.656 -30.422 -20.531 1 39.75 263 ILE B O 1
ATOM 4377 N N . VAL B 1 264 ? -35.656 -28.812 -19.25 1 43.97 264 VAL B N 1
ATOM 4378 C CA . VAL B 1 264 ? -35.781 -29.75 -18.141 1 43.97 264 VAL B CA 1
ATOM 4379 C C . VAL B 1 264 ? -36.656 -30.938 -18.562 1 43.97 264 VAL B C 1
ATOM 4381 O O . VAL B 1 264 ? -36.375 -32.094 -18.203 1 43.97 264 VAL B O 1
ATOM 4384 N N . GLY B 1 265 ? -37.688 -30.484 -19.25 1 48.84 265 GLY B N 1
ATOM 4385 C CA . GLY B 1 265 ? -38.656 -31.531 -19.641 1 48.84 265 GLY B CA 1
ATOM 4386 C C . GLY B 1 265 ? -38.031 -32.625 -20.484 1 48.84 265 GLY B C 1
ATOM 4387 O O . GLY B 1 265 ? -38.344 -33.812 -20.328 1 48.84 265 GLY B O 1
ATOM 4388 N N . LEU B 1 266 ? -37.219 -32 -21.484 1 49.03 266 LEU B N 1
ATOM 4389 C CA . LEU B 1 266 ? -36.625 -32.969 -22.406 1 49.03 266 LEU B CA 1
ATOM 4390 C C . LEU B 1 266 ? -35.688 -33.938 -21.656 1 49.03 266 LEU B C 1
ATOM 4392 O O . LEU B 1 266 ? -35.688 -35.125 -21.953 1 49.03 266 LEU B O 1
ATOM 4396 N N . LEU B 1 267 ? -34.938 -33.219 -20.703 1 47.53 267 LEU B N 1
ATOM 4397 C CA . LEU B 1 267 ? -34 -34.094 -20 1 47.53 267 LEU B CA 1
ATOM 4398 C C . LEU B 1 267 ? -34.75 -35.125 -19.141 1 47.53 267 LEU B C 1
ATOM 4400 O O . LEU B 1 267 ? -34.375 -36.281 -19.078 1 47.53 267 LEU B O 1
ATOM 4404 N N . LEU B 1 268 ? -35.812 -34.531 -18.469 1 50.88 268 LEU B N 1
ATOM 4405 C CA . LEU B 1 268 ? -36.562 -35.469 -17.641 1 50.88 268 LEU B CA 1
ATOM 4406 C C . LEU B 1 268 ? -37.125 -36.594 -18.484 1 50.88 268 LEU B C 1
ATOM 4408 O O . LEU B 1 268 ? -37.125 -37.75 -18.078 1 50.88 268 LEU B O 1
ATOM 4412 N N . ALA B 1 269 ? -37.656 -36.094 -19.672 1 54.78 269 ALA B N 1
ATOM 4413 C CA . ALA B 1 269 ? -38.219 -37.094 -20.578 1 54.78 269 ALA B CA 1
ATOM 4414 C C . ALA B 1 269 ? -37.156 -38.094 -21 1 54.78 269 ALA B C 1
ATOM 4416 O O . ALA B 1 269 ? -37.438 -39.281 -21.125 1 54.78 269 ALA B O 1
ATOM 4417 N N . LEU B 1 270 ? -35.938 -37.438 -21.234 1 51.5 270 LEU B N 1
ATOM 4418 C CA . LEU B 1 270 ? -34.844 -38.344 -21.625 1 51.5 270 LEU B CA 1
ATOM 4419 C C . LEU B 1 270 ? -34.5 -39.312 -20.484 1 51.5 270 LEU B C 1
ATOM 4421 O O . LEU B 1 270 ? -34.188 -40.469 -20.734 1 51.5 270 LEU B O 1
ATOM 4425 N N . LEU B 1 271 ? -34.406 -38.656 -19.266 1 49.03 271 LEU B N 1
ATOM 4426 C CA . LEU B 1 271 ? -34.125 -39.531 -18.141 1 49.03 271 LEU B CA 1
ATOM 4427 C C . LEU B 1 271 ? -35.188 -40.625 -18 1 49.03 271 LEU B C 1
ATOM 4429 O O . LEU B 1 271 ? -34.875 -41.781 -17.703 1 49.03 271 LEU B O 1
ATOM 4433 N N . ILE B 1 272 ? -36.406 -40.031 -18.031 1 49.66 272 ILE B N 1
ATOM 4434 C CA . ILE B 1 272 ? -37.469 -41.031 -17.844 1 49.66 272 ILE B CA 1
ATOM 4435 C C . ILE B 1 272 ? -37.375 -42.094 -18.953 1 49.66 272 ILE B C 1
ATOM 4437 O O . ILE B 1 272 ? -37.562 -43.281 -18.688 1 49.66 272 ILE B O 1
ATOM 4441 N N . CYS B 1 273 ? -37.094 -41.594 -20.297 1 48.16 273 CYS B N 1
ATOM 4442 C CA . CYS B 1 273 ? -37 -42.562 -21.359 1 48.16 273 CYS B CA 1
ATOM 4443 C C . CYS B 1 273 ? -35.812 -43.5 -21.125 1 48.16 273 CYS B C 1
ATOM 4445 O O . CYS B 1 273 ? -35.812 -44.656 -21.609 1 48.16 273 CYS B O 1
ATOM 4447 N N . ARG B 1 274 ? -34.625 -42.906 -20.531 1 44.09 274 ARG B N 1
ATOM 4448 C CA . ARG B 1 274 ? -33.469 -43.781 -20.328 1 44.09 274 ARG B CA 1
ATOM 4449 C C . ARG B 1 274 ? -33.719 -44.781 -19.203 1 44.09 274 ARG B C 1
ATOM 4451 O O . ARG B 1 274 ? -33.125 -45.875 -19.172 1 44.09 274 ARG B O 1
ATOM 4458 N N . ARG B 1 275 ? -34.344 -44.312 -18.125 1 42.38 275 ARG B N 1
ATOM 4459 C CA . ARG B 1 275 ? -34.594 -45.25 -17.047 1 42.38 275 ARG B CA 1
ATOM 4460 C C . ARG B 1 275 ? -35.406 -46.438 -17.547 1 42.38 275 ARG B C 1
ATOM 4462 O O . ARG B 1 275 ? -35.25 -47.562 -17.047 1 42.38 275 ARG B O 1
ATOM 4469 N N . ARG B 1 276 ? -36.438 -46.156 -18.328 1 42.72 276 ARG B N 1
ATOM 4470 C CA . ARG B 1 276 ? -37.281 -47.281 -18.703 1 42.72 276 ARG B CA 1
ATOM 4471 C C . ARG B 1 276 ? -36.5 -48.312 -19.516 1 42.72 276 ARG B C 1
ATOM 4473 O O . ARG B 1 276 ? -36.906 -49.469 -19.609 1 42.72 276 ARG B O 1
ATOM 4480 N N . SER B 1 277 ? -35.469 -47.906 -20.328 1 38.03 277 SER B N 1
ATOM 4481 C CA . SER B 1 277 ? -34.906 -48.906 -21.203 1 38.03 277 SER B CA 1
ATOM 4482 C C . SER B 1 277 ? -33.969 -49.844 -20.422 1 38.03 277 SER B C 1
ATOM 4484 O O . SER B 1 277 ? -33.625 -50.906 -20.922 1 38.03 277 SER B O 1
ATOM 4486 N N . GLN B 1 278 ? -33.219 -49.406 -19.359 1 34.06 278 GLN B N 1
ATOM 4487 C CA . GLN B 1 278 ? -32.188 -50.312 -18.859 1 34.06 278 GLN B CA 1
ATOM 4488 C C . GLN B 1 278 ? -32.812 -51.375 -17.953 1 34.06 278 GLN B C 1
ATOM 4490 O O . GLN B 1 278 ? -32.094 -52.188 -17.375 1 34.06 278 GLN B O 1
ATOM 4495 N N . ARG B 1 279 ? -34.031 -51.281 -17.453 1 32.28 279 ARG B N 1
ATOM 4496 C CA . ARG B 1 279 ? -34.5 -52.281 -16.484 1 32.28 279 ARG B CA 1
ATOM 4497 C C . ARG B 1 279 ? -34.375 -53.688 -17.031 1 32.28 279 ARG B C 1
ATOM 4499 O O . ARG B 1 279 ? -34.438 -54.656 -16.281 1 32.28 279 ARG B O 1
ATOM 4506 N N . THR B 1 280 ? -34.594 -53.969 -18.281 1 29.23 280 THR B N 1
ATOM 4507 C CA . THR B 1 280 ? -35 -55.312 -18.641 1 29.23 280 THR B CA 1
ATOM 4508 C C . THR B 1 280 ? -33.812 -56.281 -18.5 1 29.23 280 THR B C 1
ATOM 4510 O O . THR B 1 280 ? -34 -57.5 -18.5 1 29.23 280 THR B O 1
ATOM 4513 N N . HIS B 1 281 ? -32.625 -55.938 -18.781 1 26.34 281 HIS B N 1
ATOM 4514 C CA . HIS B 1 281 ? -31.906 -57.125 -19.281 1 26.34 281 HIS B CA 1
ATOM 4515 C C . HIS B 1 281 ? -31.469 -58.031 -18.156 1 26.34 281 HIS B C 1
ATOM 4517 O O . HIS B 1 281 ? -31.25 -59.219 -18.359 1 26.34 281 HIS B O 1
ATOM 4523 N N . ASP B 1 282 ? -30.719 -57.625 -17.109 1 27.7 282 ASP B N 1
ATOM 4524 C CA . ASP B 1 282 ? -29.781 -58.656 -16.672 1 27.7 282 ASP B CA 1
ATOM 4525 C C . ASP B 1 282 ? -30.469 -59.625 -15.719 1 27.7 282 ASP B C 1
ATOM 4527 O O . ASP B 1 282 ? -30.703 -59.312 -14.555 1 27.7 282 ASP B O 1
ATOM 4531 N N . MET B 1 283 ? -31.609 -60.5 -16.078 1 23.5 283 MET B N 1
ATOM 4532 C CA . MET B 1 283 ? -32.156 -61.719 -15.492 1 23.5 283 MET B CA 1
ATOM 4533 C C . MET B 1 283 ? -31.031 -62.688 -15.109 1 23.5 283 MET B C 1
ATOM 4535 O O . MET B 1 283 ? -31.219 -63.562 -14.25 1 23.5 283 MET B O 1
ATOM 4539 N N . VAL B 1 284 ? -29.875 -62.875 -15.789 1 28.38 284 VAL B N 1
ATOM 4540 C CA . VAL B 1 284 ? -29.641 -64.312 -15.75 1 28.38 284 VAL B CA 1
ATOM 4541 C C . VAL B 1 284 ? -29.453 -64.75 -14.305 1 28.38 284 VAL B C 1
ATOM 4543 O O . VAL B 1 284 ? -28.859 -64.062 -13.5 1 28.38 284 VAL B O 1
ATOM 4546 N N . PRO B 1 285 ? -29.906 -65.938 -13.922 1 27.53 285 PRO B N 1
ATOM 4547 C CA . PRO B 1 285 ? -30.266 -66.938 -12.922 1 27.53 285 PRO B CA 1
ATOM 4548 C C . PRO B 1 285 ? -29.062 -67.375 -12.109 1 27.53 285 PRO B C 1
ATOM 4550 O O . PRO B 1 285 ? -29.219 -68.188 -11.195 1 27.53 285 PRO B O 1
ATOM 4553 N N . ASN B 1 286 ? -27.75 -66.688 -12.258 1 26.72 286 ASN B N 1
ATOM 4554 C CA . ASN B 1 286 ? -26.812 -67.75 -11.93 1 26.72 286 ASN B CA 1
ATOM 4555 C C . ASN B 1 286 ? -27.141 -68.375 -10.578 1 26.72 286 ASN B C 1
ATOM 4557 O O . ASN B 1 286 ? -27.391 -67.688 -9.602 1 26.72 286 ASN B O 1
ATOM 4561 N N . THR B 1 287 ? -27.375 -69.75 -10.508 1 26.11 287 THR B N 1
ATOM 4562 C CA . THR B 1 287 ? -27.75 -71 -9.781 1 26.11 287 THR B CA 1
ATOM 4563 C C . THR B 1 287 ? -26.75 -71.312 -8.664 1 26.11 287 THR B C 1
ATOM 4565 O O . THR B 1 287 ? -25.641 -71.75 -8.93 1 26.11 287 THR B O 1
ATOM 4568 N N . ASP B 1 288 ? -26.219 -70.375 -7.949 1 26.94 288 ASP B N 1
ATOM 4569 C CA . ASP B 1 288 ? -25.25 -70.875 -7 1 26.94 288 ASP B CA 1
ATOM 4570 C C . ASP B 1 288 ? -25.859 -72 -6.16 1 26.94 288 ASP B C 1
ATOM 4572 O O . ASP B 1 288 ? -26.812 -71.75 -5.406 1 26.94 288 ASP B O 1
ATOM 4576 N N . GLN B 1 289 ? -25.859 -73.312 -6.793 1 23.11 289 GLN B N 1
ATOM 4577 C CA . GLN B 1 289 ? -26.25 -74.562 -6.191 1 23.11 289 GLN B CA 1
ATOM 4578 C C . GLN B 1 289 ? -25.531 -74.812 -4.863 1 23.11 289 GLN B C 1
ATOM 4580 O O . GLN B 1 289 ? -24.344 -74.5 -4.738 1 23.11 289 GLN B O 1
ATOM 4585 N N . VAL B 1 290 ? -26.25 -75 -3.879 1 27.83 290 VAL B N 1
ATOM 4586 C CA . VAL B 1 290 ? -26.078 -75.5 -2.506 1 27.83 290 VAL B CA 1
ATOM 4587 C C . VAL B 1 290 ? -25.641 -76.938 -2.51 1 27.83 290 VAL B C 1
ATOM 4589 O O . VAL B 1 290 ? -26.469 -77.875 -2.57 1 27.83 290 VAL B O 1
ATOM 4592 N N . ILE B 1 291 ? -24.688 -77.375 -3.6 1 30.39 291 ILE B N 1
ATOM 4593 C CA . ILE B 1 291 ? -24.578 -78.875 -3.533 1 30.39 291 ILE B CA 1
ATOM 4594 C C . ILE B 1 291 ? -24.109 -79.25 -2.145 1 30.39 291 ILE B C 1
ATOM 4596 O O . ILE B 1 291 ? -23.156 -78.688 -1.609 1 30.39 291 ILE B O 1
ATOM 4600 N N . ASP B 1 292 ? -24.984 -80.125 -1.52 1 26.67 292 ASP B N 1
ATOM 4601 C CA . ASP B 1 292 ? -25 -80.75 -0.211 1 26.67 292 ASP B CA 1
ATOM 4602 C C . ASP B 1 292 ? -23.719 -81.562 0.001 1 26.67 292 ASP B C 1
ATOM 4604 O O . ASP B 1 292 ? -23.203 -82.188 -0.94 1 26.67 292 ASP B O 1
ATOM 4608 N N . PRO B 1 293 ? -22.766 -81.188 0.965 1 36.5 293 PRO B N 1
ATOM 4609 C CA . PRO B 1 293 ? -21.578 -82 1.136 1 36.5 293 PRO B CA 1
ATOM 4610 C C . PRO B 1 293 ? -21.922 -83.5 1.357 1 36.5 293 PRO B C 1
ATOM 4612 O O . PRO B 1 293 ? -23 -83.812 1.863 1 36.5 293 PRO B O 1
ATOM 4615 N N . PRO B 1 294 ? -21.781 -84.438 0.276 1 33.84 294 PRO B N 1
ATOM 4616 C CA . PRO B 1 294 ? -22.156 -85.812 0.478 1 33.84 294 PRO B CA 1
ATOM 4617 C C . PRO B 1 294 ? -21.578 -86.375 1.762 1 33.84 294 PRO B C 1
ATOM 4619 O O . PRO B 1 294 ? -20.438 -86.062 2.137 1 33.84 294 PRO B O 1
ATOM 4622 N N . PRO B 1 295 ? -22.5 -86.5 2.828 1 29.81 295 PRO B N 1
ATOM 4623 C CA . PRO B 1 295 ? -21.75 -86.75 4.062 1 29.81 295 PRO B CA 1
ATOM 4624 C C . PRO B 1 295 ? -20.609 -87.75 3.877 1 29.81 295 PRO B C 1
ATOM 4626 O O . PRO B 1 295 ? -19.438 -87.312 3.826 1 29.81 295 PRO B O 1
ATOM 4629 N N . PRO B 1 296 ? -20.859 -88.75 4.41 1 30.22 296 PRO B N 1
ATOM 4630 C CA . PRO B 1 296 ? -20.094 -89.312 5.547 1 30.22 296 PRO B CA 1
ATOM 4631 C C . PRO B 1 296 ? -19.172 -90.438 5.156 1 30.22 296 PRO B C 1
ATOM 4633 O O . PRO B 1 296 ? -18.375 -90.875 5.977 1 30.22 296 PRO B O 1
ATOM 4636 N N . TYR B 1 297 ? -18.422 -90.5 3.775 1 27 297 TYR B N 1
ATOM 4637 C CA . TYR B 1 297 ? -18.281 -91.875 3.445 1 27 297 TYR B CA 1
ATOM 4638 C C . TYR B 1 297 ? -17.641 -92.688 4.594 1 27 297 TYR B C 1
ATOM 4640 O O . TYR B 1 297 ? -16.734 -92.125 5.27 1 27 297 TYR B O 1
ATOM 4648 N N . CYS B 1 298 ? -18.516 -93.688 5.16 1 26.86 298 CYS B N 1
ATOM 4649 C CA . CYS B 1 298 ? -18.375 -94.812 6.133 1 26.86 298 CYS B CA 1
ATOM 4650 C C . CYS B 1 298 ? -17.109 -95.625 5.855 1 26.86 298 CYS B C 1
ATOM 4652 O O . CYS B 1 298 ? -17.109 -96.438 4.969 1 26.86 298 CYS B O 1
ATOM 4654 N N . GLU B 1 299 ? -15.875 -94.875 5.586 1 27.58 299 GLU B N 1
ATOM 4655 C CA . GLU B 1 299 ? -14.984 -96 5.391 1 27.58 299 GLU B CA 1
ATOM 4656 C C . GLU B 1 299 ? -15.031 -96.938 6.582 1 27.58 299 GLU B C 1
ATOM 4658 O O . GLU B 1 299 ? -15.234 -96.5 7.719 1 27.58 299 GLU B O 1
ATOM 4663 N N . GLU B 1 300 ? -15.336 -98.125 6.387 1 27.58 300 GLU B N 1
ATOM 4664 C CA . GLU B 1 300 ? -15.305 -99.375 7.141 1 27.58 300 GLU B CA 1
ATOM 4665 C C . GLU B 1 300 ? -14.211 -99.375 8.211 1 27.58 300 GLU B C 1
ATOM 4667 O O . GLU B 1 300 ? -13.266 -98.562 8.109 1 27.58 300 GLU B O 1
ATOM 4672 N N . PHE B 1 301 ? -14.133 -100.188 9.188 1 23.33 301 PHE B N 1
ATOM 4673 C CA . PHE B 1 301 ? -13.797 -100.438 10.57 1 23.33 301 PHE B CA 1
ATOM 4674 C C . PHE B 1 301 ? -12.422 -99.875 10.93 1 23.33 301 PHE B C 1
ATOM 4676 O O . PHE B 1 301 ? -12.242 -99.312 12 1 23.33 301 PHE B O 1
ATOM 4683 N N . LYS B 1 302 ? -11.242 -100.125 10.086 1 24.56 302 LYS B N 1
ATOM 4684 C CA . LYS B 1 302 ? -10.398 -101.25 10.547 1 24.56 302 LYS B CA 1
ATOM 4685 C C . LYS B 1 302 ? -9.469 -100.812 11.664 1 24.56 302 LYS B C 1
ATOM 4687 O O . LYS B 1 302 ? -8.953 -99.688 1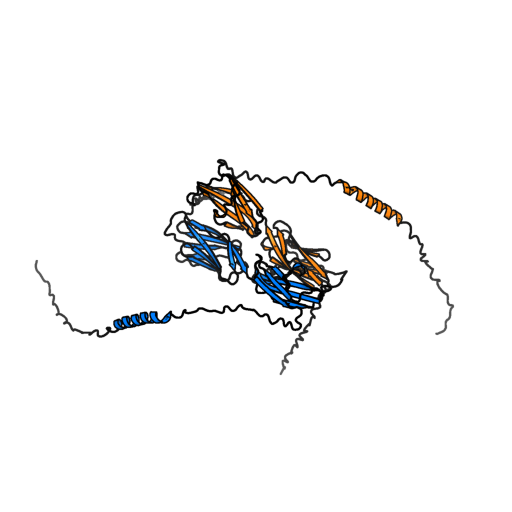1.633 1 24.56 302 LYS B O 1
ATOM 4692 N N . ASP B 1 303 ? -9.266 -101.375 13.055 1 24.2 303 ASP B N 1
ATOM 4693 C CA . ASP B 1 303 ? -8.398 -101.75 14.172 1 24.2 303 ASP B CA 1
ATOM 4694 C C . ASP B 1 303 ? -6.926 -101.688 13.773 1 24.2 303 ASP B C 1
ATOM 4696 O O . ASP B 1 303 ? -6.047 -102.125 14.508 1 24.2 303 ASP B O 1
ATOM 4700 N N . ASN B 1 304 ? -6.164 -101.375 12.773 1 27.62 304 ASN B N 1
ATOM 4701 C CA . ASN B 1 304 ? -4.984 -102.188 13.133 1 27.62 304 ASN B CA 1
ATOM 4702 C C . ASN B 1 304 ? -4.195 -101.5 14.258 1 27.62 304 ASN B C 1
ATOM 4704 O O . ASN B 1 304 ? -4.25 -100.312 14.43 1 27.62 304 ASN B O 1
ATOM 4708 N N . MET B 1 305 ? -3.025 -101.812 15.008 1 24.53 305 MET B N 1
ATOM 4709 C CA . MET B 1 305 ? -2.379 -100.938 15.961 1 24.53 305 MET B CA 1
ATOM 4710 C C . MET B 1 305 ? -2.234 -99.5 15.383 1 24.53 305 MET B C 1
ATOM 4712 O O . MET B 1 305 ? -1.933 -98.562 16.109 1 24.53 305 MET B O 1
ATOM 4716 N N . ALA B 1 306 ? -2.49 -98.938 14.25 1 20.72 306 ALA B N 1
ATOM 4717 C CA . ALA B 1 306 ? -1.218 -98.938 13.531 1 20.72 306 ALA B CA 1
ATOM 4718 C C . ALA B 1 306 ? -0.292 -97.875 14.047 1 20.72 306 ALA B C 1
ATOM 4720 O O . ALA B 1 306 ? -0.692 -96.688 14.156 1 20.72 306 ALA B O 1
#

Nearest PDB structures (foldseek):
  4why-assembly3_L  TM=3.938E-01  e=5.385E-10  Rattus norvegicus
  1jn6-assembly1_A  TM=3.841E-01  e=4.359E-10  Mus musculus
  4wht-assembly11_V  TM=4.005E-01  e=1.217E-08  Rattus norvegicus
  5u1f-assembly1_L  TM=3.925E-01  e=2.834E-08  Homo sapiens
  3qeh-assembly3_F  TM=3.493E-01  e=2.064E-08  Homo sapiens

pLDDT: mean 75.06, std 27.9, range [16.0, 98.75]